Protein AF-0000000085128661 (afdb_homodimer)

Structure (mmCIF, N/CA/C/O backbone):
data_AF-0000000085128661-model_v1
#
loop_
_entity.id
_entity.type
_entity.pdbx_description
1 polymer 'ATP-binding protein'
#
loop_
_atom_site.group_PDB
_atom_site.id
_atom_site.type_symbol
_atom_site.label_atom_id
_atom_site.label_alt_id
_atom_site.label_comp_id
_atom_site.label_asym_id
_atom_site.label_entity_id
_atom_site.label_seq_id
_atom_site.pdbx_PDB_ins_code
_atom_site.Cartn_x
_atom_site.Cartn_y
_atom_site.Cartn_z
_atom_site.occupancy
_atom_site.B_iso_or_equiv
_atom_site.auth_seq_id
_atom_site.auth_comp_id
_atom_site.auth_asym_id
_atom_site.auth_atom_id
_atom_site.pdbx_PDB_model_num
ATOM 1 N N . MET A 1 1 ? 4.918 -38.562 2.258 1 26.42 1 MET A N 1
ATOM 2 C CA . MET A 1 1 ? 5.496 -37.406 2.977 1 26.42 1 MET A CA 1
ATOM 3 C C . MET A 1 1 ? 4.418 -36.406 3.338 1 26.42 1 MET A C 1
ATOM 5 O O . MET A 1 1 ? 3.549 -36.094 2.521 1 26.42 1 MET A O 1
ATOM 9 N N . PRO A 1 2 ? 4.016 -36.094 4.602 1 32.22 2 PRO A N 1
ATOM 10 C CA . PRO A 1 2 ? 2.824 -35.375 5.059 1 32.22 2 PRO A CA 1
ATOM 11 C C . PRO A 1 2 ? 2.689 -33.969 4.418 1 32.22 2 PRO A C 1
ATOM 13 O O . PRO A 1 2 ? 3.689 -33.375 4.008 1 32.22 2 PRO A O 1
ATOM 16 N N . PRO A 1 3 ? 1.6 -33.688 3.713 1 36.34 3 PRO A N 1
ATOM 17 C CA . PRO A 1 3 ? 1.324 -32.469 2.951 1 36.34 3 PRO A CA 1
ATOM 18 C C . PRO A 1 3 ? 1.795 -31.203 3.67 1 36.34 3 PRO A C 1
ATOM 20 O O . PRO A 1 3 ? 1.773 -31.141 4.902 1 36.34 3 PRO A O 1
ATOM 23 N N . MET A 1 4 ? 2.908 -30.562 3.488 1 36.41 4 MET A N 1
ATOM 24 C CA . MET A 1 4 ? 3.561 -29.375 4.047 1 36.41 4 MET A CA 1
ATOM 25 C C . MET A 1 4 ? 2.529 -28.375 4.551 1 36.41 4 MET A C 1
ATOM 27 O O . MET A 1 4 ? 1.533 -28.109 3.877 1 36.41 4 MET A O 1
ATOM 31 N N . PRO A 1 5 ? 2.295 -27.781 5.906 1 38.56 5 PRO A N 1
ATOM 32 C CA . PRO A 1 5 ? 1.36 -27.031 6.746 1 38.56 5 PRO A CA 1
ATOM 33 C C . PRO A 1 5 ? 0.924 -25.719 6.102 1 38.56 5 PRO A C 1
ATOM 35 O O . PRO A 1 5 ? 1.765 -24.875 5.781 1 38.56 5 PRO A O 1
ATOM 38 N N . SER A 1 6 ? -0.042 -25.516 5.262 1 42.72 6 SER A N 1
ATOM 39 C CA . SER A 1 6 ? -0.921 -24.406 4.879 1 42.72 6 SER A CA 1
ATOM 40 C C . SER A 1 6 ? -0.974 -23.344 5.969 1 42.72 6 SER A C 1
ATOM 42 O O . SER A 1 6 ? -1.284 -22.188 5.691 1 42.72 6 SER A O 1
ATOM 44 N N . ALA A 1 7 ? -1.036 -23.812 7.246 1 45.47 7 ALA A N 1
ATOM 45 C CA . ALA A 1 7 ? -1.182 -23.031 8.469 1 45.47 7 ALA A CA 1
ATOM 46 C C . ALA A 1 7 ? -0.081 -21.969 8.586 1 45.47 7 ALA A C 1
ATOM 48 O O . ALA A 1 7 ? -0.263 -20.938 9.242 1 45.47 7 ALA A O 1
ATOM 49 N N . GLN A 1 8 ? 1.036 -22.141 7.793 1 53.94 8 GLN A N 1
ATOM 50 C CA . GLN A 1 8 ? 2.283 -21.422 8.055 1 53.94 8 GLN A CA 1
ATOM 51 C C . GLN A 1 8 ? 2.295 -20.062 7.363 1 53.94 8 GLN A C 1
ATOM 53 O O . GLN A 1 8 ? 2.799 -19.078 7.918 1 53.94 8 GLN A O 1
ATOM 58 N N . ILE A 1 9 ? 1.602 -19.969 6.246 1 60.47 9 ILE A N 1
ATOM 59 C CA . ILE A 1 9 ? 1.712 -18.672 5.578 1 60.47 9 ILE A CA 1
ATOM 60 C C . ILE A 1 9 ? 0.979 -17.609 6.387 1 60.47 9 ILE A C 1
ATOM 62 O O . ILE A 1 9 ? 1.524 -16.531 6.645 1 60.47 9 ILE A O 1
ATOM 66 N N . ALA A 1 10 ? -0.203 -18.062 6.77 1 55.19 10 ALA A N 1
ATOM 67 C CA . ALA A 1 10 ? -1 -17.125 7.555 1 55.19 10 ALA A CA 1
ATOM 68 C C . ALA A 1 10 ? -0.298 -16.781 8.867 1 55.19 10 ALA A C 1
ATOM 70 O O . ALA A 1 10 ? -0.329 -15.625 9.305 1 55.19 10 ALA A O 1
ATOM 71 N N . ASP A 1 11 ? 0.219 -17.75 9.43 1 53.75 11 ASP A N 1
ATOM 72 C CA . ASP A 1 11 ? 0.879 -17.516 10.711 1 53.75 11 ASP A CA 1
ATOM 73 C C . ASP A 1 11 ? 2.092 -16.594 10.539 1 53.75 11 ASP A C 1
ATOM 75 O O . ASP A 1 11 ? 2.328 -15.719 11.367 1 53.75 11 ASP A O 1
ATOM 79 N N . LYS A 1 12 ? 2.83 -16.938 9.516 1 54.91 12 LYS A N 1
ATOM 80 C CA . LYS A 1 12 ? 4.09 -16.219 9.352 1 54.91 12 LYS A CA 1
ATOM 81 C C . LYS A 1 12 ? 3.865 -14.867 8.672 1 54.91 12 LYS A C 1
ATOM 83 O O . LYS A 1 12 ? 4.473 -13.867 9.062 1 54.91 12 LYS A O 1
ATOM 88 N N . TYR A 1 13 ? 2.969 -14.883 7.684 1 55 13 TYR A N 1
ATOM 89 C CA . TYR A 1 13 ? 2.859 -13.672 6.879 1 55 13 TYR A CA 1
ATOM 90 C C . TYR A 1 13 ? 1.502 -13.008 7.078 1 55 13 TYR A C 1
ATOM 92 O O . TYR A 1 13 ? 1.321 -11.836 6.734 1 55 13 TYR A O 1
ATOM 100 N N . GLY A 1 14 ? 0.639 -13.844 7.664 1 57.06 14 GLY A N 1
ATOM 101 C CA . GLY A 1 14 ? -0.708 -13.391 7.98 1 57.06 14 GLY A CA 1
ATOM 102 C C . GLY A 1 14 ? -0.739 -12.266 8.992 1 57.06 14 GLY A C 1
ATOM 103 O O . GLY A 1 14 ? -1.695 -11.492 9.039 1 57.06 14 GLY A O 1
ATOM 104 N N . SER A 1 15 ? 0.457 -12.148 9.523 1 59.34 15 SER A N 1
ATOM 105 C CA . SER A 1 15 ? 0.49 -11.211 10.641 1 59.34 15 SER A CA 1
ATOM 106 C C . SER A 1 15 ? 0.268 -9.773 10.172 1 59.34 15 SER A C 1
ATOM 108 O O . SER A 1 15 ? -0.47 -9.016 10.797 1 59.34 15 SER A O 1
ATOM 110 N N . PHE A 1 16 ? 0.829 -9.484 8.992 1 64 16 PHE A N 1
ATOM 111 C CA . PHE A 1 16 ? 0.63 -8.117 8.539 1 64 16 PHE A CA 1
ATOM 112 C C . PHE A 1 16 ? -0.829 -7.871 8.172 1 64 16 PHE A C 1
ATOM 114 O O . PHE A 1 16 ? -1.415 -6.863 8.578 1 64 16 PHE A O 1
ATOM 121 N N . PHE A 1 17 ? -1.37 -8.859 7.527 1 65.75 17 PHE A N 1
ATOM 122 C CA . PHE A 1 17 ? -2.764 -8.75 7.113 1 65.75 17 PHE A CA 1
ATOM 123 C C . PHE A 1 17 ? -3.689 -8.727 8.32 1 65.75 17 PHE A C 1
ATOM 125 O O . PHE A 1 17 ? -4.66 -7.969 8.359 1 65.75 17 PHE A O 1
ATOM 132 N N . HIS A 1 18 ? -3.252 -9.562 9.203 1 66.44 18 HIS A N 1
ATOM 133 C CA . HIS A 1 18 ? -4.031 -9.625 10.438 1 66.44 18 HIS A CA 1
ATOM 134 C C . HIS A 1 18 ? -3.939 -8.312 11.211 1 66.44 18 HIS A C 1
ATOM 136 O O . HIS A 1 18 ? -4.949 -7.809 11.703 1 66.44 18 HIS A O 1
ATOM 142 N N . LEU A 1 19 ? -2.762 -7.828 11.188 1 66 19 LEU A N 1
ATOM 143 C CA . LEU A 1 19 ? -2.557 -6.57 11.898 1 66 19 LEU A CA 1
ATOM 144 C C . LEU A 1 19 ? -3.334 -5.438 11.242 1 66 19 LEU A C 1
ATOM 146 O O . LEU A 1 19 ? -3.932 -4.605 11.93 1 66 19 LEU A O 1
ATOM 150 N N . ALA A 1 20 ? -3.322 -5.477 9.922 1 70.56 20 ALA A N 1
ATOM 151 C CA . ALA A 1 20 ? -4.066 -4.449 9.195 1 70.56 20 ALA A CA 1
ATOM 152 C C . ALA A 1 20 ? -5.559 -4.539 9.5 1 70.56 20 ALA A C 1
ATOM 154 O O . ALA A 1 20 ? -6.219 -3.516 9.703 1 70.56 20 ALA A O 1
ATOM 155 N N . ARG A 1 21 ? -6.008 -5.691 9.625 1 69.69 21 ARG A N 1
ATOM 156 C CA . ARG A 1 21 ? -7.422 -5.902 9.922 1 69.69 21 ARG A CA 1
ATOM 157 C C . ARG A 1 21 ? -7.742 -5.539 11.367 1 69.69 21 ARG A C 1
ATOM 159 O O . ARG A 1 21 ? -8.742 -4.867 11.633 1 69.69 21 ARG A O 1
ATOM 166 N N . GLN A 1 22 ? -6.879 -6.004 12.227 1 67.19 22 GLN A N 1
ATOM 167 C CA . GLN A 1 22 ? -7.066 -5.746 13.648 1 67.19 22 GLN A CA 1
ATOM 168 C C . GLN A 1 22 ? -7.082 -4.25 13.945 1 67.19 22 GLN A C 1
ATOM 170 O O . GLN A 1 22 ? -7.816 -3.789 14.82 1 67.19 22 GLN A O 1
ATOM 175 N N . HIS A 1 23 ? -6.375 -3.572 13.188 1 70.81 23 HIS A N 1
ATOM 176 C CA . HIS A 1 23 ? -6.242 -2.145 13.453 1 70.81 23 HIS A CA 1
ATOM 177 C C . HIS A 1 23 ? -7.148 -1.328 12.539 1 70.81 23 HIS A C 1
ATOM 179 O O . HIS A 1 23 ? -6.988 -0.111 12.422 1 70.81 23 HIS A O 1
ATOM 185 N N . GLN A 1 24 ? -8.086 -1.997 11.93 1 78.62 24 GLN A N 1
ATOM 186 C CA . GLN A 1 24 ? -9.086 -1.35 11.086 1 78.62 24 GLN A CA 1
ATOM 187 C C . GLN A 1 24 ? -8.43 -0.449 10.047 1 78.62 24 GLN A C 1
ATOM 189 O O . GLN A 1 24 ? -8.812 0.713 9.891 1 78.62 24 GLN A O 1
ATOM 194 N N . VAL A 1 25 ? -7.344 -0.966 9.523 1 84.5 25 VAL A N 1
ATOM 195 C CA . VAL A 1 25 ? -6.652 -0.259 8.453 1 84.5 25 VAL A CA 1
ATOM 196 C C . VAL A 1 25 ? -7.5 -0.291 7.18 1 84.5 25 VAL A C 1
ATOM 198 O O . VAL A 1 25 ? -7.887 -1.364 6.711 1 84.5 25 VAL A O 1
ATOM 201 N N . ILE A 1 26 ? -7.832 0.854 6.715 1 86.06 26 ILE A N 1
ATOM 202 C CA . ILE A 1 26 ? -8.617 1.022 5.496 1 86.06 26 ILE A CA 1
ATOM 203 C C . ILE A 1 26 ? -7.695 1.027 4.281 1 86.06 26 ILE A C 1
ATOM 205 O O . ILE A 1 26 ? -8.094 0.609 3.191 1 86.06 26 ILE A O 1
ATOM 209 N N . PHE A 1 27 ? -6.598 1.615 4.582 1 92.19 27 PHE A N 1
ATOM 210 C CA . PHE A 1 27 ? -5.641 1.816 3.502 1 92.19 27 PHE A CA 1
ATOM 211 C C . PHE A 1 27 ? -4.215 1.855 4.039 1 92.19 27 PHE A C 1
ATOM 213 O O . PHE A 1 27 ? -3.949 2.492 5.062 1 92.19 27 PHE A O 1
ATOM 220 N N . TYR A 1 28 ? -3.326 1.146 3.373 1 91.62 28 TYR A N 1
ATOM 221 C CA . TYR A 1 28 ? -1.909 1.221 3.707 1 91.62 28 TYR A CA 1
ATOM 222 C C . TYR A 1 28 ? -1.045 0.993 2.473 1 91.62 28 TYR A C 1
ATOM 224 O O . TYR A 1 28 ? -1.278 0.053 1.709 1 91.62 28 TYR A O 1
ATOM 232 N N . TYR A 1 29 ? -0.094 1.837 2.311 1 94.31 29 TYR A N 1
ATOM 233 C CA . TYR A 1 29 ? 0.831 1.72 1.188 1 94.31 29 TYR A CA 1
ATOM 234 C C . TYR A 1 29 ? 2.25 2.078 1.612 1 94.31 29 TYR A C 1
ATOM 236 O O . TYR A 1 29 ? 2.473 3.113 2.244 1 94.31 29 TYR A O 1
ATOM 244 N N . VAL A 1 30 ? 3.182 1.24 1.379 1 93 30 VAL A N 1
ATOM 245 C CA . VAL A 1 30 ? 4.609 1.51 1.515 1 93 30 VAL A CA 1
ATOM 246 C C . VAL A 1 30 ? 5.32 1.205 0.199 1 93 30 VAL A C 1
ATOM 248 O O . VAL A 1 30 ? 5.234 0.088 -0.318 1 93 30 VAL A O 1
ATOM 251 N N . GLY A 1 31 ? 5.992 2.07 -0.321 1 93.62 31 GLY A N 1
ATOM 252 C CA . GLY A 1 31 ? 6.668 2.012 -1.606 1 93.62 31 GLY A CA 1
ATOM 253 C C . GLY A 1 31 ? 6.977 3.383 -2.18 1 93.62 31 GLY A C 1
ATOM 254 O O . GLY A 1 31 ? 7.18 4.344 -1.434 1 93.62 31 GLY A O 1
ATOM 255 N N . TYR A 1 32 ? 7.094 3.434 -3.484 1 95.56 32 TYR A N 1
ATOM 256 C CA . TYR A 1 32 ? 7.43 4.703 -4.117 1 95.56 32 TYR A CA 1
ATOM 257 C C . TYR A 1 32 ? 6.176 5.41 -4.625 1 95.56 32 TYR A C 1
ATOM 259 O O . TYR A 1 32 ? 5.293 4.773 -5.207 1 95.56 32 TYR A O 1
ATOM 267 N N . PHE A 1 33 ? 6.137 6.672 -4.348 1 95.62 33 PHE A N 1
ATOM 268 C CA . PHE A 1 33 ? 5.023 7.535 -4.734 1 95.62 33 PHE A CA 1
ATOM 269 C C . PHE A 1 33 ? 5.391 8.375 -5.957 1 95.62 33 PHE A C 1
ATOM 271 O O . PHE A 1 33 ? 6.504 8.891 -6.047 1 95.62 33 PHE A O 1
ATOM 278 N N . SER A 1 34 ? 4.531 8.438 -6.859 1 94.75 34 SER A N 1
ATOM 279 C CA . SER A 1 34 ? 4.531 9.391 -7.965 1 94.75 34 SER A CA 1
ATOM 280 C C . SER A 1 34 ? 3.182 10.094 -8.086 1 94.75 34 SER A C 1
ATOM 282 O O . SER A 1 34 ? 2.191 9.656 -7.496 1 94.75 34 SER A O 1
ATOM 284 N N . GLN A 1 35 ? 3.176 11.117 -8.875 1 92.81 35 GLN A N 1
ATOM 285 C CA . GLN A 1 35 ? 1.912 11.812 -9.102 1 92.81 35 GLN A CA 1
ATOM 286 C C . GLN A 1 35 ? 0.863 10.867 -9.68 1 92.81 35 GLN A C 1
ATOM 288 O O . GLN A 1 35 ? -0.307 10.922 -9.297 1 92.81 35 GLN A O 1
ATOM 293 N N . ASN A 1 36 ? 1.324 10.008 -10.539 1 93.31 36 ASN A N 1
ATOM 294 C CA . ASN A 1 36 ? 0.415 9.062 -11.172 1 93.31 36 ASN A CA 1
ATOM 295 C C . ASN A 1 36 ? -0.137 8.055 -10.164 1 93.31 36 ASN A C 1
ATOM 297 O O . ASN A 1 36 ? -1.329 7.746 -10.18 1 93.31 36 ASN A O 1
ATOM 301 N N . ILE A 1 37 ? 0.678 7.566 -9.344 1 95.88 37 ILE A N 1
ATOM 302 C CA . ILE A 1 37 ? 0.273 6.605 -8.328 1 95.88 37 ILE A CA 1
ATOM 303 C C . ILE A 1 37 ? -0.685 7.266 -7.344 1 95.88 37 ILE A C 1
ATOM 305 O O . ILE A 1 37 ? -1.733 6.707 -7.016 1 95.88 37 ILE A O 1
ATOM 309 N N . VAL A 1 38 ? -0.358 8.453 -6.914 1 96 38 VAL A N 1
ATOM 310 C CA . VAL A 1 38 ? -1.195 9.18 -5.969 1 96 38 VAL A CA 1
ATOM 311 C C . VAL A 1 38 ? -2.576 9.414 -6.574 1 96 38 VAL A C 1
ATOM 313 O O . VAL A 1 38 ? -3.596 9.188 -5.922 1 96 38 VAL A O 1
ATOM 316 N N . ALA A 1 39 ? -2.609 9.82 -7.828 1 94.94 39 ALA A N 1
ATOM 317 C CA . ALA A 1 39 ? -3.875 10.078 -8.508 1 94.94 39 ALA A CA 1
ATOM 318 C C . ALA A 1 39 ? -4.73 8.82 -8.586 1 94.94 39 ALA A C 1
ATOM 320 O O . ALA A 1 39 ? -5.93 8.852 -8.305 1 94.94 39 ALA A O 1
ATOM 321 N N . ALA A 1 40 ? -4.129 7.711 -8.922 1 94.56 40 ALA A N 1
ATOM 322 C CA . ALA A 1 40 ? -4.852 6.445 -9.055 1 94.56 40 ALA A CA 1
ATOM 323 C C . ALA A 1 40 ? -5.379 5.98 -7.699 1 94.56 40 ALA A C 1
ATOM 325 O O . ALA A 1 40 ? -6.531 5.559 -7.59 1 94.56 40 ALA A O 1
ATOM 326 N N . MET A 1 41 ? -4.621 6.078 -6.668 1 96.12 41 MET A N 1
ATOM 327 C CA . MET A 1 41 ? -5.008 5.625 -5.336 1 96.12 41 MET A CA 1
ATOM 328 C C . MET A 1 41 ? -6.066 6.547 -4.734 1 96.12 41 MET A C 1
ATOM 330 O O . MET A 1 41 ? -6.961 6.086 -4.027 1 96.12 41 MET A O 1
ATOM 334 N N . ALA A 1 42 ? -5.871 7.852 -5.047 1 96 42 ALA A N 1
ATOM 335 C CA . ALA A 1 42 ? -6.797 8.836 -4.488 1 96 42 ALA A CA 1
ATOM 336 C C . ALA A 1 42 ? -8.227 8.555 -4.926 1 96 42 ALA A C 1
ATOM 338 O O . ALA A 1 42 ? -9.164 8.688 -4.137 1 96 42 ALA A O 1
ATOM 339 N N . GLU A 1 43 ? -8.328 8.125 -6.117 1 93.31 43 GLU A N 1
ATOM 340 C CA . GLU A 1 43 ? -9.656 7.801 -6.633 1 93.31 43 GLU A CA 1
ATOM 341 C C . GLU A 1 43 ? -10.266 6.613 -5.895 1 93.31 43 GLU A C 1
ATOM 343 O O . GLU A 1 43 ? -11.461 6.613 -5.582 1 93.31 43 GLU A O 1
ATOM 348 N N . ALA A 1 44 ? -9.539 5.629 -5.672 1 94.19 44 ALA A N 1
ATOM 349 C CA . ALA A 1 44 ? -10.008 4.445 -4.957 1 94.19 44 ALA A CA 1
ATOM 350 C C . ALA A 1 44 ? -10.383 4.785 -3.516 1 94.19 44 ALA A C 1
ATOM 352 O O . ALA A 1 44 ? -11.398 4.316 -3 1 94.19 44 ALA A O 1
ATOM 353 N N . VAL A 1 45 ? -9.578 5.637 -2.885 1 95.38 45 VAL A N 1
ATOM 354 C CA . VAL A 1 45 ? -9.844 6.043 -1.509 1 95.38 45 VAL A CA 1
ATOM 355 C C . VAL A 1 45 ? -11.148 6.824 -1.441 1 95.38 45 VAL A C 1
ATOM 357 O O . VAL A 1 45 ? -11.977 6.59 -0.559 1 95.38 45 VAL A O 1
ATOM 360 N N . ARG A 1 46 ? -11.305 7.727 -2.381 1 94.62 46 ARG A N 1
ATOM 361 C CA . ARG A 1 46 ? -12.523 8.516 -2.441 1 94.62 46 ARG A CA 1
ATOM 362 C C . ARG A 1 46 ? -13.758 7.621 -2.541 1 94.62 46 ARG A C 1
ATOM 364 O O . ARG A 1 46 ? -14.711 7.785 -1.782 1 94.62 46 ARG A O 1
ATOM 371 N N . LEU A 1 47 ? -13.75 6.715 -3.471 1 93.88 47 LEU A N 1
ATOM 372 C CA . LEU A 1 47 ? -14.883 5.812 -3.668 1 93.88 47 LEU A CA 1
ATOM 373 C C . LEU A 1 47 ? -15.102 4.938 -2.438 1 93.88 47 LEU A C 1
ATOM 375 O O . LEU A 1 47 ? -16.234 4.695 -2.035 1 93.88 47 LEU A O 1
ATOM 379 N N . GLN A 1 48 ? -14.031 4.453 -1.841 1 94.12 48 GLN A N 1
ATOM 380 C CA . GLN A 1 48 ? -14.109 3.625 -0.641 1 94.12 48 GLN A CA 1
ATOM 381 C C . GLN A 1 48 ? -14.828 4.363 0.486 1 94.12 48 GLN A C 1
ATOM 383 O O . GLN A 1 48 ? -15.703 3.801 1.144 1 94.12 48 GLN A O 1
ATOM 388 N N . LEU A 1 49 ? -14.469 5.594 0.684 1 94.44 49 LEU A N 1
ATOM 389 C CA . LEU A 1 49 ? -15.078 6.395 1.74 1 94.44 49 LEU A CA 1
ATOM 390 C C . LEU A 1 49 ? -16.547 6.66 1.442 1 94.44 49 LEU A C 1
ATOM 392 O O . LEU A 1 49 ? -17.391 6.656 2.354 1 94.44 49 LEU A O 1
ATOM 396 N N . GLU A 1 50 ? -16.812 6.879 0.167 1 94.25 50 GLU A N 1
ATOM 397 C CA . GLU A 1 50 ? -18.188 7.082 -0.25 1 94.25 50 GLU A CA 1
ATOM 398 C C . GLU A 1 50 ? -19.047 5.848 0.03 1 94.25 50 GLU A C 1
ATOM 400 O O . GLU A 1 50 ? -20.109 5.949 0.633 1 94.25 50 GLU A O 1
ATOM 405 N N . VAL A 1 51 ? -18.594 4.727 -0.352 1 91.12 51 VAL A N 1
ATOM 406 C CA . VAL A 1 51 ? -19.328 3.469 -0.199 1 91.12 51 VAL A CA 1
ATOM 407 C C . VAL A 1 51 ? -19.438 3.119 1.282 1 91.12 51 VAL A C 1
ATOM 409 O O . VAL A 1 51 ? -20.453 2.549 1.712 1 91.12 51 VAL A O 1
ATOM 412 N N . ALA A 1 52 ? -18.453 3.488 2.125 1 88.69 52 ALA A N 1
ATOM 413 C CA . ALA A 1 52 ? -18.469 3.232 3.562 1 88.69 52 ALA A CA 1
ATOM 414 C C . ALA A 1 52 ? -19.453 4.141 4.277 1 88.69 52 ALA A C 1
ATOM 416 O O . ALA A 1 52 ? -19.672 4.016 5.484 1 88.69 52 ALA A O 1
ATOM 417 N N . GLY A 1 53 ? -20 5.137 3.58 1 91.38 53 GLY A N 1
ATOM 418 C CA . GLY A 1 53 ? -21.031 5.996 4.148 1 91.38 53 GLY A CA 1
ATOM 419 C C . GLY A 1 53 ? -20.453 7.148 4.953 1 91.38 53 GLY A C 1
ATOM 420 O O . GLY A 1 53 ? -21.141 7.688 5.836 1 91.38 53 GLY A O 1
ATOM 421 N N . VAL A 1 54 ? -19.266 7.461 4.762 1 93.62 54 VAL A N 1
ATOM 422 C CA . VAL A 1 54 ? -18.672 8.609 5.445 1 93.62 54 VAL A CA 1
ATOM 423 C C . VAL A 1 54 ? -19.344 9.891 4.973 1 93.62 54 VAL A C 1
ATOM 425 O O . VAL A 1 54 ? -19.516 10.109 3.771 1 93.62 54 VAL A O 1
ATOM 428 N N . PRO A 1 55 ? -19.766 10.75 5.922 1 94.69 55 PRO A N 1
ATOM 429 C CA . PRO A 1 55 ? -20.438 12 5.547 1 94.69 55 PRO A CA 1
ATOM 430 C C . PRO A 1 55 ? -19.594 12.859 4.605 1 94.69 55 PRO A C 1
ATOM 432 O O . PRO A 1 55 ? -18.375 12.875 4.711 1 94.69 55 PRO A O 1
ATOM 435 N N . GLY A 1 56 ? -20.188 13.625 3.738 1 95 56 GLY A N 1
ATOM 436 C CA . GLY A 1 56 ? -19.594 14.414 2.676 1 95 56 GLY A CA 1
ATOM 437 C C . GLY A 1 56 ? -18.453 15.297 3.156 1 95 56 GLY A C 1
ATOM 438 O O . GLY A 1 56 ? -17.344 15.211 2.643 1 95 56 GLY A O 1
ATOM 439 N N . PRO A 1 57 ? -18.719 16.141 4.168 1 94.94 57 PRO A N 1
ATOM 440 C CA . PRO A 1 57 ? -17.656 17.016 4.637 1 94.94 57 PRO A CA 1
ATOM 441 C C . PRO A 1 57 ? -16.438 16.25 5.145 1 94.94 57 PRO A C 1
ATOM 443 O O . PRO A 1 57 ? -15.297 16.641 4.852 1 94.94 57 PRO A O 1
ATOM 446 N N . THR A 1 58 ? -16.672 15.172 5.871 1 94.75 58 THR A N 1
ATOM 447 C CA . THR A 1 58 ? -15.578 14.344 6.363 1 94.75 58 THR A CA 1
ATOM 448 C C . THR A 1 58 ? -14.844 13.664 5.207 1 94.75 58 THR A C 1
ATOM 450 O O . THR A 1 58 ? -13.617 13.586 5.199 1 94.75 58 THR A O 1
ATOM 453 N N . ARG A 1 59 ? -15.578 13.203 4.277 1 95.69 59 ARG A N 1
ATOM 454 C CA . ARG A 1 59 ? -15 12.555 3.107 1 95.69 59 ARG A CA 1
ATOM 455 C C . ARG A 1 59 ? -14.062 13.5 2.361 1 95.69 59 ARG A C 1
ATOM 457 O O . ARG A 1 59 ? -12.969 13.109 1.956 1 95.69 59 ARG A O 1
ATOM 464 N N . ARG A 1 60 ? -14.516 14.703 2.213 1 95.31 60 ARG A N 1
ATOM 465 C CA . ARG A 1 60 ? -13.711 15.703 1.517 1 95.31 60 ARG A CA 1
ATOM 466 C C . ARG A 1 60 ? -12.414 15.984 2.268 1 95.31 60 ARG A C 1
ATOM 468 O O . ARG A 1 60 ? -11.344 16.078 1.657 1 95.31 60 ARG A O 1
ATOM 475 N N . LYS A 1 61 ? -12.539 16.094 3.559 1 95.69 61 LYS A N 1
ATOM 476 C CA . LYS A 1 61 ? -11.359 16.344 4.387 1 95.69 61 LYS A CA 1
ATOM 477 C C . LYS A 1 61 ? -10.383 15.172 4.312 1 95.69 61 LYS A C 1
ATOM 479 O O . LYS A 1 61 ? -9.172 15.375 4.219 1 95.69 61 LYS A O 1
ATOM 484 N N . LEU A 1 62 ? -10.961 13.961 4.363 1 96.25 62 LEU A N 1
ATOM 485 C CA . LEU A 1 62 ? -10.125 12.766 4.301 1 96.25 62 LEU A CA 1
ATOM 486 C C . LEU A 1 62 ? -9.414 12.68 2.957 1 96.25 62 LEU A C 1
ATOM 488 O O . LEU A 1 62 ? -8.211 12.383 2.906 1 96.25 62 LEU A O 1
ATOM 492 N N . PHE A 1 63 ? -10.164 12.992 1.936 1 95.5 63 PHE A N 1
ATOM 493 C CA . PHE A 1 63 ? -9.594 12.953 0.596 1 95.5 63 PHE A CA 1
ATOM 494 C C . PHE A 1 63 ? -8.469 13.977 0.452 1 95.5 63 PHE A C 1
ATOM 496 O O . PHE A 1 63 ? -7.363 13.633 0.034 1 95.5 63 PHE A O 1
ATOM 503 N N . SER A 1 64 ? -8.734 15.148 0.817 1 94.25 64 SER A N 1
ATOM 504 C CA . SER A 1 64 ? -7.758 16.234 0.734 1 94.25 64 SER A CA 1
ATOM 505 C C . SER A 1 64 ? -6.52 15.914 1.562 1 94.25 64 SER A C 1
ATOM 507 O O . SER A 1 64 ? -5.391 16.125 1.109 1 94.25 64 SER A O 1
ATOM 509 N N . SER A 1 65 ? -6.715 15.43 2.752 1 95.75 65 SER A N 1
ATOM 510 C CA . SER A 1 65 ? -5.602 15.109 3.645 1 95.75 65 SER A CA 1
ATOM 511 C C . SER A 1 65 ? -4.75 13.977 3.084 1 95.75 65 SER A C 1
ATOM 513 O O . SER A 1 65 ? -3.525 14 3.207 1 95.75 65 SER A O 1
ATOM 515 N N . PHE A 1 66 ? -5.395 13 2.51 1 96.25 66 PHE A N 1
ATOM 516 C CA . PHE A 1 66 ? -4.664 11.898 1.887 1 96.25 66 PHE A CA 1
ATOM 517 C C . PHE A 1 66 ? -3.742 12.414 0.789 1 96.25 66 PHE A C 1
ATOM 519 O O . PHE A 1 66 ? -2.566 12.055 0.737 1 96.25 66 PHE A O 1
ATOM 526 N N . VAL A 1 67 ? -4.297 13.219 -0.09 1 95.81 67 VAL A N 1
ATOM 527 C CA . VAL A 1 67 ? -3.533 13.773 -1.202 1 95.81 67 VAL A CA 1
ATOM 528 C C . VAL A 1 67 ? -2.361 14.586 -0.665 1 95.81 67 VAL A C 1
ATOM 530 O O . VAL A 1 67 ? -1.233 14.461 -1.146 1 95.81 67 VAL A O 1
ATOM 533 N N . GLU A 1 68 ? -2.574 15.344 0.369 1 94.12 68 GLU A N 1
ATOM 534 C CA . GLU A 1 68 ? -1.529 16.172 0.972 1 94.12 68 GLU A CA 1
ATOM 535 C C . GLU A 1 68 ? -0.425 15.305 1.574 1 94.12 68 GLU A C 1
ATOM 537 O O . GLU A 1 68 ? 0.76 15.609 1.428 1 94.12 68 GLU A O 1
ATOM 542 N N . MET A 1 69 ? -0.845 14.273 2.232 1 95 69 MET A N 1
ATOM 543 C CA . MET A 1 69 ? 0.123 13.367 2.854 1 95 69 MET A CA 1
ATOM 544 C C . MET A 1 69 ? 1.013 12.719 1.802 1 95 69 MET A C 1
ATOM 546 O O . MET A 1 69 ? 2.232 12.664 1.963 1 95 69 MET A O 1
ATOM 550 N N . ALA A 1 70 ? 0.341 12.234 0.77 1 95.81 70 ALA A N 1
ATOM 551 C CA . ALA A 1 70 ? 1.093 11.609 -0.313 1 95.81 70 ALA A CA 1
ATOM 552 C C . ALA A 1 70 ? 2.027 12.609 -0.985 1 95.81 70 ALA A C 1
ATOM 554 O O . ALA A 1 70 ? 3.174 12.289 -1.298 1 95.81 70 ALA A O 1
ATOM 555 N N . GLN A 1 71 ? 1.54 13.805 -1.148 1 93.25 71 GLN A N 1
ATOM 556 C CA . GLN A 1 71 ? 2.348 14.859 -1.751 1 93.25 71 GLN A CA 1
ATOM 557 C C . GLN A 1 71 ? 3.535 15.219 -0.861 1 93.25 71 GLN A C 1
ATOM 559 O O . GLN A 1 71 ? 4.625 15.508 -1.358 1 93.25 71 GLN A O 1
ATOM 564 N N . ASN A 1 72 ? 3.355 15.305 0.408 1 92.5 72 ASN A N 1
ATOM 565 C CA . ASN A 1 72 ? 4.453 15.562 1.337 1 92.5 72 ASN A CA 1
ATOM 566 C C . ASN A 1 72 ? 5.574 14.547 1.174 1 92.5 72 ASN A C 1
ATOM 568 O O . ASN A 1 72 ? 6.754 14.898 1.218 1 92.5 72 ASN A O 1
ATOM 572 N N . ILE A 1 73 ? 5.211 13.336 1.006 1 94.75 73 ILE A N 1
ATOM 573 C CA . ILE A 1 73 ? 6.211 12.297 0.793 1 94.75 73 ILE A CA 1
ATOM 574 C C . ILE A 1 73 ? 7.004 12.594 -0.475 1 94.75 73 ILE A C 1
ATOM 576 O O . ILE A 1 73 ? 8.242 12.578 -0.46 1 94.75 73 ILE A O 1
ATOM 580 N N . ILE A 1 74 ? 6.32 12.891 -1.567 1 93.88 74 ILE A N 1
ATOM 581 C CA . ILE A 1 74 ? 6.984 13.188 -2.834 1 93.88 74 ILE A CA 1
ATOM 582 C C . ILE A 1 74 ? 7.922 14.375 -2.66 1 93.88 74 ILE A C 1
ATOM 584 O O . ILE A 1 74 ? 9.023 14.391 -3.209 1 93.88 74 ILE A O 1
ATOM 588 N N . HIS A 1 75 ? 7.559 15.305 -1.837 1 91.44 75 HIS A N 1
ATOM 589 C CA . HIS A 1 75 ? 8.305 16.547 -1.686 1 91.44 75 HIS A CA 1
ATOM 590 C C . HIS A 1 75 ? 9.5 16.359 -0.759 1 91.44 75 HIS A C 1
ATOM 592 O O . HIS A 1 75 ? 10.57 16.938 -1.001 1 91.44 75 HIS A O 1
ATOM 598 N N . TYR A 1 76 ? 9.297 15.625 0.282 1 93 76 TYR A N 1
ATOM 599 C CA . TYR A 1 76 ? 10.297 15.695 1.342 1 93 76 TYR A CA 1
ATOM 600 C C . TYR A 1 76 ? 11.109 14.406 1.399 1 93 76 TYR A C 1
ATOM 602 O O . TYR A 1 76 ? 12.156 14.359 2.051 1 93 76 TYR A O 1
ATOM 610 N N . SER A 1 77 ? 10.648 13.344 0.771 1 93.94 77 SER A N 1
ATOM 611 C CA . SER A 1 77 ? 11.375 12.086 0.903 1 93.94 77 SER A CA 1
ATOM 612 C C . SER A 1 77 ? 12.758 12.18 0.262 1 93.94 77 SER A C 1
ATOM 614 O O . SER A 1 77 ? 12.891 12.664 -0.863 1 93.94 77 SER A O 1
ATOM 616 N N . ALA A 1 78 ? 13.766 11.742 0.947 1 93.25 78 ALA A N 1
ATOM 617 C CA . ALA A 1 78 ? 15.141 11.75 0.468 1 93.25 78 ALA A CA 1
ATOM 618 C C . ALA A 1 78 ? 15.445 10.508 -0.366 1 93.25 78 ALA A C 1
ATOM 620 O O . ALA A 1 78 ? 16.469 10.445 -1.053 1 93.25 78 ALA A O 1
ATOM 621 N N . ASP A 1 79 ? 14.617 9.5 -0.246 1 91.94 79 ASP A N 1
ATOM 622 C CA . ASP A 1 79 ? 14.789 8.273 -1.02 1 91.94 79 ASP A CA 1
ATOM 623 C C . ASP A 1 79 ? 14.086 8.375 -2.371 1 91.94 79 ASP A C 1
ATOM 625 O O . ASP A 1 79 ? 12.859 8.289 -2.447 1 91.94 79 ASP A O 1
ATOM 629 N N . ALA A 1 80 ? 14.898 8.562 -3.42 1 92.56 80 ALA A N 1
ATOM 630 C CA . ALA A 1 80 ? 14.391 8.805 -4.766 1 92.56 80 ALA A CA 1
ATOM 631 C C . ALA A 1 80 ? 14.906 7.758 -5.75 1 92.56 80 ALA A C 1
ATOM 633 O O . ALA A 1 80 ? 16.062 7.352 -5.672 1 92.56 80 ALA A O 1
ATOM 634 N N . LEU A 1 81 ? 14.008 7.355 -6.621 1 91.94 81 LEU A N 1
ATOM 635 C CA . LEU A 1 81 ? 14.445 6.48 -7.703 1 91.94 81 LEU A CA 1
ATOM 636 C C . LEU A 1 81 ? 14.859 7.297 -8.922 1 91.94 81 LEU A C 1
ATOM 638 O O . LEU A 1 81 ? 15.531 6.781 -9.82 1 91.94 81 LEU A O 1
ATOM 642 N N . THR A 1 82 ? 14.32 8.477 -8.961 1 87.31 82 THR A N 1
ATOM 643 C CA . THR A 1 82 ? 14.578 9.344 -10.102 1 87.31 82 THR A CA 1
ATOM 644 C C . THR A 1 82 ? 15.375 10.57 -9.672 1 87.31 82 THR A C 1
ATOM 646 O O . THR A 1 82 ? 15.344 10.969 -8.5 1 87.31 82 THR A O 1
ATOM 649 N N . PRO A 1 83 ? 16.094 11.141 -10.578 1 80.25 83 PRO A N 1
ATOM 650 C CA . PRO A 1 83 ? 16.844 12.344 -10.227 1 80.25 83 PRO A CA 1
ATOM 651 C C . PRO A 1 83 ? 15.945 13.516 -9.828 1 80.25 83 PRO A C 1
ATOM 653 O O . PRO A 1 83 ? 14.797 13.586 -10.273 1 80.25 83 PRO A O 1
ATOM 656 N N . PRO A 1 84 ? 16.438 14.227 -8.883 1 67.12 84 PRO A N 1
ATOM 657 C CA . PRO A 1 84 ? 15.656 15.352 -8.359 1 67.12 84 PRO A CA 1
ATOM 658 C C . PRO A 1 84 ? 15.148 16.281 -9.461 1 67.12 84 PRO A C 1
ATOM 660 O O . PRO A 1 84 ? 14.094 16.906 -9.305 1 67.12 84 PRO A O 1
ATOM 663 N N . HIS A 1 85 ? 15.844 16.422 -10.539 1 62.31 85 HIS A N 1
ATOM 664 C CA . HIS A 1 85 ? 15.484 17.453 -11.516 1 62.31 85 HIS A CA 1
ATOM 665 C C . HIS A 1 85 ? 14.406 16.938 -12.469 1 62.31 85 HIS A C 1
ATOM 667 O O . HIS A 1 85 ? 13.977 17.672 -13.367 1 62.31 85 HIS A O 1
ATOM 673 N N . GLN A 1 86 ? 14.07 15.789 -12.266 1 58.72 86 GLN A N 1
ATOM 674 C CA . GLN A 1 86 ? 13.008 15.32 -13.148 1 58.72 86 GLN A CA 1
ATOM 675 C C . GLN A 1 86 ? 11.633 15.742 -12.641 1 58.72 86 GLN A C 1
ATOM 677 O O . GLN A 1 86 ? 11.203 15.305 -11.57 1 58.72 86 GLN A O 1
ATOM 682 N N . ASP A 1 87 ? 11.18 16.828 -13.102 1 55.75 87 ASP A N 1
ATOM 683 C CA . ASP A 1 87 ? 9.914 17.422 -12.672 1 55.75 87 ASP A CA 1
ATOM 684 C C . ASP A 1 87 ? 8.758 16.438 -12.836 1 55.75 87 ASP A C 1
ATOM 686 O O . ASP A 1 87 ? 7.84 16.406 -12.016 1 55.75 87 ASP A O 1
ATOM 690 N N . ASP A 1 88 ? 8.977 15.703 -14.039 1 63.34 88 ASP A N 1
ATOM 691 C CA . ASP A 1 88 ? 7.867 14.805 -14.344 1 63.34 88 ASP A CA 1
ATOM 692 C C . ASP A 1 88 ? 8.219 13.359 -14.031 1 63.34 88 ASP A C 1
ATOM 694 O O . ASP A 1 88 ? 9.336 12.914 -14.297 1 63.34 88 ASP A O 1
ATOM 698 N N . GLY A 1 89 ? 7.469 12.836 -13.023 1 74.44 89 GLY A N 1
ATOM 699 C CA . GLY A 1 89 ? 7.609 11.406 -12.82 1 74.44 89 GLY A CA 1
ATOM 700 C C . GLY A 1 89 ? 8.461 11.055 -11.609 1 74.44 89 GLY A C 1
ATOM 701 O O . GLY A 1 89 ? 9.203 10.07 -11.633 1 74.44 89 GLY A O 1
ATOM 702 N N . GLU A 1 90 ? 8.523 12 -10.695 1 89.31 90 GLU A N 1
ATOM 703 C CA . GLU A 1 90 ? 9.297 11.727 -9.492 1 89.31 90 GLU A CA 1
ATOM 704 C C . GLU A 1 90 ? 8.734 10.531 -8.727 1 89.31 90 GLU A C 1
ATOM 706 O O . GLU A 1 90 ? 7.512 10.391 -8.602 1 89.31 90 GLU A O 1
ATOM 711 N N . LEU A 1 91 ? 9.672 9.703 -8.367 1 94.94 91 LEU A N 1
ATOM 712 C CA . LEU A 1 91 ? 9.32 8.578 -7.508 1 94.94 91 LEU A CA 1
ATOM 713 C C . LEU A 1 91 ? 10.047 8.664 -6.172 1 94.94 91 LEU A C 1
ATOM 715 O O . LEU A 1 91 ? 11.281 8.586 -6.125 1 94.94 91 LEU A O 1
ATOM 719 N N . ARG A 1 92 ? 9.234 8.867 -5.125 1 95.44 92 ARG A N 1
ATOM 720 C CA . ARG A 1 92 ? 9.789 9.062 -3.787 1 95.44 92 ARG A CA 1
ATOM 721 C C . ARG A 1 92 ? 9.227 8.047 -2.805 1 95.44 92 ARG A C 1
ATOM 723 O O . ARG A 1 92 ? 8.031 7.738 -2.834 1 95.44 92 ARG A O 1
ATOM 730 N N . HIS A 1 93 ? 10.07 7.562 -1.992 1 93.56 93 HIS A N 1
ATOM 731 C CA . HIS A 1 93 ? 9.695 6.465 -1.109 1 93.56 93 HIS A CA 1
ATOM 732 C C . HIS A 1 93 ? 9.008 6.98 0.154 1 93.56 93 HIS A C 1
ATOM 734 O O . HIS A 1 93 ? 9.422 8 0.714 1 93.56 93 HIS A O 1
ATOM 740 N N . GLY A 1 94 ? 8.078 6.215 0.645 1 93.56 94 GLY A N 1
ATOM 741 C CA . GLY A 1 94 ? 7.395 6.508 1.897 1 93.56 94 GLY A CA 1
ATOM 742 C C . GLY A 1 94 ? 6.246 5.562 2.188 1 93.56 94 GLY A C 1
ATOM 743 O O . GLY A 1 94 ? 6.156 4.484 1.596 1 93.56 94 GLY A O 1
ATOM 744 N N . ALA A 1 95 ? 5.5 5.938 3.176 1 93 95 ALA A N 1
ATOM 745 C CA . ALA A 1 95 ? 4.344 5.137 3.58 1 93 95 ALA A CA 1
ATOM 746 C C . ALA A 1 95 ? 3.172 6.027 3.977 1 93 95 ALA A C 1
ATOM 748 O O . ALA A 1 95 ? 3.365 7.109 4.531 1 93 95 ALA A O 1
ATOM 749 N N . VAL A 1 96 ? 1.988 5.539 3.662 1 94.19 96 VAL A N 1
ATOM 750 C CA . VAL A 1 96 ? 0.762 6.199 4.102 1 94.19 96 VAL A CA 1
ATOM 751 C C . VAL A 1 96 ? -0.201 5.164 4.68 1 94.19 96 VAL A C 1
ATOM 753 O O . VAL A 1 96 ? -0.345 4.066 4.133 1 94.19 96 VAL A O 1
ATOM 756 N N . CYS A 1 97 ? -0.852 5.527 5.777 1 92 97 CYS A N 1
ATOM 757 C CA . CYS A 1 97 ? -1.844 4.676 6.426 1 92 97 CYS A CA 1
ATOM 758 C C . CYS A 1 97 ? -3.104 5.465 6.762 1 92 97 CYS A C 1
ATOM 760 O O . CYS A 1 97 ? -3.023 6.598 7.238 1 92 97 CYS A O 1
ATOM 762 N N . ILE A 1 98 ? -4.238 4.938 6.457 1 93.44 98 ILE A N 1
ATOM 763 C CA . ILE A 1 98 ? -5.535 5.445 6.895 1 93.44 98 ILE A CA 1
ATOM 764 C C . ILE A 1 98 ? -6.227 4.406 7.77 1 93.44 98 ILE A C 1
ATOM 766 O O . ILE A 1 98 ? -6.438 3.268 7.344 1 93.44 98 ILE A O 1
ATOM 770 N N . ARG A 1 99 ? -6.555 4.824 8.906 1 90.56 99 ARG A N 1
ATOM 771 C CA . ARG A 1 99 ? -7.23 3.93 9.844 1 90.56 99 ARG A CA 1
ATOM 772 C C . ARG A 1 99 ? -8.477 4.586 10.422 1 90.56 99 ARG A C 1
ATOM 774 O O . ARG A 1 99 ? -8.523 5.805 10.602 1 90.56 99 ARG A O 1
ATOM 781 N N . ARG A 1 100 ? -9.398 3.76 10.672 1 89.94 100 ARG A N 1
ATOM 782 C CA . ARG A 1 100 ? -10.586 4.215 11.406 1 89.94 100 ARG A CA 1
ATOM 783 C C . ARG A 1 100 ? -10.469 3.891 12.891 1 89.94 100 ARG A C 1
ATOM 785 O O . ARG A 1 100 ? -10.055 2.791 13.266 1 89.94 100 ARG A O 1
ATOM 792 N N . GLU A 1 101 ? -10.75 4.852 13.727 1 88.56 101 GLU A N 1
ATOM 793 C CA . GLU A 1 101 ? -10.703 4.66 15.172 1 88.56 101 GLU A CA 1
ATOM 794 C C . GLU A 1 101 ? -12.062 4.234 15.727 1 88.56 101 GLU A C 1
ATOM 796 O O . GLU A 1 101 ? -13.078 4.359 15.039 1 88.56 101 GLU A O 1
ATOM 801 N N . ASP A 1 102 ? -12.039 3.777 16.922 1 86.88 102 ASP A N 1
ATOM 802 C CA . ASP A 1 102 ? -13.25 3.275 17.547 1 86.88 102 ASP A CA 1
ATOM 803 C C . ASP A 1 102 ? -14.281 4.387 17.719 1 86.88 102 ASP A C 1
ATOM 805 O O . ASP A 1 102 ? -15.484 4.133 17.656 1 86.88 102 ASP A O 1
ATOM 809 N N . ASP A 1 103 ? -13.797 5.586 17.891 1 89.56 103 ASP A N 1
ATOM 810 C CA . ASP A 1 103 ? -14.719 6.691 18.109 1 89.56 103 ASP A CA 1
ATOM 811 C C . ASP A 1 103 ? -15.281 7.223 16.797 1 89.56 103 ASP A C 1
ATOM 813 O O . ASP A 1 103 ? -16 8.219 16.781 1 89.56 103 ASP A O 1
ATOM 817 N N . GLY A 1 104 ? -14.922 6.555 15.719 1 87.75 104 GLY A N 1
ATOM 818 C CA . GLY A 1 104 ? -15.453 6.938 14.414 1 87.75 104 GLY A CA 1
ATOM 819 C C . GLY A 1 104 ? -14.547 7.895 13.664 1 87.75 104 GLY A C 1
ATOM 820 O O . GLY A 1 104 ? -14.758 8.148 12.477 1 87.75 104 GLY A O 1
ATOM 821 N N . SER A 1 105 ? -13.508 8.391 14.344 1 92.88 105 SER A N 1
ATOM 822 C CA . SER A 1 105 ? -12.57 9.289 13.68 1 92.88 105 SER A CA 1
ATOM 823 C C . SER A 1 105 ? -11.602 8.516 12.797 1 92.88 105 SER A C 1
ATOM 825 O O . SER A 1 105 ? -11.555 7.281 12.836 1 92.88 105 SER A O 1
ATOM 827 N N . PHE A 1 106 ? -10.977 9.234 11.977 1 94.06 106 PHE A N 1
ATOM 828 C CA . PHE A 1 106 ? -9.953 8.664 11.102 1 94.06 106 PHE A CA 1
ATOM 829 C C . PHE A 1 106 ? -8.578 9.219 11.445 1 94.06 106 PHE A C 1
ATOM 831 O O . PHE A 1 106 ? -8.445 10.383 11.82 1 94.06 106 PHE A O 1
ATOM 838 N N . VAL A 1 107 ? -7.66 8.383 11.344 1 93.25 107 VAL A N 1
ATOM 839 C CA . VAL A 1 107 ? -6.273 8.789 11.523 1 93.25 107 VAL A CA 1
ATOM 840 C C . VAL A 1 107 ? -5.492 8.547 10.227 1 93.25 107 VAL A C 1
ATOM 842 O O . VAL A 1 107 ? -5.551 7.457 9.656 1 93.25 107 VAL A O 1
ATOM 845 N N . LEU A 1 108 ? -4.848 9.547 9.758 1 94.62 108 LEU A N 1
ATOM 846 C CA . LEU A 1 108 ? -3.914 9.445 8.648 1 94.62 108 LEU A CA 1
ATOM 847 C C . LEU A 1 108 ? -2.473 9.578 9.125 1 94.62 108 LEU A C 1
ATOM 849 O O . LEU A 1 108 ? -2.148 10.492 9.883 1 94.62 108 LEU A O 1
ATOM 853 N N . LEU A 1 109 ? -1.658 8.664 8.727 1 92.81 109 LEU A N 1
ATOM 854 C CA . LEU A 1 109 ? -0.242 8.664 9.078 1 92.81 109 LEU A CA 1
ATOM 855 C C . LEU A 1 109 ? 0.626 8.523 7.832 1 92.81 109 LEU A C 1
ATOM 857 O O . LEU A 1 109 ? 0.327 7.711 6.953 1 92.81 109 LEU A O 1
ATOM 861 N N . CYS A 1 110 ? 1.604 9.305 7.723 1 92.69 110 CYS A N 1
ATOM 862 C CA . CYS A 1 110 ? 2.6 9.102 6.676 1 92.69 110 CYS A CA 1
ATOM 863 C C . CYS A 1 110 ? 4.008 9.102 7.254 1 92.69 110 CYS A C 1
ATOM 865 O O . CYS A 1 110 ? 4.227 9.586 8.367 1 92.69 110 CYS A O 1
ATOM 867 N N . ALA A 1 111 ? 4.914 8.484 6.609 1 92.06 111 ALA A N 1
ATOM 868 C CA . ALA A 1 111 ? 6.312 8.391 7.008 1 92.06 111 ALA A CA 1
ATOM 869 C C . ALA A 1 111 ? 7.23 8.359 5.789 1 92.06 111 ALA A C 1
ATOM 871 O O . ALA A 1 111 ? 6.93 7.699 4.793 1 92.06 111 ALA A O 1
ATOM 872 N N . ASN A 1 112 ? 8.258 9.055 5.816 1 90.94 112 ASN A N 1
ATOM 873 C CA . ASN A 1 112 ? 9.25 9.023 4.75 1 90.94 112 ASN A CA 1
ATOM 874 C C . ASN A 1 112 ? 10.633 9.43 5.254 1 90.94 112 ASN A C 1
ATOM 876 O O . ASN A 1 112 ? 10.742 10.234 6.184 1 90.94 112 ASN A O 1
ATOM 880 N N . PRO A 1 113 ? 11.68 8.836 4.688 1 91.75 113 PRO A N 1
ATOM 881 C CA . PRO A 1 113 ? 13.023 9.32 5.02 1 91.75 113 PRO A CA 1
ATOM 882 C C . PRO A 1 113 ? 13.266 10.758 4.551 1 91.75 113 PRO A C 1
ATOM 884 O O . PRO A 1 113 ? 12.742 11.164 3.508 1 91.75 113 PRO A O 1
ATOM 887 N N . ILE A 1 114 ? 14.016 11.5 5.273 1 92.94 114 ILE A N 1
ATOM 888 C CA . ILE A 1 114 ? 14.328 12.875 4.895 1 92.94 114 ILE A CA 1
ATOM 889 C C . ILE A 1 114 ? 15.836 13.086 4.918 1 92.94 114 ILE A C 1
ATOM 891 O O . ILE A 1 114 ? 16.578 12.297 5.512 1 92.94 114 ILE A O 1
ATOM 895 N N . GLU A 1 115 ? 16.297 14.125 4.098 1 92.56 115 GLU A N 1
ATOM 896 C CA . GLU A 1 115 ? 17.703 14.508 4.176 1 92.56 115 GLU A CA 1
ATOM 897 C C . GLU A 1 115 ? 18.078 14.969 5.582 1 92.56 115 GLU A C 1
ATOM 899 O O . GLU A 1 115 ? 17.297 15.664 6.234 1 92.56 115 GLU A O 1
ATOM 904 N N . PRO A 1 116 ? 19.469 14.656 5.715 1 86.19 116 PRO A N 1
ATOM 905 C CA . PRO A 1 116 ? 19.938 15.18 6.996 1 86.19 116 PRO A CA 1
ATOM 906 C C . PRO A 1 116 ? 19.859 16.703 7.07 1 86.19 116 PRO A C 1
ATOM 908 O O . PRO A 1 116 ? 20.125 17.391 6.082 1 86.19 116 PRO A O 1
ATOM 911 N N . GLY A 1 117 ? 19.141 17.344 7.914 1 87.56 117 GLY A N 1
ATOM 912 C CA . GLY A 1 117 ? 19.031 18.781 8.078 1 87.56 117 GLY A CA 1
ATOM 913 C C . GLY A 1 117 ? 17.609 19.297 7.887 1 87.56 117 GLY A C 1
ATOM 914 O O . GLY A 1 117 ? 17.281 20.422 8.305 1 87.56 117 GLY A O 1
ATOM 915 N N . MET A 1 118 ? 16.906 18.484 7.227 1 92.5 118 MET A N 1
ATOM 916 C CA . MET A 1 118 ? 15.547 18.906 6.938 1 92.5 118 MET A CA 1
ATOM 917 C C . MET A 1 118 ? 14.664 18.797 8.172 1 92.5 118 MET A C 1
ATOM 919 O O . MET A 1 118 ? 13.617 19.438 8.258 1 92.5 118 MET A O 1
ATOM 923 N N . GLY A 1 119 ? 15.062 18 9.102 1 92.19 119 GLY A N 1
ATOM 924 C CA . GLY A 1 119 ? 14.266 17.75 10.289 1 92.19 119 GLY A CA 1
ATOM 925 C C . GLY A 1 119 ? 13.961 19 11.086 1 92.19 119 GLY A C 1
ATOM 926 O O . GLY A 1 119 ? 12.812 19.234 11.492 1 92.19 119 GLY A O 1
ATOM 927 N N . GLU A 1 120 ? 14.992 19.781 11.258 1 92.5 120 GLU A N 1
ATOM 928 C CA . GLU A 1 120 ? 14.82 21 12.039 1 92.5 120 GLU A CA 1
ATOM 929 C C . GLU A 1 120 ? 13.891 21.984 11.336 1 92.5 120 GLU A C 1
ATOM 931 O O . GLU A 1 120 ? 13.062 22.641 11.977 1 92.5 120 GLU A O 1
ATOM 936 N N . ALA A 1 121 ? 14.055 22.078 10.055 1 93.5 121 ALA A N 1
ATOM 937 C CA . ALA A 1 121 ? 13.195 22.969 9.281 1 93.5 121 ALA A CA 1
ATOM 938 C C . ALA A 1 121 ? 11.742 22.516 9.352 1 93.5 121 ALA A C 1
ATOM 940 O O . ALA A 1 121 ? 10.836 23.328 9.547 1 93.5 121 ALA A O 1
ATOM 941 N N . LEU A 1 122 ? 11.531 21.25 9.195 1 94.75 122 LEU A N 1
ATOM 942 C CA . LEU A 1 122 ? 10.18 20.703 9.273 1 94.75 122 LEU A CA 1
ATOM 943 C C . LEU A 1 122 ? 9.594 20.891 10.664 1 94.75 122 LEU A C 1
ATOM 945 O O . LEU A 1 122 ? 8.422 21.234 10.805 1 94.75 122 LEU A O 1
ATOM 949 N N . ARG A 1 123 ? 10.422 20.656 11.664 1 94.19 123 ARG A N 1
ATOM 950 C CA . ARG A 1 123 ? 9.984 20.844 13.047 1 94.19 123 ARG A CA 1
ATOM 951 C C . ARG A 1 123 ? 9.531 22.281 13.281 1 94.19 123 ARG A C 1
ATOM 953 O O . ARG A 1 123 ? 8.484 22.516 13.891 1 94.19 123 ARG A O 1
ATOM 960 N N . ALA A 1 124 ? 10.312 23.188 12.836 1 94 124 ALA A N 1
ATOM 961 C CA . ALA A 1 124 ? 9.984 24.594 13.016 1 94 124 ALA A CA 1
ATOM 962 C C . ALA A 1 124 ? 8.656 24.953 12.359 1 94 124 ALA A C 1
ATOM 964 O O . ALA A 1 124 ? 7.816 25.625 12.953 1 94 124 ALA A O 1
ATOM 965 N N . LYS A 1 125 ? 8.438 24.516 11.141 1 92.75 125 LYS A N 1
ATOM 966 C CA . LYS A 1 125 ? 7.203 24.766 10.398 1 92.75 125 LYS A CA 1
ATOM 967 C C . LYS A 1 125 ? 6 24.156 11.125 1 92.75 125 LYS A C 1
ATOM 969 O O . LYS A 1 125 ? 4.969 24.812 11.273 1 92.75 125 LYS A O 1
ATOM 974 N N . LEU A 1 126 ? 6.152 23 11.586 1 95 126 LEU A N 1
ATOM 975 C CA . LEU A 1 126 ? 5.039 22.266 12.188 1 95 126 LEU A CA 1
ATOM 976 C C . LEU A 1 126 ? 4.75 22.797 13.594 1 95 126 LEU A C 1
ATOM 978 O O . LEU A 1 126 ? 3.592 22.844 14.008 1 95 126 LEU A O 1
ATOM 982 N N . ASP A 1 127 ? 5.824 23.156 14.32 1 94.44 127 ASP A N 1
ATOM 983 C CA . ASP A 1 127 ? 5.633 23.766 15.641 1 94.44 127 ASP A CA 1
ATOM 984 C C . ASP A 1 127 ? 4.891 25.094 15.531 1 94.44 127 ASP A C 1
ATOM 986 O O . ASP A 1 127 ? 4.039 25.406 16.359 1 94.44 127 ASP A O 1
ATOM 990 N N . ALA A 1 128 ? 5.246 25.859 14.547 1 92.75 128 ALA A N 1
ATOM 991 C CA . ALA A 1 128 ? 4.535 27.109 14.312 1 92.75 128 ALA A CA 1
ATOM 992 C C . ALA A 1 128 ? 3.051 26.859 14.062 1 92.75 128 ALA A C 1
ATOM 994 O O . ALA A 1 128 ? 2.199 27.578 14.594 1 92.75 128 ALA A O 1
ATOM 995 N N . LEU A 1 129 ? 2.756 25.859 13.312 1 93.25 129 LEU A N 1
ATOM 996 C CA . LEU A 1 129 ? 1.374 25.516 13 1 93.25 129 LEU A CA 1
ATOM 997 C C . LEU A 1 129 ? 0.626 25.062 14.25 1 93.25 129 LEU A C 1
ATOM 999 O O . LEU A 1 129 ? -0.548 25.391 14.43 1 93.25 129 LEU A O 1
ATOM 1003 N N . ARG A 1 130 ? 1.261 24.297 15.07 1 92.81 130 ARG A N 1
ATOM 1004 C CA . ARG A 1 130 ? 0.658 23.781 16.297 1 92.81 130 ARG A CA 1
ATOM 1005 C C . ARG A 1 130 ? 0.306 24.906 17.25 1 92.81 130 ARG A C 1
ATOM 1007 O O . ARG A 1 130 ? -0.563 24.75 18.109 1 92.81 130 ARG A O 1
ATOM 1014 N N . SER A 1 131 ? 0.993 26 17.125 1 93.06 131 SER A N 1
ATOM 1015 C CA . SER A 1 131 ? 0.783 27.125 18.016 1 93.06 131 SER A CA 1
ATOM 1016 C C . SER A 1 131 ? -0.343 28.016 17.531 1 93.06 131 SER A C 1
ATOM 1018 O O . SER A 1 131 ? -0.759 28.938 18.234 1 93.06 131 SER A O 1
ATOM 1020 N N . MET A 1 132 ? -0.878 27.734 16.391 1 93.38 132 MET A N 1
ATOM 1021 C CA . MET A 1 132 ? -1.938 28.547 15.805 1 93.38 132 MET A CA 1
ATOM 1022 C C . MET A 1 132 ? -3.312 28.047 16.234 1 93.38 132 MET A C 1
ATOM 1024 O O . MET A 1 132 ? -3.5 26.844 16.422 1 93.38 132 MET A O 1
ATOM 1028 N N . THR A 1 133 ? -4.203 29.047 16.391 1 94.25 133 THR A N 1
ATOM 1029 C CA . THR A 1 133 ? -5.605 28.672 16.547 1 94.25 133 THR A CA 1
ATOM 1030 C C . THR A 1 133 ? -6.223 28.281 15.211 1 94.25 133 THR A C 1
ATOM 1032 O O . THR A 1 133 ? -5.664 28.594 14.156 1 94.25 133 THR A O 1
ATOM 1035 N N . LEU A 1 134 ? -7.336 27.641 15.273 1 92.19 134 LEU A N 1
ATOM 1036 C CA . LEU A 1 134 ? -8.023 27.25 14.047 1 92.19 134 LEU A CA 1
ATOM 1037 C C . LEU A 1 134 ? -8.336 28.453 13.188 1 92.19 134 LEU A C 1
ATOM 1039 O O . LEU A 1 134 ? -8.219 28.406 11.961 1 92.19 134 LEU A O 1
ATOM 1043 N N . ASP A 1 135 ? -8.734 29.547 13.859 1 94.5 135 ASP A N 1
ATOM 1044 C CA . ASP A 1 135 ? -9.031 30.766 13.125 1 94.5 135 ASP A CA 1
ATOM 1045 C C . ASP A 1 135 ? -7.793 31.297 12.414 1 94.5 135 ASP A C 1
ATOM 1047 O O . ASP A 1 135 ? -7.875 31.75 11.266 1 94.5 135 ASP A O 1
ATOM 1051 N N . GLU A 1 136 ? -6.695 31.234 13.07 1 94.75 136 GLU A N 1
ATOM 1052 C CA . GLU A 1 136 ? -5.434 31.672 12.477 1 94.75 136 GLU A CA 1
ATOM 1053 C C . GLU A 1 136 ? -5.043 30.797 11.297 1 94.75 136 GLU A C 1
ATOM 1055 O O . GLU A 1 136 ? -4.555 31.281 10.281 1 94.75 136 GLU A O 1
ATOM 1060 N N . ILE A 1 137 ? -5.297 29.531 11.406 1 93.88 137 ILE A N 1
ATOM 1061 C CA . ILE A 1 137 ? -4.992 28.562 10.352 1 93.88 137 ILE A CA 1
ATOM 1062 C C . ILE A 1 137 ? -5.863 28.844 9.133 1 93.88 137 ILE A C 1
ATOM 1064 O O . ILE A 1 137 ? -5.363 28.891 8 1 93.88 137 ILE A O 1
ATOM 1068 N N . LYS A 1 138 ? -7.086 29.062 9.289 1 91.94 138 LYS A N 1
ATOM 1069 C CA . LYS A 1 138 ? -8.008 29.359 8.195 1 91.94 138 LYS A CA 1
ATOM 1070 C C . LYS A 1 138 ? -7.605 30.641 7.473 1 91.94 138 LYS A C 1
ATOM 1072 O O . LYS A 1 138 ? -7.66 30.719 6.242 1 91.94 138 LYS A O 1
ATOM 1077 N N . LYS A 1 139 ? -7.258 31.625 8.266 1 92.56 139 LYS A N 1
ATOM 1078 C CA . LYS A 1 139 ? -6.812 32.906 7.684 1 92.56 139 LYS A CA 1
ATOM 1079 C C . LYS A 1 139 ? -5.559 32.688 6.836 1 92.56 139 LYS A C 1
ATOM 1081 O O . LYS A 1 139 ? -5.457 33.25 5.73 1 92.56 139 LYS A O 1
ATOM 1086 N N . ALA A 1 140 ? -4.699 31.953 7.426 1 89.81 140 ALA A N 1
ATOM 1087 C CA . ALA A 1 140 ? -3.457 31.688 6.703 1 89.81 140 ALA A CA 1
ATOM 1088 C C . ALA A 1 140 ? -3.73 30.938 5.406 1 89.81 140 ALA A C 1
ATOM 1090 O O . ALA A 1 140 ? -3.086 31.188 4.387 1 89.81 140 ALA A O 1
ATOM 1091 N N . CYS A 1 141 ? -4.625 29.969 5.465 1 87 141 CYS A N 1
ATOM 1092 C CA . CYS A 1 141 ? -5.004 29.203 4.281 1 87 141 CYS A CA 1
ATOM 1093 C C . CYS A 1 141 ? -5.566 30.125 3.203 1 87 141 CYS A C 1
ATOM 1095 O O . CYS A 1 141 ? -5.223 29.984 2.027 1 87 141 CYS A O 1
ATOM 1097 N N . ARG A 1 142 ? -6.398 30.984 3.537 1 86.38 142 ARG A N 1
ATOM 1098 C CA . ARG A 1 142 ? -6.996 31.938 2.598 1 86.38 142 ARG A CA 1
ATOM 1099 C C . ARG A 1 142 ? -5.93 32.812 1.97 1 86.38 142 ARG A C 1
ATOM 1101 O O . ARG A 1 142 ? -5.969 33.094 0.767 1 86.38 142 ARG A O 1
ATOM 1108 N N . GLN A 1 143 ? -5.012 33.25 2.727 1 85.62 143 GLN A N 1
ATOM 1109 C CA . GLN A 1 143 ? -3.936 34.094 2.242 1 85.62 143 GLN A CA 1
ATOM 1110 C C . GLN A 1 143 ? -3.041 33.375 1.256 1 85.62 143 GLN A C 1
ATOM 1112 O O . GLN A 1 143 ? -2.611 33.938 0.248 1 85.62 143 GLN A O 1
ATOM 1117 N N . SER A 1 144 ? -2.844 32.125 1.656 1 82.31 144 SER A N 1
ATOM 1118 C CA . SER A 1 144 ? -1.984 31.328 0.797 1 82.31 144 SER A CA 1
ATOM 1119 C C . SER A 1 144 ? -2.637 31.078 -0.559 1 82.31 144 SER A C 1
ATOM 1121 O O . SER A 1 144 ? -1.952 31.031 -1.583 1 82.31 144 SER A O 1
ATOM 1123 N N . LEU A 1 145 ? -3.863 30.812 -0.642 1 75.81 145 LEU A N 1
ATOM 1124 C CA . LEU A 1 145 ? -4.605 30.578 -1.877 1 75.81 145 LEU A CA 1
ATOM 1125 C C . LEU A 1 145 ? -4.566 31.812 -2.77 1 75.81 145 LEU A C 1
ATOM 1127 O O . LEU A 1 145 ? -4.559 31.703 -3.998 1 75.81 145 LEU A O 1
ATOM 1131 N N . ARG A 1 146 ? -4.574 32.906 -2.172 1 72.88 146 ARG A N 1
ATOM 1132 C CA . ARG A 1 146 ? -4.516 34.156 -2.916 1 72.88 146 ARG A CA 1
ATOM 1133 C C . ARG A 1 146 ? -3.117 34.406 -3.48 1 72.88 146 ARG A C 1
ATOM 1135 O O . ARG A 1 146 ? -2.971 34.906 -4.594 1 72.88 146 ARG A O 1
ATOM 1142 N N . ASP A 1 147 ? -2.121 34 -2.771 1 69.69 147 ASP A N 1
ATOM 1143 C CA . ASP A 1 147 ? -0.734 34.219 -3.176 1 69.69 147 ASP A CA 1
ATOM 1144 C C . ASP A 1 147 ? -0.307 33.188 -4.211 1 69.69 147 ASP A C 1
ATOM 1146 O O . ASP A 1 147 ? 0.589 33.438 -5.02 1 69.69 147 ASP A O 1
ATOM 1150 N N . ASP A 1 148 ? -0.563 31.938 -3.953 1 58.91 148 ASP A N 1
ATOM 1151 C CA . ASP A 1 148 ? -0.116 30.828 -4.785 1 58.91 148 ASP A CA 1
ATOM 1152 C C . ASP A 1 148 ? -0.746 30.906 -6.176 1 58.91 148 ASP A C 1
ATOM 1154 O O . ASP A 1 148 ? -0.566 29.984 -6.988 1 58.91 148 ASP A O 1
ATOM 1158 N N . ALA A 1 149 ? -1.473 31.922 -6.488 1 50.16 149 ALA A N 1
ATOM 1159 C CA . ALA A 1 149 ? -1.907 32 -7.879 1 50.16 149 ALA A CA 1
ATOM 1160 C C . ALA A 1 149 ? -0.725 31.859 -8.836 1 50.16 149 ALA A C 1
ATOM 1162 O O . ALA A 1 149 ? -0.886 31.953 -10.055 1 50.16 149 ALA A O 1
ATOM 1163 N N . PRO A 1 150 ? 0.527 32.094 -8.508 1 43.47 150 PRO A N 1
ATOM 1164 C CA . PRO A 1 150 ? 1.398 31.797 -9.648 1 43.47 150 PRO A CA 1
ATOM 1165 C C . PRO A 1 150 ? 1.479 30.312 -9.953 1 43.47 150 PRO A C 1
ATOM 1167 O O . PRO A 1 150 ? 1.228 29.469 -9.078 1 43.47 150 PRO A O 1
ATOM 1170 N N . GLU A 1 151 ? 1.744 29.891 -11.32 1 42.84 151 GLU A N 1
ATOM 1171 C CA . GLU A 1 151 ? 1.651 28.594 -11.984 1 42.84 151 GLU A CA 1
ATOM 1172 C C . GLU A 1 151 ? 2.262 27.5 -11.125 1 42.84 151 GLU A C 1
ATOM 1174 O O . GLU A 1 151 ? 1.708 26.391 -11.031 1 42.84 151 GLU A O 1
ATOM 1179 N N . GLY A 1 152 ? 3.648 27.391 -11.117 1 40.25 152 GLY A N 1
ATOM 1180 C CA . GLY A 1 152 ? 4.555 26.281 -10.914 1 40.25 152 GLY A CA 1
ATOM 1181 C C . GLY A 1 152 ? 4.652 25.844 -9.469 1 40.25 152 GLY A C 1
ATOM 1182 O O . GLY A 1 152 ? 5.559 25.094 -9.102 1 40.25 152 GLY A O 1
ATOM 1183 N N . SER A 1 153 ? 4.328 26.672 -8.477 1 44.25 153 SER A N 1
ATOM 1184 C CA . SER A 1 153 ? 4.633 26.328 -7.09 1 44.25 153 SER A CA 1
ATOM 1185 C C . SER A 1 153 ? 4.039 24.984 -6.707 1 44.25 153 SER A C 1
ATOM 1187 O O . SER A 1 153 ? 2.85 24.734 -6.918 1 44.25 153 SER A O 1
ATOM 1189 N N . LYS A 1 154 ? 4.797 24.078 -6.965 1 44.78 154 LYS A N 1
ATOM 1190 C CA . LYS A 1 154 ? 4.461 22.781 -6.371 1 44.78 154 LYS A CA 1
ATOM 1191 C C . LYS A 1 154 ? 3.803 22.953 -5.004 1 44.78 154 LYS A C 1
ATOM 1193 O O . LYS A 1 154 ? 4.195 23.828 -4.23 1 44.78 154 LYS A O 1
ATOM 1198 N N . GLY A 1 155 ? 2.572 22.766 -4.789 1 47.44 155 GLY A N 1
ATOM 1199 C CA . GLY A 1 155 ? 1.607 22.781 -3.699 1 47.44 155 GLY A CA 1
ATOM 1200 C C . GLY A 1 155 ? 2.25 22.656 -2.33 1 47.44 155 GLY A C 1
ATOM 1201 O O . GLY A 1 155 ? 1.571 22.359 -1.346 1 47.44 155 GLY A O 1
ATOM 1202 N N . ALA A 1 156 ? 3.58 22.672 -2.191 1 49.25 156 ALA A N 1
ATOM 1203 C CA . ALA A 1 156 ? 4.223 22.219 -0.959 1 49.25 156 ALA A CA 1
ATOM 1204 C C . ALA A 1 156 ? 3.951 23.188 0.186 1 49.25 156 ALA A C 1
ATOM 1206 O O . ALA A 1 156 ? 3.967 22.797 1.356 1 49.25 156 ALA A O 1
ATOM 1207 N N . GLY A 1 157 ? 3.695 24.469 -0.105 1 52.97 157 GLY A N 1
ATOM 1208 C CA . GLY A 1 157 ? 3.635 25.328 1.063 1 52.97 157 GLY A CA 1
ATOM 1209 C C . GLY A 1 157 ? 2.318 25.234 1.811 1 52.97 157 GLY A C 1
ATOM 1210 O O . GLY A 1 157 ? 2.281 25.375 3.035 1 52.97 157 GLY A O 1
ATOM 1211 N N . MET A 1 158 ? 1.312 24.828 1.045 1 64.06 158 MET A N 1
ATOM 1212 C CA . MET A 1 158 ? -0.028 24.859 1.625 1 64.06 158 MET A CA 1
ATOM 1213 C C . MET A 1 158 ? -0.386 23.516 2.229 1 64.06 158 MET A C 1
ATOM 1215 O O . MET A 1 158 ? -1.351 23.391 2.986 1 64.06 158 MET A O 1
ATOM 1219 N N . GLY A 1 159 ? 0.568 22.625 2.191 1 86.56 159 GLY A N 1
ATOM 1220 C CA . GLY A 1 159 ? 0.137 21.266 2.496 1 86.56 159 GLY A CA 1
ATOM 1221 C C . GLY A 1 159 ? -0.118 21.047 3.975 1 86.56 159 GLY A C 1
ATOM 1222 O O . GLY A 1 159 ? -1.181 20.547 4.355 1 86.56 159 GLY A O 1
ATOM 1223 N N . PHE A 1 160 ? 0.782 21.641 4.781 1 92.94 160 PHE A N 1
ATOM 1224 C CA . PHE A 1 160 ? 0.614 21.438 6.219 1 92.94 160 PHE A CA 1
ATOM 1225 C C . PHE A 1 160 ? -0.56 22.266 6.746 1 92.94 160 PHE A C 1
ATOM 1227 O O . PHE A 1 160 ? -1.278 21.812 7.641 1 92.94 160 PHE A O 1
ATOM 1234 N N . LEU A 1 161 ? -0.729 23.469 6.129 1 92 161 LEU A N 1
ATOM 1235 C CA . LEU A 1 161 ? -1.827 24.328 6.543 1 92 161 LEU A CA 1
ATOM 1236 C C . LEU A 1 161 ? -3.174 23.672 6.281 1 92 161 LEU A C 1
ATOM 1238 O O . LEU A 1 161 ? -4.055 23.672 7.145 1 92 161 LEU A O 1
ATOM 1242 N N . THR A 1 162 ? -3.252 23.109 5.141 1 91.31 162 THR A N 1
ATOM 1243 C CA . THR A 1 162 ? -4.48 22.422 4.766 1 91.31 162 THR A CA 1
ATOM 1244 C C . THR A 1 162 ? -4.746 21.25 5.703 1 91.31 162 THR A C 1
ATOM 1246 O O . THR A 1 162 ? -5.883 21.031 6.137 1 91.31 162 THR A O 1
ATOM 1249 N N . LEU A 1 163 ? -3.742 20.531 6 1 95 163 LEU A N 1
ATOM 1250 C CA . LEU A 1 163 ? -3.865 19.406 6.914 1 95 163 LEU A CA 1
ATOM 1251 C C . LEU A 1 163 ? -4.297 19.859 8.297 1 95 163 LEU A C 1
ATOM 1253 O O . LEU A 1 163 ? -5.172 19.25 8.922 1 95 163 LEU A O 1
ATOM 1257 N N . ALA A 1 164 ? -3.682 20.906 8.742 1 94.88 164 ALA A N 1
ATOM 1258 C CA . ALA A 1 164 ? -4.008 21.453 10.062 1 94.88 164 ALA A CA 1
ATOM 1259 C C . ALA A 1 164 ? -5.445 21.953 10.109 1 94.88 164 ALA A C 1
ATOM 1261 O O . ALA A 1 164 ? -6.137 21.797 11.117 1 94.88 164 ALA A O 1
ATOM 1262 N N . ARG A 1 165 ? -5.852 22.562 9.047 1 93.62 165 ARG A N 1
ATOM 1263 C CA . ARG A 1 165 ? -7.207 23.094 8.961 1 93.62 165 ARG A CA 1
ATOM 1264 C C . ARG A 1 165 ? -8.242 21.984 9.055 1 93.62 165 ARG A C 1
ATOM 1266 O O . ARG A 1 165 ? -9.289 22.141 9.68 1 93.62 165 ARG A O 1
ATOM 1273 N N . ASP A 1 16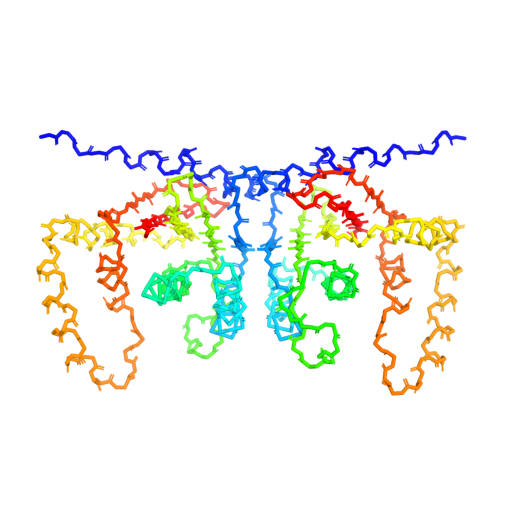6 ? -7.973 20.891 8.43 1 94.69 166 ASP A N 1
ATOM 1274 C CA . ASP A 1 166 ? -8.938 19.812 8.312 1 94.69 166 ASP A CA 1
ATOM 1275 C C . ASP A 1 166 ? -8.875 18.891 9.531 1 94.69 166 ASP A C 1
ATOM 1277 O O . ASP A 1 166 ? -9.812 18.125 9.789 1 94.69 166 ASP A O 1
ATOM 1281 N N . ALA A 1 167 ? -7.824 18.922 10.297 1 95.12 167 ALA A N 1
ATOM 1282 C CA . ALA A 1 167 ? -7.609 18.031 11.438 1 95.12 167 ALA A CA 1
ATOM 1283 C C . ALA A 1 167 ? -8.445 18.469 12.641 1 95.12 167 ALA A C 1
ATOM 1285 O O . ALA A 1 167 ? -8.664 19.656 12.852 1 95.12 167 ALA A O 1
ATOM 1286 N N . ARG A 1 168 ? -8.867 17.5 13.414 1 93.31 168 ARG A N 1
ATOM 1287 C CA . ARG A 1 168 ? -9.641 17.75 14.625 1 93.31 168 ARG A CA 1
ATOM 1288 C C . ARG A 1 168 ? -8.742 18.188 15.781 1 93.31 168 ARG A C 1
ATOM 1290 O O . ARG A 1 168 ? -9.211 18.781 16.75 1 93.31 168 ARG A O 1
ATOM 1297 N N . GLU A 1 169 ? -7.555 17.797 15.742 1 92.38 169 GLU A N 1
ATOM 1298 C CA . GLU A 1 169 ? -6.531 18.109 16.734 1 92.38 169 GLU A CA 1
ATOM 1299 C C . GLU A 1 169 ? -5.23 18.547 16.078 1 92.38 169 GLU A C 1
ATOM 1301 O O . GLU A 1 169 ? -5.023 18.312 14.883 1 92.38 169 GLU A O 1
ATOM 1306 N N . PRO A 1 170 ? -4.387 19.25 16.844 1 93.56 170 PRO A N 1
ATOM 1307 C CA . PRO A 1 170 ? -3.107 19.656 16.266 1 93.56 170 PRO A CA 1
ATOM 1308 C C . PRO A 1 170 ? -2.338 18.484 15.648 1 93.56 170 PRO A C 1
ATOM 1310 O O . PRO A 1 170 ? -2.35 17.375 16.188 1 93.56 170 PRO A O 1
ATOM 1313 N N . LEU A 1 171 ? -1.7 18.75 14.523 1 94.88 171 LEU A N 1
ATOM 1314 C CA . LEU A 1 171 ? -0.884 17.734 13.867 1 94.88 171 LEU A CA 1
ATOM 1315 C C . LEU A 1 171 ? 0.173 17.188 14.82 1 94.88 171 LEU A C 1
ATOM 1317 O O . LEU A 1 171 ? 0.756 17.938 15.609 1 94.88 171 LEU A O 1
ATOM 1321 N N . GLN A 1 172 ? 0.353 15.953 14.773 1 93.69 172 GLN A N 1
ATOM 1322 C CA . GLN A 1 172 ? 1.445 15.32 15.508 1 93.69 172 GLN A CA 1
ATOM 1323 C C . GLN A 1 172 ? 2.562 14.891 14.562 1 93.69 172 GLN A C 1
ATOM 1325 O O . GLN A 1 172 ? 2.303 14.523 13.414 1 93.69 172 GLN A O 1
ATOM 1330 N N . PHE A 1 173 ? 3.766 14.992 15.055 1 92.75 173 PHE A N 1
ATOM 1331 C CA . PHE A 1 173 ? 4.891 14.609 14.211 1 92.75 173 PHE A CA 1
ATOM 1332 C C . PHE A 1 173 ? 6.059 14.117 15.062 1 92.75 173 PHE A C 1
ATOM 1334 O O . PHE A 1 173 ? 6.105 14.367 16.266 1 92.75 173 PHE A O 1
ATOM 1341 N N . ASP A 1 174 ? 6.906 13.359 14.406 1 90.44 174 ASP A N 1
ATOM 1342 C CA . ASP A 1 174 ? 8.109 12.828 15.047 1 90.44 174 ASP A CA 1
ATOM 1343 C C . ASP A 1 174 ? 9.211 12.578 14.031 1 90.44 174 ASP A C 1
ATOM 1345 O O . ASP A 1 174 ? 8.945 12.508 12.828 1 90.44 174 ASP A O 1
ATOM 1349 N N . PHE A 1 175 ? 10.422 12.555 14.555 1 88.88 175 PHE A N 1
ATOM 1350 C CA . PHE A 1 175 ? 11.602 12.219 13.75 1 88.88 175 PHE A CA 1
ATOM 1351 C C . PHE A 1 175 ? 12.375 11.078 14.383 1 88.88 175 PHE A C 1
ATOM 1353 O O . PHE A 1 175 ? 12.789 11.164 15.547 1 88.88 175 PHE A O 1
ATOM 1360 N N . ASP A 1 176 ? 12.398 10 13.781 1 82.88 176 ASP A N 1
ATOM 1361 C CA . ASP A 1 176 ? 13.164 8.859 14.273 1 82.88 176 ASP A CA 1
ATOM 1362 C C . ASP A 1 176 ? 14.562 8.828 13.672 1 82.88 176 ASP A C 1
ATOM 1364 O O . ASP A 1 176 ? 14.711 8.734 12.453 1 82.88 176 ASP A O 1
ATOM 1368 N N . PRO A 1 177 ? 15.586 8.906 14.711 1 71.25 177 PRO A N 1
ATOM 1369 C CA . PRO A 1 177 ? 16.969 8.852 14.25 1 71.25 177 PRO A CA 1
ATOM 1370 C C . PRO A 1 177 ? 17.375 7.473 13.727 1 71.25 177 PRO A C 1
ATOM 1372 O O . PRO A 1 177 ? 16.828 6.461 14.18 1 71.25 177 PRO A O 1
ATOM 1375 N N . ALA A 1 178 ? 18.391 7.246 12.688 1 59.62 178 ALA A N 1
ATOM 1376 C CA . ALA A 1 178 ? 19.297 6.207 12.172 1 59.62 178 ALA A CA 1
ATOM 1377 C C . ALA A 1 178 ? 18.5 5.004 11.672 1 59.62 178 ALA A C 1
ATOM 1379 O O . ALA A 1 178 ? 19.031 3.889 11.617 1 59.62 178 ALA A O 1
ATOM 1380 N N . GLN A 1 179 ? 17.297 5.297 11.461 1 55.78 179 GLN A N 1
ATOM 1381 C CA . GLN A 1 179 ? 16.625 4.012 11.336 1 55.7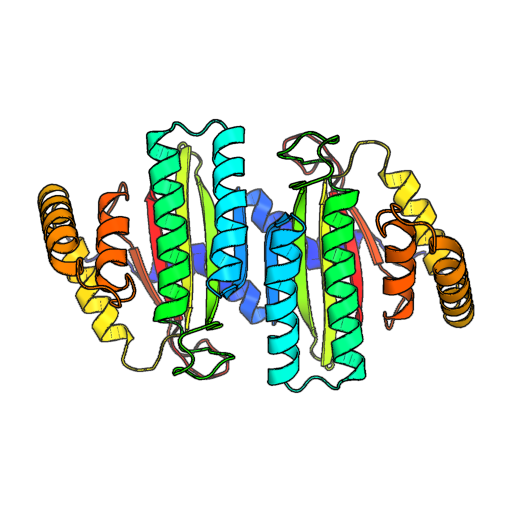8 179 GLN A CA 1
ATOM 1382 C C . GLN A 1 179 ? 16.766 3.453 9.922 1 55.78 179 GLN A C 1
ATOM 1384 O O . GLN A 1 179 ? 16.469 2.283 9.672 1 55.78 179 GLN A O 1
ATOM 1389 N N . THR A 1 180 ? 17.172 4.258 8.922 1 56.09 180 THR A N 1
ATOM 1390 C CA . THR A 1 180 ? 17.203 3.637 7.602 1 56.09 180 THR A CA 1
ATOM 1391 C C . THR A 1 180 ? 18.562 2.99 7.336 1 56.09 180 THR A C 1
ATOM 1393 O O . THR A 1 180 ? 19.547 3.283 8.023 1 56.09 180 THR A O 1
ATOM 1396 N N . VAL A 1 181 ? 18.516 2.068 6.555 1 56.28 181 VAL A N 1
ATOM 1397 C CA . VAL A 1 181 ? 19.719 1.376 6.121 1 56.28 181 VAL A CA 1
ATOM 1398 C C . VAL A 1 181 ? 20.797 2.395 5.754 1 56.28 181 VAL A C 1
ATOM 1400 O O . VAL A 1 181 ? 21.984 2.191 6.043 1 56.28 181 VAL A O 1
ATOM 1403 N N . ASP A 1 182 ? 20.359 3.574 5.344 1 66.5 182 ASP A N 1
ATOM 1404 C CA . ASP A 1 182 ? 21.328 4.559 4.859 1 66.5 182 ASP A CA 1
ATOM 1405 C C . ASP A 1 182 ? 21.578 5.633 5.914 1 66.5 182 ASP A C 1
ATOM 1407 O O . ASP A 1 182 ? 22.266 6.629 5.641 1 66.5 182 ASP A O 1
ATOM 1411 N N . GLY A 1 183 ? 20.906 5.426 7.078 1 74.75 183 GLY A N 1
ATOM 1412 C CA . GLY A 1 183 ? 21.188 6.324 8.188 1 74.75 183 GLY A CA 1
ATOM 1413 C C . GLY A 1 183 ? 20.375 7.609 8.133 1 74.75 183 GLY A C 1
ATOM 1414 O O . GLY A 1 183 ? 20.672 8.562 8.859 1 74.75 183 GLY A O 1
ATOM 1415 N N . ARG A 1 184 ? 19.422 7.652 7.207 1 86.12 184 ARG A N 1
ATOM 1416 C CA . ARG A 1 184 ? 18.594 8.852 7.113 1 86.12 184 ARG A CA 1
ATOM 1417 C C . ARG A 1 184 ? 17.5 8.844 8.172 1 86.12 184 ARG A C 1
ATOM 1419 O O . ARG A 1 184 ? 16.922 7.793 8.469 1 86.12 184 ARG A O 1
ATOM 1426 N N . PRO A 1 185 ? 17.203 10.039 8.766 1 88.94 185 PRO A N 1
ATOM 1427 C CA . PRO A 1 185 ? 16.062 10.086 9.688 1 88.94 185 PRO A CA 1
ATOM 1428 C C . PRO A 1 185 ? 14.734 9.859 8.984 1 88.94 185 PRO A C 1
ATOM 1430 O O . PRO A 1 185 ? 14.609 10.133 7.785 1 88.94 185 PRO A O 1
ATOM 1433 N N . VAL A 1 186 ? 13.805 9.352 9.75 1 89.75 186 VAL A N 1
ATOM 1434 C CA . VAL A 1 186 ? 12.461 9.156 9.227 1 89.75 186 VAL A CA 1
ATOM 1435 C C . VAL A 1 186 ? 11.508 10.18 9.844 1 89.75 186 VAL A C 1
ATOM 1437 O O . VAL A 1 186 ? 11.492 10.359 11.062 1 89.75 186 VAL A O 1
ATOM 1440 N N . PHE A 1 187 ? 10.789 10.867 8.984 1 92.12 187 PHE A N 1
ATOM 1441 C CA . PHE A 1 187 ? 9.781 11.852 9.367 1 92.12 187 PHE A CA 1
ATOM 1442 C C . PHE A 1 187 ? 8.398 11.203 9.422 1 92.12 187 PHE A C 1
ATOM 1444 O O . PHE A 1 187 ? 7.973 10.562 8.461 1 92.12 187 PHE A O 1
ATOM 1451 N N . TYR A 1 188 ? 7.73 11.359 10.57 1 92.31 188 TYR A N 1
ATOM 1452 C CA . TYR A 1 188 ? 6.359 10.891 10.75 1 92.31 188 TYR A CA 1
ATOM 1453 C C . TYR A 1 188 ? 5.402 12.07 10.914 1 92.31 188 TYR A C 1
ATOM 1455 O O . TYR A 1 188 ? 5.688 13.008 11.656 1 92.31 188 TYR A O 1
ATOM 1463 N N . LEU A 1 189 ? 4.305 12.008 10.25 1 93.19 189 LEU A N 1
ATOM 1464 C CA . LEU A 1 189 ? 3.234 12.992 10.367 1 93.19 189 LEU A CA 1
ATOM 1465 C C . LEU A 1 189 ? 1.884 12.312 10.555 1 93.19 189 LEU A C 1
ATOM 1467 O O . LEU A 1 189 ? 1.56 11.359 9.836 1 93.19 189 LEU A O 1
ATOM 1471 N N . LYS A 1 190 ? 1.152 12.781 11.531 1 93.81 190 LYS A N 1
ATOM 1472 C CA . LYS A 1 190 ? -0.139 12.188 11.867 1 93.81 190 LYS A CA 1
ATOM 1473 C C . LYS A 1 190 ? -1.23 13.25 11.938 1 93.81 190 LYS A C 1
ATOM 1475 O O . LYS A 1 190 ? -1.044 14.297 12.562 1 93.81 190 LYS A O 1
ATOM 1480 N N . ALA A 1 191 ? -2.314 13.031 11.328 1 94.88 191 ALA A N 1
ATOM 1481 C CA . ALA A 1 191 ? -3.502 13.875 11.391 1 94.88 191 ALA A CA 1
ATOM 1482 C C . ALA A 1 191 ? -4.734 13.07 11.789 1 94.88 191 ALA A C 1
ATOM 1484 O O . ALA A 1 191 ? -4.941 11.961 11.297 1 94.88 191 ALA A O 1
ATOM 1485 N N . THR A 1 192 ? -5.473 13.562 12.695 1 94.81 192 THR A N 1
ATOM 1486 C CA . THR A 1 192 ? -6.738 12.969 13.094 1 94.81 192 THR A CA 1
ATOM 1487 C C . THR A 1 192 ? -7.914 13.773 12.547 1 94.81 192 THR A C 1
ATOM 1489 O O . THR A 1 192 ? -7.984 14.984 12.742 1 94.81 192 THR A O 1
ATOM 1492 N N . LEU A 1 193 ? -8.828 13.102 11.945 1 95.25 193 LEU A N 1
ATOM 1493 C CA . LEU A 1 193 ? -9.953 13.766 11.297 1 95.25 193 LEU A CA 1
ATOM 1494 C C . LEU A 1 193 ? -11.273 13.258 11.844 1 95.25 193 LEU A C 1
ATOM 1496 O O . LEU A 1 193 ? -11.422 12.07 12.125 1 95.25 193 LEU A O 1
ATOM 1500 N N . MET B 1 1 ? 2.525 23.219 30.875 1 26.3 1 MET B N 1
ATOM 1501 C CA . MET B 1 1 ? 2.061 21.859 30.656 1 26.3 1 MET B CA 1
ATOM 1502 C C . MET B 1 1 ? 3.029 21.094 29.75 1 26.3 1 MET B C 1
ATOM 1504 O O . MET B 1 1 ? 3.498 21.625 28.75 1 26.3 1 MET B O 1
ATOM 1508 N N . PRO B 1 2 ? 3.803 20.031 30.141 1 32.5 2 PRO B N 1
ATOM 1509 C CA . PRO B 1 2 ? 4.965 19.453 29.469 1 32.5 2 PRO B CA 1
ATOM 1510 C C . PRO B 1 2 ? 4.656 19 28.031 1 32.5 2 PRO B C 1
ATOM 1512 O O . PRO B 1 2 ? 3.5 18.719 27.719 1 32.5 2 PRO B O 1
ATOM 1515 N N . PRO B 1 3 ? 5.367 19.484 27.016 1 36.38 3 PRO B N 1
ATOM 1516 C CA . PRO B 1 3 ? 5.164 19.25 25.594 1 36.38 3 PRO B CA 1
ATOM 1517 C C . PRO B 1 3 ? 4.801 17.797 25.281 1 36.38 3 PRO B C 1
ATOM 1519 O O . PRO B 1 3 ? 5.254 16.875 25.969 1 36.38 3 PRO B O 1
ATOM 1522 N N . MET B 1 4 ? 3.609 17.297 25.141 1 36.44 4 MET B N 1
ATOM 1523 C CA . MET B 1 4 ? 3.078 15.977 24.844 1 36.44 4 MET B CA 1
ATOM 1524 C C . MET B 1 4 ? 4.066 15.156 24.016 1 36.44 4 MET B C 1
ATOM 1526 O O . MET B 1 4 ? 4.598 15.648 23.016 1 36.44 4 MET B O 1
ATOM 1530 N N . PRO B 1 5 ? 4.824 13.93 24.328 1 38.53 5 PRO B N 1
ATOM 1531 C CA . PRO B 1 5 ? 5.949 13.102 23.891 1 38.53 5 PRO B CA 1
ATOM 1532 C C . PRO B 1 5 ? 5.848 12.695 22.422 1 38.53 5 PRO B C 1
ATOM 1534 O O . PRO B 1 5 ? 4.809 12.188 21.984 1 38.53 5 PRO B O 1
ATOM 1537 N N . SER B 1 6 ? 6.375 13.312 21.359 1 42.47 6 SER B N 1
ATOM 1538 C CA . SER B 1 6 ? 6.836 12.961 20.031 1 42.47 6 SER B CA 1
ATOM 1539 C C . SER B 1 6 ? 7.074 11.461 19.891 1 42.47 6 SER B C 1
ATOM 1541 O O . SER B 1 6 ? 7.047 10.922 18.781 1 42.47 6 SER B O 1
ATOM 1543 N N . ALA B 1 7 ? 7.625 10.852 20.984 1 45.16 7 ALA B N 1
ATOM 1544 C CA . ALA B 1 7 ? 8.062 9.469 21.094 1 45.16 7 ALA B CA 1
ATOM 1545 C C . ALA B 1 7 ? 6.918 8.5 20.797 1 45.16 7 ALA B C 1
ATOM 1547 O O . ALA B 1 7 ? 7.152 7.363 20.375 1 45.16 7 ALA B O 1
ATOM 1548 N N . GLN B 1 8 ? 5.637 8.984 20.828 1 53.31 8 GLN B N 1
ATOM 1549 C CA . GLN B 1 8 ? 4.465 8.117 20.922 1 53.31 8 GLN B CA 1
ATOM 1550 C C . GLN B 1 8 ? 3.986 7.707 19.531 1 53.31 8 GLN B C 1
ATOM 1552 O O . GLN B 1 8 ? 3.547 6.574 19.328 1 53.31 8 GLN B O 1
ATOM 1557 N N . ILE B 1 9 ? 4.203 8.57 18.547 1 59.69 9 ILE B N 1
ATOM 1558 C CA . ILE B 1 9 ? 3.652 8.18 17.266 1 59.69 9 ILE B CA 1
ATOM 1559 C C . ILE B 1 9 ? 4.43 6.984 16.703 1 59.69 9 ILE B C 1
ATOM 1561 O O . ILE B 1 9 ? 3.836 5.996 16.266 1 59.69 9 ILE B O 1
ATOM 1565 N N . ALA B 1 10 ? 5.734 7.191 16.844 1 55 10 ALA B N 1
ATOM 1566 C CA . ALA B 1 10 ? 6.586 6.109 16.359 1 55 10 ALA B CA 1
ATOM 1567 C C . ALA B 1 10 ? 6.328 4.816 17.141 1 55 10 ALA B C 1
ATOM 1569 O O . ALA B 1 10 ? 6.312 3.73 16.547 1 55 10 ALA B O 1
ATOM 1570 N N . ASP B 1 11 ? 6.199 4.977 18.344 1 53.12 11 ASP B N 1
ATOM 1571 C CA . ASP B 1 11 ? 5.996 3.791 19.172 1 53.12 11 ASP B CA 1
ATOM 1572 C C . ASP B 1 11 ? 4.668 3.115 18.844 1 53.12 11 ASP B C 1
ATOM 1574 O O . ASP B 1 11 ? 4.59 1.886 18.766 1 53.12 11 ASP B O 1
ATOM 1578 N N . LYS B 1 12 ? 3.688 3.98 18.734 1 54.59 12 LYS B N 1
ATOM 1579 C CA . LYS B 1 12 ? 2.35 3.422 18.547 1 54.59 12 LYS B CA 1
ATOM 1580 C C . LYS B 1 12 ? 2.102 3.047 17.094 1 54.59 12 LYS B C 1
ATOM 1582 O O . LYS B 1 12 ? 1.508 2.004 16.812 1 54.59 12 LYS B O 1
ATOM 1587 N N . TYR B 1 13 ? 2.58 3.92 16.219 1 54.75 13 TYR B N 1
ATOM 1588 C CA . TYR B 1 13 ? 2.205 3.715 14.828 1 54.75 13 TYR B CA 1
ATOM 1589 C C . TYR B 1 13 ? 3.414 3.316 13.992 1 54.75 13 TYR B C 1
ATOM 1591 O O . TYR B 1 13 ? 3.266 2.811 12.875 1 54.75 13 TYR B O 1
ATOM 1599 N N . GLY B 1 14 ? 4.543 3.578 14.633 1 57.06 14 GLY B N 1
ATOM 1600 C CA . GLY B 1 14 ? 5.824 3.248 14.031 1 57.06 14 GLY B CA 1
ATOM 1601 C C . GLY B 1 14 ? 6.02 1.76 13.812 1 57.06 14 GLY B C 1
ATOM 1602 O O . GLY B 1 14 ? 6.812 1.346 12.969 1 57.06 14 GLY B O 1
ATOM 1603 N N . SER B 1 15 ? 5.074 1.114 14.445 1 59.22 15 SER B N 1
ATOM 1604 C CA . SER B 1 15 ? 5.281 -0.331 14.461 1 59.22 15 SER B CA 1
ATOM 1605 C C . SER B 1 15 ? 5.121 -0.924 13.062 1 59.22 15 SER B C 1
ATOM 1607 O O . SER B 1 15 ? 5.91 -1.776 12.648 1 59.22 15 SER B O 1
ATOM 1609 N N . PHE B 1 16 ? 4.16 -0.359 12.328 1 63.59 16 PHE B N 1
ATOM 1610 C CA . PHE B 1 16 ? 3.994 -0.936 11 1 63.59 16 PHE B CA 1
ATOM 1611 C C . PHE B 1 16 ? 5.188 -0.604 10.117 1 63.59 16 PHE B C 1
ATOM 1613 O O . PHE B 1 16 ? 5.727 -1.481 9.438 1 63.59 16 PHE B O 1
ATOM 1620 N N . PHE B 1 17 ? 5.609 0.617 10.258 1 65.31 17 PHE B N 1
ATOM 1621 C CA . PHE B 1 17 ? 6.742 1.056 9.453 1 65.31 17 PHE B CA 1
ATOM 1622 C C . PHE B 1 17 ? 8.016 0.317 9.859 1 65.31 17 PHE B C 1
ATOM 1624 O O . PHE B 1 17 ? 8.812 -0.071 9 1 65.31 17 PHE B O 1
ATOM 1631 N N . HIS B 1 18 ? 8.031 0.175 11.141 1 66.25 18 HIS B N 1
ATOM 1632 C CA . HIS B 1 18 ? 9.188 -0.55 11.664 1 66.25 18 HIS B CA 1
ATOM 1633 C C . HIS B 1 18 ? 9.172 -2.008 11.219 1 66.25 18 HIS B C 1
ATOM 1635 O O . HIS B 1 18 ? 10.203 -2.547 10.812 1 66.25 18 HIS B O 1
ATOM 1641 N N . LEU B 1 19 ? 8 -2.508 11.258 1 66 19 LEU B N 1
ATOM 1642 C CA . LEU B 1 19 ? 7.867 -3.9 10.852 1 66 19 LEU B CA 1
ATOM 1643 C C . LEU B 1 19 ? 8.188 -4.066 9.367 1 66 19 LEU B C 1
ATOM 1645 O O . LEU B 1 19 ? 8.852 -5.031 8.977 1 66 19 LEU B O 1
ATOM 1649 N N . ALA B 1 20 ? 7.73 -3.098 8.609 1 70.5 20 ALA B N 1
ATOM 1650 C CA . ALA B 1 20 ? 8.016 -3.152 7.18 1 70.5 20 ALA B CA 1
ATOM 1651 C C . ALA B 1 20 ? 9.516 -3.08 6.918 1 70.5 20 ALA B C 1
ATOM 1653 O O . ALA B 1 20 ? 10.047 -3.812 6.074 1 70.5 20 ALA B O 1
ATOM 1654 N N . ARG B 1 21 ? 10.156 -2.318 7.664 1 69.62 21 ARG B N 1
ATOM 1655 C CA . ARG B 1 21 ? 11.594 -2.17 7.512 1 69.62 21 ARG B CA 1
ATOM 1656 C C . ARG B 1 21 ? 12.328 -3.41 8.016 1 69.62 21 ARG B C 1
ATOM 1658 O O . ARG B 1 21 ? 13.242 -3.904 7.355 1 69.62 21 ARG B O 1
ATOM 1665 N N . GLN B 1 22 ? 11.906 -3.85 9.164 1 67.38 22 GLN B N 1
ATOM 1666 C CA . GLN B 1 22 ? 12.523 -5.02 9.773 1 67.38 22 GLN B CA 1
ATOM 1667 C C . GLN B 1 22 ? 12.414 -6.242 8.867 1 67.38 22 GLN B C 1
ATOM 1669 O O . GLN B 1 22 ? 13.328 -7.066 8.812 1 67.38 22 GLN B O 1
ATOM 1674 N N . HIS B 1 23 ? 11.391 -6.258 8.156 1 71.19 23 HIS B N 1
ATOM 1675 C CA . HIS B 1 23 ? 11.141 -7.434 7.328 1 71.19 23 HIS B CA 1
ATOM 1676 C C . HIS B 1 23 ? 11.547 -7.18 5.875 1 71.19 23 HIS B C 1
ATOM 1678 O O . HIS B 1 23 ? 11.164 -7.938 4.98 1 71.19 23 HIS B O 1
ATOM 1684 N N . GLN B 1 24 ? 12.297 -6.137 5.68 1 78.94 24 GLN B N 1
ATOM 1685 C CA . GLN B 1 24 ? 12.844 -5.809 4.363 1 78.94 24 GLN B CA 1
ATOM 1686 C C . GLN B 1 24 ? 11.742 -5.766 3.309 1 78.94 24 GLN B C 1
ATOM 1688 O O . GLN B 1 24 ? 11.867 -6.375 2.246 1 78.94 24 GLN B O 1
ATOM 1693 N N . VAL B 1 25 ? 10.633 -5.215 3.75 1 84.75 25 VAL B N 1
ATOM 1694 C CA . VAL B 1 25 ? 9.516 -5.023 2.83 1 84.75 25 VAL B CA 1
ATOM 1695 C C . VAL B 1 25 ? 9.875 -3.955 1.801 1 84.75 25 VAL B C 1
ATOM 1697 O O . VAL B 1 25 ? 10.234 -2.832 2.162 1 84.75 25 VAL B O 1
ATOM 1700 N N . ILE B 1 26 ? 9.844 -4.328 0.571 1 86.25 26 ILE B N 1
ATOM 1701 C CA . ILE B 1 26 ? 10.133 -3.439 -0.55 1 86.25 26 ILE B CA 1
ATOM 1702 C C . ILE B 1 26 ? 8.852 -2.713 -0.969 1 86.25 26 ILE B C 1
ATOM 1704 O O . ILE B 1 26 ? 8.906 -1.585 -1.463 1 86.25 26 ILE B O 1
ATOM 1708 N N . PHE B 1 27 ? 7.852 -3.5 -0.844 1 92.25 27 PHE B N 1
ATOM 1709 C CA . PHE B 1 27 ? 6.559 -3.01 -1.308 1 92.25 27 PHE B CA 1
ATOM 1710 C C . PHE B 1 27 ? 5.422 -3.645 -0.517 1 92.25 27 PHE B C 1
ATOM 1712 O O . PHE B 1 27 ? 5.43 -4.852 -0.267 1 92.25 27 PHE B O 1
ATOM 1719 N N . TYR B 1 28 ? 4.48 -2.822 -0.095 1 91.69 28 TYR B N 1
ATOM 1720 C CA . TYR B 1 28 ? 3.273 -3.334 0.543 1 91.69 28 TYR B CA 1
ATOM 1721 C C . TYR B 1 28 ? 2.082 -2.424 0.265 1 91.69 28 TYR B C 1
ATOM 1723 O O . TYR B 1 28 ? 2.182 -1.202 0.407 1 91.69 28 TYR B O 1
ATOM 1731 N N . TYR B 1 29 ? 1.014 -3.018 -0.115 1 94.31 29 TYR B N 1
ATOM 1732 C CA . TYR B 1 29 ? -0.212 -2.275 -0.385 1 94.31 29 TYR B CA 1
ATOM 1733 C C . TYR B 1 29 ? -1.435 -3.045 0.102 1 94.31 29 TYR B C 1
ATOM 1735 O O . TYR B 1 29 ? -1.582 -4.234 -0.185 1 94.31 29 TYR B O 1
ATOM 1743 N N . VAL B 1 30 ? -2.25 -2.451 0.897 1 93 30 VAL B N 1
ATOM 1744 C CA . VAL B 1 30 ? -3.564 -2.953 1.281 1 93 30 VAL B CA 1
ATOM 1745 C C . VAL B 1 30 ? -4.633 -1.912 0.954 1 93 30 VAL B C 1
ATOM 1747 O O . VAL B 1 30 ? -4.559 -0.771 1.419 1 93 30 VAL B O 1
ATOM 1750 N N . GLY B 1 31 ? -5.562 -2.227 0.243 1 93.56 31 GLY B N 1
ATOM 1751 C CA . GLY B 1 31 ? -6.625 -1.367 -0.255 1 93.56 31 GLY B CA 1
ATOM 1752 C C . GLY B 1 31 ? -7.32 -1.928 -1.481 1 93.56 31 GLY B C 1
ATOM 1753 O O . GLY B 1 31 ? -7.402 -3.145 -1.653 1 93.56 31 GLY B O 1
ATOM 1754 N N . TYR B 1 32 ? -7.883 -1.042 -2.262 1 95.5 32 TYR B N 1
ATOM 1755 C CA . TYR B 1 32 ? -8.609 -1.496 -3.441 1 95.5 32 TYR B CA 1
ATOM 1756 C C . TYR B 1 32 ? -7.734 -1.41 -4.688 1 95.5 32 TYR B C 1
ATOM 1758 O O . TYR B 1 32 ? -7.016 -0.427 -4.883 1 95.5 32 TYR B O 1
ATOM 1766 N N . PHE B 1 33 ? -7.801 -2.457 -5.457 1 95.5 33 PHE B N 1
ATOM 1767 C CA . PHE B 1 33 ? -7.039 -2.586 -6.695 1 95.5 33 PHE B CA 1
ATOM 1768 C C . PHE B 1 33 ? -7.93 -2.33 -7.906 1 95.5 33 PHE B C 1
ATOM 1770 O O . PHE B 1 33 ? -9.07 -2.789 -7.953 1 95.5 33 PHE B O 1
ATOM 1777 N N . SER B 1 34 ? -7.453 -1.582 -8.789 1 94.69 34 SER B N 1
ATOM 1778 C CA . SER B 1 34 ? -7.977 -1.43 -10.141 1 94.69 34 SER B CA 1
ATOM 1779 C C . SER B 1 34 ? -6.879 -1.604 -11.188 1 94.69 34 SER B C 1
ATOM 1781 O O . SER B 1 34 ? -5.691 -1.582 -10.859 1 94.69 34 SER B O 1
ATOM 1783 N N . GLN B 1 35 ? -7.309 -1.732 -12.398 1 92.69 35 GLN B N 1
ATOM 1784 C CA . GLN B 1 35 ? -6.324 -1.842 -13.477 1 92.69 35 GLN B CA 1
ATOM 1785 C C . GLN B 1 35 ? -5.406 -0.625 -13.508 1 92.69 35 GLN B C 1
ATOM 1787 O O . GLN B 1 35 ? -4.199 -0.756 -13.719 1 92.69 35 GLN B O 1
ATOM 1792 N N . ASN B 1 36 ? -5.992 0.504 -13.242 1 93.25 36 ASN B N 1
ATOM 1793 C CA . ASN B 1 36 ? -5.223 1.742 -13.258 1 93.25 36 ASN B CA 1
ATOM 1794 C C . ASN B 1 36 ? -4.211 1.782 -12.117 1 93.25 36 ASN B C 1
ATOM 1796 O O . ASN B 1 36 ? -3.064 2.193 -12.312 1 93.25 36 ASN B O 1
ATOM 1800 N N . ILE B 1 37 ? -4.613 1.388 -10.992 1 95.81 37 ILE B N 1
ATOM 1801 C CA . ILE B 1 37 ? -3.74 1.37 -9.82 1 95.81 37 ILE B CA 1
ATOM 1802 C C . ILE B 1 37 ? -2.613 0.361 -10.031 1 95.81 37 ILE B C 1
ATOM 1804 O O . ILE B 1 37 ? -1.444 0.667 -9.789 1 95.81 37 ILE B O 1
ATOM 1808 N N . VAL B 1 38 ? -2.943 -0.791 -10.523 1 96 38 VAL B N 1
ATOM 1809 C CA . VAL B 1 38 ? -1.956 -1.836 -10.773 1 96 38 VAL B CA 1
ATOM 1810 C C . VAL B 1 38 ? -0.921 -1.341 -11.781 1 96 38 VAL B C 1
ATOM 1812 O O . VAL B 1 38 ? 0.284 -1.502 -11.57 1 96 38 VAL B O 1
ATOM 1815 N N . ALA B 1 39 ? -1.389 -0.708 -12.836 1 94.94 39 ALA B N 1
ATOM 1816 C CA . ALA B 1 39 ? -0.489 -0.2 -13.867 1 94.94 39 ALA B CA 1
ATOM 1817 C C . ALA B 1 39 ? 0.472 0.838 -13.297 1 94.94 39 ALA B C 1
ATOM 1819 O O . ALA B 1 39 ? 1.675 0.797 -13.57 1 94.94 39 ALA B O 1
ATOM 1820 N N . ALA B 1 40 ? -0.034 1.741 -12.5 1 94.56 40 ALA B N 1
ATOM 1821 C CA . ALA B 1 40 ? 0.785 2.797 -11.906 1 94.56 40 ALA B CA 1
ATOM 1822 C C . ALA B 1 40 ? 1.812 2.221 -10.938 1 94.56 40 ALA B C 1
ATOM 1824 O O . ALA B 1 40 ? 2.984 2.604 -10.969 1 94.56 40 ALA B O 1
ATOM 1825 N N . MET B 1 41 ? 1.447 1.287 -10.133 1 96.19 41 MET B N 1
ATOM 1826 C CA . MET B 1 41 ? 2.334 0.692 -9.141 1 96.19 41 MET B CA 1
ATOM 1827 C C . MET B 1 41 ? 3.379 -0.198 -9.805 1 96.19 41 MET B C 1
ATOM 1829 O O . MET B 1 41 ? 4.527 -0.258 -9.352 1 96.19 41 MET B O 1
ATOM 1833 N N . ALA B 1 42 ? 2.898 -0.875 -10.867 1 96.06 42 ALA B N 1
ATOM 1834 C CA . ALA B 1 42 ? 3.795 -1.799 -11.555 1 96.06 42 ALA B CA 1
ATOM 1835 C C . ALA B 1 42 ? 5.016 -1.067 -12.109 1 96.06 42 ALA B C 1
ATOM 1837 O O . ALA B 1 42 ? 6.137 -1.579 -12.047 1 96.06 42 ALA B O 1
ATOM 1838 N N . GLU B 1 43 ? 4.766 0.083 -12.555 1 93.44 43 GLU B N 1
ATOM 1839 C CA . GLU B 1 43 ? 5.863 0.88 -13.094 1 93.44 43 GLU B CA 1
ATOM 1840 C C . GLU B 1 43 ? 6.867 1.248 -12 1 93.44 43 GLU B C 1
ATOM 1842 O O . GLU B 1 43 ? 8.078 1.209 -12.219 1 93.44 43 GLU B O 1
ATOM 1847 N N . ALA B 1 44 ? 6.418 1.644 -10.906 1 94.31 44 ALA B N 1
ATOM 1848 C CA . ALA B 1 44 ? 7.285 2.004 -9.781 1 94.31 44 ALA B CA 1
ATOM 1849 C C . ALA B 1 44 ? 8.07 0.792 -9.289 1 94.31 44 ALA B C 1
ATOM 1851 O O . ALA B 1 44 ? 9.266 0.899 -8.992 1 94.31 44 ALA B O 1
ATOM 1852 N N . VAL B 1 45 ? 7.414 -0.363 -9.25 1 95.44 45 VAL B N 1
ATOM 1853 C CA . VAL B 1 45 ? 8.07 -1.587 -8.805 1 95.44 45 VAL B CA 1
ATOM 1854 C C . VAL B 1 45 ? 9.18 -1.961 -9.781 1 95.44 45 VAL B C 1
ATOM 1856 O O . VAL B 1 45 ? 10.289 -2.309 -9.367 1 95.44 45 VAL B O 1
ATOM 1859 N N . ARG B 1 46 ? 8.859 -1.868 -11.055 1 94.69 46 ARG B N 1
ATOM 1860 C CA . ARG B 1 46 ? 9.844 -2.172 -12.078 1 94.69 46 ARG B CA 1
ATOM 1861 C C . ARG B 1 46 ? 11.086 -1.302 -11.922 1 94.69 46 ARG B C 1
ATOM 1863 O O . ARG B 1 46 ? 12.211 -1.81 -11.914 1 94.69 46 ARG B O 1
ATOM 1870 N N . LEU B 1 47 ? 10.914 -0.023 -11.828 1 93.94 47 LEU B N 1
ATOM 1871 C CA . LEU B 1 47 ? 12.031 0.906 -11.688 1 93.94 47 LEU B CA 1
ATOM 1872 C C . LEU B 1 47 ? 12.797 0.646 -10.391 1 93.94 47 LEU B C 1
ATOM 1874 O O . LEU B 1 47 ? 14.023 0.698 -10.367 1 93.94 47 LEU B O 1
ATOM 1878 N N . GLN B 1 48 ? 12.078 0.376 -9.312 1 94.19 48 GLN B N 1
ATOM 1879 C CA . GLN B 1 48 ? 12.695 0.083 -8.023 1 94.19 48 GLN B CA 1
ATOM 1880 C C . GLN B 1 48 ? 13.641 -1.115 -8.125 1 94.19 48 GLN B C 1
ATOM 1882 O O . GLN B 1 48 ? 14.766 -1.07 -7.625 1 94.19 48 GLN B O 1
ATOM 1887 N N . LEU B 1 49 ? 13.18 -2.141 -8.773 1 94.44 49 LEU B N 1
ATOM 1888 C CA . LEU B 1 49 ? 13.984 -3.348 -8.922 1 94.44 49 LEU B CA 1
ATOM 1889 C C . LEU B 1 49 ? 15.203 -3.08 -9.797 1 94.44 49 LEU B C 1
ATOM 1891 O O . LEU B 1 49 ? 16.281 -3.607 -9.539 1 94.44 49 LEU B O 1
ATOM 1895 N N . GLU B 1 50 ? 14.977 -2.271 -10.812 1 94.38 50 GLU B N 1
ATOM 1896 C CA . GLU B 1 50 ? 16.078 -1.894 -11.688 1 94.38 50 GLU B CA 1
ATOM 1897 C C . GLU B 1 50 ? 17.156 -1.13 -10.922 1 94.38 50 GLU B C 1
ATOM 1899 O O . GLU B 1 50 ? 18.344 -1.465 -11.008 1 94.38 50 GLU B O 1
ATOM 1904 N N . VAL B 1 51 ? 16.781 -0.162 -10.188 1 91.12 51 VAL B N 1
ATOM 1905 C CA . VAL B 1 51 ? 17.703 0.687 -9.445 1 91.12 51 VAL B CA 1
ATOM 1906 C C . VAL B 1 51 ? 18.375 -0.128 -8.344 1 91.12 51 VAL B C 1
ATOM 1908 O O . VAL B 1 51 ? 19.547 0.103 -8.023 1 91.12 51 VAL B O 1
ATOM 1911 N N . ALA B 1 52 ? 17.688 -1.136 -7.762 1 88.75 52 ALA B N 1
ATOM 1912 C CA . ALA B 1 52 ? 18.234 -1.999 -6.719 1 88.75 52 ALA B CA 1
ATOM 1913 C C . ALA B 1 52 ? 19.266 -2.969 -7.293 1 88.75 52 ALA B C 1
ATOM 1915 O O . ALA B 1 52 ? 19.906 -3.725 -6.551 1 88.75 52 ALA B O 1
ATOM 1916 N N . GLY B 1 53 ? 19.375 -3.055 -8.617 1 91.38 53 GLY B N 1
ATOM 1917 C CA . GLY B 1 53 ? 20.375 -3.881 -9.25 1 91.38 53 GLY B CA 1
ATOM 1918 C C . GLY B 1 53 ? 19.953 -5.328 -9.414 1 91.38 53 GLY B C 1
ATOM 1919 O O . GLY B 1 53 ? 20.797 -6.223 -9.523 1 91.38 53 GLY B O 1
ATOM 1920 N N . VAL B 1 54 ? 18.734 -5.598 -9.336 1 93.69 54 VAL B N 1
ATOM 1921 C CA . VAL B 1 54 ? 18.234 -6.953 -9.555 1 93.69 54 VAL B CA 1
ATOM 1922 C C . VAL B 1 54 ? 18.5 -7.371 -11 1 93.69 54 VAL B C 1
ATOM 1924 O O . VAL B 1 54 ? 18.203 -6.621 -11.93 1 93.69 54 VAL B O 1
ATOM 1927 N N . PRO B 1 55 ? 19.094 -8.562 -11.203 1 94.69 55 PRO B N 1
ATOM 1928 C CA . PRO B 1 55 ? 19.391 -9.016 -12.562 1 94.69 55 PRO B CA 1
ATOM 1929 C C . PRO B 1 55 ? 18.141 -9.055 -13.453 1 94.69 55 PRO B C 1
ATOM 1931 O O . PRO B 1 55 ? 17.047 -9.328 -12.977 1 94.69 55 PRO B O 1
ATOM 1934 N N . GLY B 1 56 ? 18.281 -8.859 -14.727 1 95 56 GLY B N 1
ATOM 1935 C CA . GLY B 1 56 ? 17.234 -8.727 -15.727 1 95 56 GLY B CA 1
ATOM 1936 C C . GLY B 1 56 ? 16.203 -9.844 -15.68 1 95 56 GLY B C 1
ATOM 1937 O O . GLY B 1 56 ? 15.008 -9.594 -15.547 1 95 56 GLY B O 1
ATOM 1938 N N . PRO B 1 57 ? 16.672 -11.086 -15.773 1 95 57 PRO B N 1
ATOM 1939 C CA . PRO B 1 57 ? 15.719 -12.195 -15.758 1 95 57 PRO B CA 1
ATOM 1940 C C . PRO B 1 57 ? 14.883 -12.234 -14.484 1 95 57 PRO B C 1
ATOM 1942 O O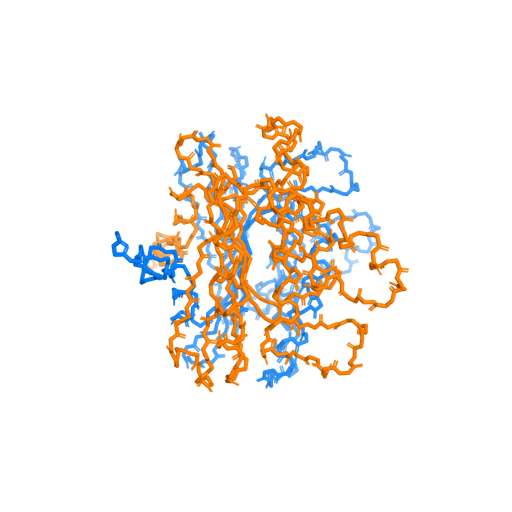 . PRO B 1 57 ? 13.672 -12.461 -14.539 1 95 57 PRO B O 1
ATOM 1945 N N . THR B 1 58 ? 15.523 -11.992 -13.344 1 94.69 58 THR B N 1
ATOM 1946 C CA . THR B 1 58 ? 14.805 -11.961 -12.07 1 94.69 58 THR B CA 1
ATOM 1947 C C . THR B 1 58 ? 13.836 -10.789 -12.023 1 94.69 58 THR B C 1
ATOM 1949 O O . THR B 1 58 ? 12.703 -10.93 -11.547 1 94.69 58 THR B O 1
ATOM 1952 N N . ARG B 1 59 ? 14.258 -9.695 -12.5 1 95.69 59 ARG B N 1
ATOM 1953 C CA . ARG B 1 59 ? 13.414 -8.508 -12.531 1 95.69 59 ARG B CA 1
ATOM 1954 C C . ARG B 1 59 ? 12.141 -8.75 -13.336 1 95.69 59 ARG B C 1
ATOM 1956 O O . ARG B 1 59 ? 11.047 -8.367 -12.922 1 95.69 59 ARG B O 1
ATOM 1963 N N . ARG B 1 60 ? 12.32 -9.391 -14.453 1 95.38 60 ARG B N 1
ATOM 1964 C CA . ARG B 1 60 ? 11.18 -9.688 -15.312 1 95.38 60 ARG B CA 1
ATOM 1965 C C . ARG B 1 60 ? 10.195 -10.617 -14.617 1 95.38 60 ARG B C 1
ATOM 1967 O O . ARG B 1 60 ? 8.984 -10.414 -14.688 1 95.38 60 ARG B O 1
ATOM 1974 N N . LYS B 1 61 ? 10.75 -11.602 -13.969 1 95.69 61 LYS B N 1
ATOM 1975 C CA . LYS B 1 61 ? 9.906 -12.547 -13.242 1 95.69 61 LYS B CA 1
ATOM 1976 C C . LYS B 1 61 ? 9.156 -11.859 -12.102 1 95.69 61 LYS B C 1
ATOM 1978 O O . LYS B 1 61 ? 7.973 -12.117 -11.891 1 95.69 61 LYS B O 1
ATOM 1983 N N . LEU B 1 62 ? 9.891 -11 -11.391 1 96.25 62 LEU B N 1
ATOM 1984 C CA . LEU B 1 62 ? 9.281 -10.281 -10.281 1 96.25 62 LEU B CA 1
ATOM 1985 C C . LEU B 1 62 ? 8.172 -9.359 -10.773 1 96.25 62 LEU B C 1
ATOM 1987 O O . LEU B 1 62 ? 7.09 -9.312 -10.18 1 96.25 62 LEU B O 1
ATOM 1991 N N . PHE B 1 63 ? 8.461 -8.719 -11.883 1 95.56 63 PHE B N 1
ATOM 1992 C CA . PHE B 1 63 ? 7.477 -7.816 -12.461 1 95.56 63 PHE B CA 1
ATOM 1993 C C . PHE B 1 63 ? 6.23 -8.578 -12.898 1 95.56 63 PHE B C 1
ATOM 1995 O O . PHE B 1 63 ? 5.113 -8.219 -12.516 1 95.56 63 PHE B O 1
ATOM 2002 N N . SER B 1 64 ? 6.43 -9.594 -13.609 1 94.31 64 SER B N 1
ATOM 2003 C CA . SER B 1 64 ? 5.328 -10.414 -14.102 1 94.31 64 SER B CA 1
ATOM 2004 C C . SER B 1 64 ? 4.516 -10.992 -12.945 1 94.31 64 SER B C 1
ATOM 2006 O O . SER B 1 64 ? 3.285 -10.984 -12.977 1 94.31 64 SER B O 1
ATOM 2008 N N . SER B 1 65 ? 5.18 -11.492 -11.945 1 95.75 65 SER B N 1
ATOM 2009 C CA . SER B 1 65 ? 4.512 -12.094 -10.797 1 95.75 65 SER B CA 1
ATOM 2010 C C . SER B 1 65 ? 3.707 -11.055 -10.023 1 95.75 65 SER B C 1
ATOM 2012 O O . SER B 1 65 ? 2.613 -11.344 -9.539 1 95.75 65 SER B O 1
ATOM 2014 N N . PHE B 1 66 ? 4.254 -9.875 -9.883 1 96.25 66 PHE B N 1
ATOM 2015 C CA . PHE B 1 66 ? 3.535 -8.797 -9.211 1 96.25 66 PHE B CA 1
ATOM 2016 C C . PHE B 1 66 ? 2.221 -8.5 -9.922 1 96.25 66 PHE B C 1
ATOM 2018 O O . PHE B 1 66 ? 1.171 -8.398 -9.281 1 96.25 66 PHE B O 1
ATOM 2025 N N . VAL B 1 67 ? 2.305 -8.328 -11.219 1 95.81 67 VAL B N 1
ATOM 2026 C CA . VAL B 1 67 ? 1.124 -8.023 -12.016 1 95.81 67 VAL B CA 1
ATOM 2027 C C . VAL B 1 67 ? 0.099 -9.148 -11.883 1 95.81 67 VAL B C 1
ATOM 2029 O O . VAL B 1 67 ? -1.092 -8.891 -11.688 1 95.81 67 VAL B O 1
ATOM 2032 N N . GLU B 1 68 ? 0.538 -10.367 -11.883 1 94.19 68 GLU B N 1
ATOM 2033 C CA . GLU B 1 68 ? -0.348 -11.516 -11.75 1 94.19 68 GLU B CA 1
ATOM 2034 C C . GLU B 1 68 ? -1.026 -11.539 -10.383 1 94.19 68 GLU B C 1
ATOM 2036 O O . GLU B 1 68 ? -2.221 -11.82 -10.281 1 94.19 68 GLU B O 1
ATOM 2041 N N . MET B 1 69 ? -0.253 -11.258 -9.383 1 95 69 MET B N 1
ATOM 2042 C CA . MET B 1 69 ? -0.792 -11.242 -8.023 1 95 69 MET B CA 1
ATOM 2043 C C . MET B 1 69 ? -1.878 -10.18 -7.883 1 95 69 MET B C 1
ATOM 2045 O O . MET B 1 69 ? -2.943 -10.453 -7.324 1 95 69 MET B O 1
ATOM 2049 N N . ALA B 1 70 ? -1.537 -9 -8.383 1 95.75 70 ALA B N 1
ATOM 2050 C CA . ALA B 1 70 ? -2.51 -7.914 -8.32 1 95.75 70 ALA B CA 1
ATOM 2051 C C . ALA B 1 70 ? -3.762 -8.25 -9.125 1 95.75 70 ALA B C 1
ATOM 2053 O O . ALA B 1 70 ? -4.883 -7.984 -8.688 1 95.75 70 ALA B O 1
ATOM 2054 N N . GLN B 1 71 ? -3.553 -8.859 -10.258 1 93.19 71 GLN B N 1
ATOM 2055 C CA . GLN B 1 71 ? -4.676 -9.266 -11.102 1 93.19 71 GLN B CA 1
ATOM 2056 C C . GLN B 1 71 ? -5.523 -10.336 -10.422 1 93.19 71 GLN B C 1
ATOM 2058 O O . GLN B 1 71 ? -6.746 -10.336 -10.547 1 93.19 71 GLN B O 1
ATOM 2063 N N . ASN B 1 72 ? -4.934 -11.281 -9.773 1 92.44 72 ASN B N 1
ATOM 2064 C CA . ASN B 1 72 ? -5.668 -12.297 -9.031 1 92.44 72 ASN B CA 1
ATOM 2065 C C . ASN B 1 72 ? -6.605 -11.664 -8 1 92.44 72 ASN B C 1
ATOM 2067 O O . ASN B 1 72 ? -7.738 -12.125 -7.824 1 92.44 72 ASN B O 1
ATOM 2071 N N . ILE B 1 73 ? -6.152 -10.68 -7.355 1 94.75 73 ILE B N 1
ATOM 2072 C CA . ILE B 1 73 ? -6.988 -9.977 -6.391 1 94.75 73 ILE B CA 1
ATOM 2073 C C . ILE B 1 73 ? -8.211 -9.391 -7.094 1 94.75 73 ILE B C 1
ATOM 2075 O O . ILE B 1 73 ? -9.344 -9.578 -6.645 1 94.75 73 ILE B O 1
ATOM 2079 N N . ILE B 1 74 ? -7.996 -8.688 -8.195 1 93.75 74 ILE B N 1
ATOM 2080 C CA . ILE B 1 74 ? -9.094 -8.078 -8.938 1 93.75 74 ILE B CA 1
ATOM 2081 C C . ILE B 1 74 ? -10.078 -9.156 -9.375 1 93.75 74 ILE B C 1
ATOM 2083 O O . ILE B 1 74 ? -11.297 -8.945 -9.336 1 93.75 74 ILE B O 1
ATOM 2087 N N . HIS B 1 75 ? -9.602 -10.312 -9.672 1 91.31 75 HIS B N 1
ATOM 2088 C CA . HIS B 1 75 ? -10.43 -11.375 -10.227 1 91.31 75 HIS B CA 1
ATOM 2089 C C . HIS B 1 75 ? -11.188 -12.117 -9.125 1 91.31 75 HIS B C 1
ATOM 2091 O O . HIS B 1 75 ? -12.344 -12.492 -9.312 1 91.31 75 HIS B O 1
ATOM 2097 N N . TYR B 1 76 ? -10.531 -12.336 -8.039 1 93 76 TYR B N 1
ATOM 2098 C CA . TYR B 1 76 ? -11.109 -13.297 -7.105 1 93 76 TYR B CA 1
ATOM 2099 C C . TYR B 1 76 ? -11.641 -12.602 -5.863 1 93 76 TYR B C 1
ATOM 2101 O O . TYR B 1 76 ? -12.375 -13.195 -5.074 1 93 76 TYR B O 1
ATOM 2109 N N . SER B 1 77 ? -11.266 -11.375 -5.633 1 93.81 77 SER B N 1
ATOM 2110 C CA . SER B 1 77 ? -11.695 -10.727 -4.395 1 93.81 77 SER B CA 1
ATOM 2111 C C . SER B 1 77 ? -13.211 -10.547 -4.367 1 93.81 77 SER B C 1
ATOM 2113 O O . SER B 1 77 ? -13.805 -10.086 -5.348 1 93.81 77 SER B O 1
ATOM 2115 N N . ALA B 1 78 ? -13.836 -10.891 -3.291 1 93.19 78 ALA B N 1
ATOM 2116 C CA . ALA B 1 78 ? -15.273 -10.773 -3.109 1 93.19 78 ALA B CA 1
ATOM 2117 C C . ALA B 1 78 ? -15.648 -9.375 -2.615 1 93.19 78 ALA B C 1
ATOM 2119 O O . ALA B 1 78 ? -16.828 -9 -2.631 1 93.19 78 ALA B O 1
ATOM 2120 N N . ASP B 1 79 ? -14.688 -8.648 -2.096 1 91.81 79 ASP B N 1
ATOM 2121 C CA . ASP B 1 79 ? -14.922 -7.289 -1.62 1 91.81 79 ASP B CA 1
ATOM 2122 C C . ASP B 1 79 ? -14.758 -6.273 -2.75 1 91.81 79 ASP B C 1
ATOM 2124 O O . ASP B 1 79 ? -13.633 -5.973 -3.158 1 91.81 79 ASP B O 1
ATOM 2128 N N . ALA B 1 80 ? -15.891 -5.773 -3.236 1 92.5 80 ALA B N 1
ATOM 2129 C CA . ALA B 1 80 ? -15.922 -4.891 -4.398 1 92.5 80 ALA B CA 1
ATOM 2130 C C . ALA B 1 80 ? -16.578 -3.557 -4.055 1 92.5 80 ALA B C 1
ATOM 2132 O O . ALA B 1 80 ? -17.562 -3.512 -3.316 1 92.5 80 ALA B O 1
ATOM 2133 N N . LEU B 1 81 ? -15.977 -2.508 -4.59 1 91.69 81 LEU B N 1
ATOM 2134 C CA . LEU B 1 81 ? -16.625 -1.205 -4.465 1 91.69 81 LEU B CA 1
ATOM 2135 C C . LEU B 1 81 ? -17.547 -0.939 -5.648 1 91.69 81 LEU B C 1
ATOM 2137 O O . LEU B 1 81 ? -18.391 -0.05 -5.586 1 91.69 81 LEU B O 1
ATOM 2141 N N . THR B 1 82 ? -17.25 -1.621 -6.703 1 87 82 THR B N 1
ATOM 2142 C CA . THR B 1 82 ? -18 -1.432 -7.93 1 87 82 THR B CA 1
ATOM 2143 C C . THR B 1 82 ? -18.781 -2.697 -8.289 1 87 82 THR B C 1
ATOM 2145 O O . THR B 1 82 ? -18.406 -3.799 -7.883 1 87 82 THR B O 1
ATOM 2148 N N . PRO B 1 83 ? -19.844 -2.543 -9.008 1 79.94 83 PRO B N 1
ATOM 2149 C CA . PRO B 1 83 ? -20.594 -3.73 -9.406 1 79.94 83 PRO B CA 1
ATOM 2150 C C . PRO B 1 83 ? -19.797 -4.656 -10.328 1 79.94 83 PRO B C 1
ATOM 2152 O O . PRO B 1 83 ? -18.906 -4.199 -11.047 1 79.94 83 PRO B O 1
ATOM 2155 N N . PRO B 1 84 ? -20.031 -5.898 -10.109 1 67 84 PRO B N 1
ATOM 2156 C CA . PRO B 1 84 ? -19.297 -6.902 -10.875 1 67 84 PRO B CA 1
ATOM 2157 C C . PRO B 1 84 ? -19.359 -6.656 -12.383 1 67 84 PRO B C 1
ATOM 2159 O O . PRO B 1 84 ? -18.422 -7.02 -13.109 1 67 84 PRO B O 1
ATOM 2162 N N . HIS B 1 85 ? -20.391 -6.113 -12.891 1 61.81 85 HIS B N 1
ATOM 2163 C CA . HIS B 1 85 ? -20.562 -6.047 -14.344 1 61.81 85 HIS B CA 1
ATOM 2164 C C . HIS B 1 85 ? -19.828 -4.848 -14.922 1 61.81 85 HIS B C 1
ATOM 2166 O O . HIS B 1 85 ? -19.828 -4.637 -16.141 1 61.81 85 HIS B O 1
ATOM 2172 N N . GLN B 1 86 ? -19.25 -4.152 -14.07 1 58.12 86 GLN B N 1
ATOM 2173 C CA . GLN B 1 86 ? -18.516 -3.023 -14.625 1 58.12 86 GLN B CA 1
ATOM 2174 C C . GLN B 1 86 ? -17.125 -3.453 -15.102 1 58.12 86 GLN B C 1
ATOM 2176 O O . GLN B 1 86 ? -16.297 -3.855 -14.289 1 58.12 86 GLN B O 1
ATOM 2181 N N . ASP B 1 87 ? -17.047 -3.795 -16.328 1 55.44 87 ASP B N 1
ATOM 2182 C CA . ASP B 1 87 ? -15.812 -4.301 -16.938 1 55.44 87 ASP B CA 1
ATOM 2183 C C . ASP B 1 87 ? -14.656 -3.328 -16.719 1 55.44 87 ASP B C 1
ATOM 2185 O O . ASP B 1 87 ? -13.516 -3.748 -16.531 1 55.44 87 ASP B O 1
ATOM 2189 N N . ASP B 1 88 ? -15.172 -1.99 -16.812 1 62.75 88 ASP B N 1
ATOM 2190 C CA . ASP B 1 88 ? -14.109 -0.99 -16.734 1 62.75 88 ASP B CA 1
ATOM 2191 C C . ASP B 1 88 ? -14.117 -0.295 -15.383 1 62.75 88 ASP B C 1
ATOM 2193 O O . ASP B 1 88 ? -15.172 0.035 -14.852 1 62.75 88 ASP B O 1
ATOM 2197 N N . GLY B 1 89 ? -12.984 -0.555 -14.648 1 73.62 89 GLY B N 1
ATOM 2198 C CA . GLY B 1 89 ? -12.828 0.242 -13.445 1 73.62 89 GLY B CA 1
ATOM 2199 C C . GLY B 1 89 ? -13.141 -0.528 -12.172 1 73.62 89 GLY B C 1
ATOM 2200 O O . GLY B 1 89 ? -13.688 0.03 -11.219 1 73.62 89 GLY B O 1
ATOM 2201 N N . GLU B 1 90 ? -13.023 -1.839 -12.289 1 88.94 90 GLU B N 1
ATOM 2202 C CA . GLU B 1 90 ? -13.281 -2.648 -11.102 1 88.94 90 GLU B CA 1
ATOM 2203 C C . GLU B 1 90 ? -12.305 -2.305 -9.977 1 88.94 90 GLU B C 1
ATOM 2205 O O . GLU B 1 90 ? -11.117 -2.102 -10.219 1 88.94 90 GLU B O 1
ATOM 2210 N N . LEU B 1 91 ? -12.93 -2.156 -8.828 1 94.75 91 LEU B N 1
ATOM 2211 C CA . LEU B 1 91 ? -12.141 -1.959 -7.617 1 94.75 91 LEU B CA 1
ATOM 2212 C C . LEU B 1 91 ? -12.367 -3.094 -6.629 1 94.75 91 LEU B C 1
ATOM 2214 O O . LEU B 1 91 ? -13.477 -3.266 -6.117 1 94.75 91 LEU B O 1
ATOM 2218 N N . ARG B 1 92 ? -11.281 -3.869 -6.434 1 95.31 92 ARG B N 1
ATOM 2219 C CA . ARG B 1 92 ? -11.367 -5.055 -5.582 1 95.31 92 ARG B CA 1
ATOM 2220 C C . ARG B 1 92 ? -10.344 -4.988 -4.449 1 95.31 92 ARG B C 1
ATOM 2222 O O . ARG B 1 92 ? -9.203 -4.574 -4.66 1 95.31 92 ARG B O 1
ATOM 2229 N N . HIS B 1 93 ? -10.766 -5.379 -3.324 1 93.5 93 HIS B N 1
ATOM 2230 C CA . HIS B 1 93 ? -9.945 -5.215 -2.131 1 93.5 93 HIS B CA 1
ATOM 2231 C C . HIS B 1 93 ? -8.961 -6.367 -1.976 1 93.5 93 HIS B C 1
ATOM 2233 O O . HIS B 1 93 ? -9.305 -7.523 -2.232 1 93.5 93 HIS B O 1
ATOM 2239 N N . GLY B 1 94 ? -7.812 -6.055 -1.451 1 93.56 94 GLY B N 1
ATOM 2240 C CA . GLY B 1 94 ? -6.793 -7.047 -1.141 1 93.56 94 GLY B CA 1
ATOM 2241 C C . GLY B 1 94 ? -5.484 -6.438 -0.681 1 93.56 94 GLY B C 1
ATOM 2242 O O . GLY B 1 94 ? -5.441 -5.27 -0.288 1 93.56 94 GLY B O 1
ATOM 2243 N N . ALA B 1 95 ? -4.504 -7.285 -0.606 1 93 95 ALA B N 1
ATOM 2244 C CA . ALA B 1 95 ? -3.172 -6.855 -0.184 1 93 95 ALA B CA 1
ATOM 2245 C C . ALA B 1 95 ? -2.086 -7.562 -0.989 1 93 95 ALA B C 1
ATOM 2247 O O . ALA B 1 95 ? -2.24 -8.727 -1.364 1 93 95 ALA B O 1
ATOM 2248 N N . VAL B 1 96 ? -1.025 -6.828 -1.242 1 94.19 96 VAL B N 1
ATOM 2249 C CA . VAL B 1 96 ? 0.159 -7.398 -1.875 1 94.19 96 VAL B CA 1
ATOM 2250 C C . VAL B 1 96 ? 1.411 -6.961 -1.118 1 94.19 96 VAL B C 1
ATOM 2252 O O . VAL B 1 96 ? 1.524 -5.805 -0.708 1 94.19 96 VAL B O 1
ATOM 2255 N N . CYS B 1 97 ? 2.34 -7.895 -0.953 1 92.06 97 CYS B N 1
ATOM 2256 C CA . CYS B 1 97 ? 3.613 -7.629 -0.293 1 92.06 97 CYS B CA 1
ATOM 2257 C C . CYS B 1 97 ? 4.773 -8.211 -1.091 1 92.06 97 CYS B C 1
ATOM 2259 O O . CYS B 1 97 ? 4.688 -9.336 -1.587 1 92.06 97 CYS B O 1
ATOM 2261 N N . ILE B 1 98 ? 5.797 -7.461 -1.288 1 93.5 98 ILE B N 1
ATOM 2262 C CA . ILE B 1 98 ? 7.066 -7.918 -1.837 1 93.5 98 ILE B CA 1
ATOM 2263 C C . ILE B 1 98 ? 8.172 -7.742 -0.799 1 93.5 98 ILE B C 1
ATOM 2265 O O . ILE B 1 98 ? 8.391 -6.633 -0.302 1 93.5 98 ILE B O 1
ATOM 2269 N N . ARG B 1 99 ? 8.805 -8.789 -0.53 1 90.69 99 ARG B N 1
ATOM 2270 C CA . ARG B 1 99 ? 9.898 -8.758 0.442 1 90.69 99 ARG B CA 1
ATOM 2271 C C . ARG B 1 99 ? 11.148 -9.414 -0.117 1 90.69 99 ARG B C 1
ATOM 2273 O O . ARG B 1 99 ? 11.062 -10.352 -0.912 1 90.69 99 ARG B O 1
ATOM 2280 N N . ARG B 1 100 ? 12.219 -8.898 0.317 1 90 100 ARG B N 1
ATOM 2281 C CA . ARG B 1 100 ? 13.5 -9.547 0.019 1 90 100 ARG B CA 1
ATOM 2282 C C . ARG B 1 100 ? 13.953 -10.422 1.182 1 90 100 ARG B C 1
ATOM 2284 O O . ARG B 1 100 ? 13.867 -10.016 2.342 1 90 100 ARG B O 1
ATOM 2291 N N . GLU B 1 101 ? 14.359 -11.633 0.879 1 88.75 101 GLU B N 1
ATOM 2292 C CA . GLU B 1 101 ? 14.844 -12.555 1.898 1 88.75 101 GLU B CA 1
ATOM 2293 C C . GLU B 1 101 ? 16.359 -12.453 2.066 1 88.75 101 GLU B C 1
ATOM 2295 O O . GLU B 1 101 ? 17.047 -11.883 1.217 1 88.75 101 GLU B O 1
ATOM 2300 N N . ASP B 1 102 ? 16.812 -13.008 3.127 1 87 102 ASP B N 1
ATOM 2301 C CA . ASP B 1 102 ? 18.234 -12.945 3.453 1 87 102 ASP B CA 1
ATOM 2302 C C . ASP B 1 102 ? 19.078 -13.656 2.395 1 87 102 ASP B C 1
ATOM 2304 O O . ASP B 1 102 ? 20.219 -13.25 2.125 1 87 102 ASP B O 1
ATOM 2308 N N . ASP B 1 103 ? 18.5 -14.656 1.783 1 89.62 103 ASP B N 1
ATOM 2309 C CA . ASP B 1 103 ? 19.25 -15.422 0.806 1 89.62 103 ASP B CA 1
ATOM 2310 C C . ASP B 1 103 ? 19.234 -14.742 -0.562 1 89.62 103 ASP B C 1
ATOM 2312 O O . ASP B 1 103 ? 19.75 -15.297 -1.54 1 89.62 103 ASP B O 1
ATOM 2316 N N . GLY B 1 104 ? 18.625 -13.57 -0.597 1 87.75 104 GLY B N 1
ATOM 2317 C CA . GLY B 1 104 ? 18.609 -12.812 -1.837 1 87.75 104 GLY B CA 1
ATOM 2318 C C . GLY B 1 104 ? 17.375 -13.055 -2.668 1 87.75 104 GLY B C 1
ATOM 2319 O O . GLY B 1 104 ? 17.109 -12.344 -3.643 1 87.75 104 GLY B O 1
ATOM 2320 N N . SER B 1 105 ? 16.578 -14.031 -2.254 1 92.94 105 SER B N 1
ATOM 2321 C CA . SER B 1 105 ? 15.336 -14.305 -2.975 1 92.94 105 SER B CA 1
ATOM 2322 C C . SER B 1 105 ? 14.25 -13.297 -2.615 1 92.94 105 SER B C 1
ATOM 2324 O O . SER B 1 105 ? 14.43 -12.492 -1.696 1 92.94 105 SER B O 1
ATOM 2326 N N . PHE B 1 106 ? 13.281 -13.289 -3.416 1 94.12 106 PHE B N 1
ATOM 2327 C CA . PHE B 1 106 ? 12.117 -12.438 -3.182 1 94.12 106 PHE B CA 1
ATOM 2328 C C . PHE B 1 106 ? 10.875 -13.273 -2.896 1 94.12 106 PHE B C 1
ATOM 2330 O O . PHE B 1 106 ? 10.703 -14.352 -3.469 1 94.12 106 PHE B O 1
ATOM 2337 N N . VAL B 1 107 ? 10.117 -12.773 -2.037 1 93.38 107 VAL B N 1
ATOM 2338 C CA . VAL B 1 107 ? 8.836 -13.398 -1.742 1 93.38 107 VAL B CA 1
ATOM 2339 C C . VAL B 1 107 ? 7.703 -12.422 -2.068 1 93.38 107 VAL B C 1
ATOM 2341 O O . VAL B 1 107 ? 7.727 -11.266 -1.644 1 93.38 107 VAL B O 1
ATOM 2344 N N . LEU B 1 108 ? 6.785 -12.859 -2.844 1 94.62 108 LEU B N 1
ATOM 2345 C CA . LEU B 1 108 ? 5.551 -12.133 -3.117 1 94.62 108 LEU B CA 1
ATOM 2346 C C . LEU B 1 108 ? 4.367 -12.789 -2.418 1 94.62 108 LEU B C 1
ATOM 2348 O O . LEU B 1 108 ? 4.188 -14.008 -2.504 1 94.62 108 LEU B O 1
ATOM 2352 N N . LEU B 1 109 ? 3.617 -12.008 -1.721 1 92.88 109 LEU B N 1
ATOM 2353 C CA . LEU B 1 109 ? 2.432 -12.477 -1.013 1 92.88 109 LEU B CA 1
ATOM 2354 C C . LEU B 1 109 ? 1.218 -11.625 -1.359 1 92.88 109 LEU B C 1
ATOM 2356 O O . LEU B 1 109 ? 1.314 -10.391 -1.414 1 92.88 109 LEU B O 1
ATOM 2360 N N . CYS B 1 110 ? 0.149 -12.227 -1.649 1 92.69 110 CYS B N 1
ATOM 2361 C CA . CYS B 1 110 ? -1.102 -11.492 -1.79 1 92.69 110 CYS B CA 1
ATOM 2362 C C . CYS B 1 110 ? -2.207 -12.133 -0.955 1 92.69 110 CYS B C 1
ATOM 2364 O O . CYS B 1 110 ? -2.1 -13.289 -0.556 1 92.69 110 CYS B O 1
ATOM 2366 N N . ALA B 1 111 ? -3.172 -11.398 -0.581 1 92.06 111 ALA B N 1
ATOM 2367 C CA . ALA B 1 111 ? -4.32 -11.836 0.208 1 92.06 111 ALA B CA 1
ATOM 2368 C C . ALA B 1 111 ? -5.582 -11.078 -0.187 1 92.06 111 ALA B C 1
ATOM 2370 O O . ALA B 1 111 ? -5.539 -9.867 -0.413 1 92.06 111 ALA B O 1
ATOM 2371 N N . ASN B 1 112 ? -6.637 -11.734 -0.325 1 90.88 112 ASN B N 1
ATOM 2372 C CA . ASN B 1 112 ? -7.918 -11.094 -0.597 1 90.88 112 ASN B CA 1
ATOM 2373 C C . ASN B 1 112 ? -9.086 -11.953 -0.111 1 90.88 112 ASN B C 1
ATOM 2375 O O . ASN B 1 112 ? -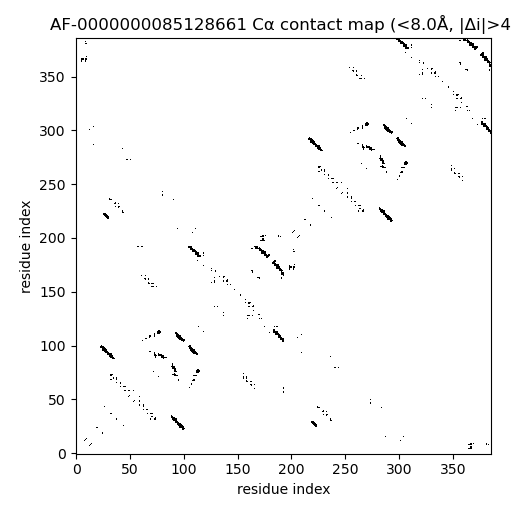8.992 -13.18 -0.094 1 90.88 112 ASN B O 1
ATOM 2379 N N . PRO B 1 113 ? -10.156 -11.297 0.34 1 91.69 113 PRO B N 1
ATOM 2380 C CA . PRO B 1 113 ? -11.352 -12.078 0.651 1 91.69 113 PRO B CA 1
ATOM 2381 C C . PRO B 1 113 ? -11.961 -12.742 -0.581 1 91.69 113 PRO B C 1
ATOM 2383 O O . PRO B 1 113 ? -11.906 -12.188 -1.681 1 91.69 113 PRO B O 1
ATOM 2386 N N . ILE B 1 114 ? -12.531 -13.891 -0.425 1 92.75 114 ILE B N 1
ATOM 2387 C CA . ILE B 1 114 ? -13.164 -14.594 -1.534 1 92.75 114 ILE B CA 1
ATOM 2388 C C . ILE B 1 114 ? -14.586 -14.984 -1.151 1 92.75 114 ILE B C 1
ATOM 2390 O O . ILE B 1 114 ? -14.938 -14.992 0.031 1 92.75 114 ILE B O 1
ATOM 2394 N N . GLU B 1 115 ? -15.445 -15.172 -2.232 1 92.44 115 GLU B N 1
ATOM 2395 C CA . GLU B 1 115 ? -16.781 -15.703 -1.979 1 92.44 115 GLU B CA 1
ATOM 2396 C C . GLU B 1 115 ? -16.703 -17.094 -1.345 1 92.44 115 GLU B C 1
ATOM 2398 O O . GLU B 1 115 ? -15.867 -17.906 -1.721 1 92.44 115 GLU B O 1
ATOM 2403 N N . PRO B 1 116 ? -17.859 -17.203 -0.533 1 86.75 116 PRO B N 1
ATOM 2404 C CA . PRO B 1 116 ? -17.922 -18.562 0.012 1 86.75 116 PRO B CA 1
ATOM 2405 C C . PRO B 1 116 ? -18.047 -19.625 -1.073 1 86.75 116 PRO B C 1
ATOM 2407 O O . PRO B 1 116 ? -18.75 -19.406 -2.072 1 86.75 116 PRO B O 1
ATOM 2410 N N . GLY B 1 117 ? -17.266 -20.609 -1.2 1 87.56 117 GLY B N 1
ATOM 2411 C CA . GLY B 1 117 ? -17.328 -21.672 -2.188 1 87.56 117 GLY B CA 1
ATOM 2412 C C . GLY B 1 117 ? -16.172 -21.656 -3.168 1 87.56 117 GLY B C 1
ATOM 2413 O O . GLY B 1 117 ? -15.906 -22.641 -3.842 1 87.56 117 GLY B O 1
ATOM 2414 N N . MET B 1 118 ? -15.656 -20.469 -3.256 1 92.38 118 MET B N 1
ATOM 2415 C CA . MET B 1 118 ? -14.57 -20.344 -4.219 1 92.38 118 MET B CA 1
ATOM 2416 C C . MET B 1 118 ? -13.305 -21.016 -3.697 1 92.38 118 MET B C 1
ATOM 2418 O O . MET B 1 118 ? -12.406 -21.344 -4.477 1 92.38 118 MET B O 1
ATOM 2422 N N . GLY B 1 119 ? -13.219 -21.203 -2.428 1 92.06 119 GLY B N 1
ATOM 2423 C CA . GLY B 1 119 ? -12.023 -21.766 -1.809 1 92.06 119 GLY B CA 1
ATOM 2424 C C . GLY B 1 119 ? -11.664 -23.125 -2.344 1 92.06 119 GLY B C 1
ATOM 2425 O O . GLY B 1 119 ? -10.5 -23.391 -2.658 1 92.06 119 GLY B O 1
ATOM 2426 N N . GLU B 1 120 ? -12.672 -23.938 -2.453 1 92.44 120 GLU B N 1
ATOM 2427 C CA . GLU B 1 120 ? -12.43 -25.312 -2.92 1 92.44 120 GLU B CA 1
ATOM 2428 C C . GLU B 1 120 ? -11.969 -25.312 -4.375 1 92.44 120 GLU B C 1
ATOM 2430 O O . GLU B 1 120 ? -11.078 -26.094 -4.742 1 92.44 120 GLU B O 1
ATOM 2435 N N . ALA B 1 121 ? -12.586 -24.484 -5.145 1 93.5 121 ALA B N 1
ATOM 2436 C CA . ALA B 1 121 ? -12.195 -24.406 -6.547 1 93.5 121 ALA B CA 1
ATOM 2437 C C . ALA B 1 121 ? -10.758 -23.922 -6.688 1 93.5 121 ALA B C 1
ATOM 2439 O O . ALA B 1 121 ? -9.984 -24.469 -7.473 1 93.5 121 ALA B O 1
ATOM 2440 N N . LEU B 1 122 ? -10.422 -22.922 -5.945 1 94.75 122 LEU B N 1
ATOM 2441 C CA . LEU B 1 122 ? -9.062 -22.391 -5.973 1 94.75 122 LEU B CA 1
ATOM 2442 C C . LEU B 1 122 ? -8.062 -23.422 -5.473 1 94.75 122 LEU B C 1
ATOM 2444 O O . LEU B 1 122 ? -6.984 -23.578 -6.051 1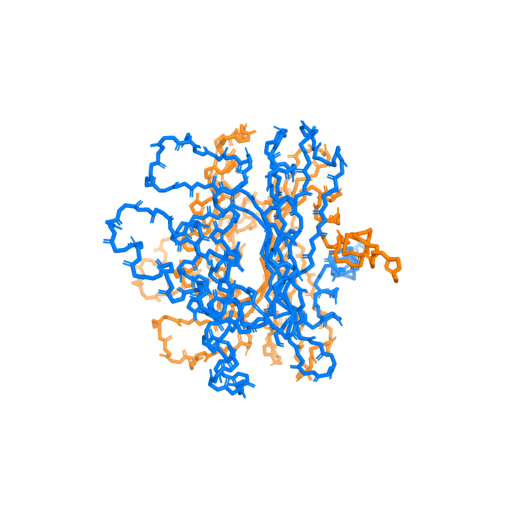 94.75 122 LEU B O 1
ATOM 2448 N N . ARG B 1 123 ? -8.445 -24.109 -4.422 1 94.12 123 ARG B N 1
ATOM 2449 C CA . ARG B 1 123 ? -7.594 -25.156 -3.879 1 94.12 123 ARG B CA 1
ATOM 2450 C C . ARG B 1 123 ? -7.316 -26.234 -4.926 1 94.12 123 ARG B C 1
ATOM 2452 O O . ARG B 1 123 ? -6.172 -26.672 -5.09 1 94.12 123 ARG B O 1
ATOM 2459 N N . ALA B 1 124 ? -8.32 -26.641 -5.586 1 94.06 124 ALA B N 1
ATOM 2460 C CA . ALA B 1 124 ? -8.18 -27.688 -6.605 1 94.06 124 ALA B CA 1
ATOM 2461 C C . ALA B 1 124 ? -7.23 -27.234 -7.715 1 94.06 124 ALA B C 1
ATOM 2463 O O . ALA B 1 124 ? -6.352 -27.984 -8.133 1 94.06 124 ALA B O 1
ATOM 2464 N N . LYS B 1 125 ? -7.391 -26.031 -8.195 1 92.69 125 LYS B N 1
ATOM 2465 C CA . LYS B 1 125 ? -6.543 -25.469 -9.25 1 92.69 125 LYS B CA 1
ATOM 2466 C C . LYS B 1 125 ? -5.086 -25.406 -8.797 1 92.69 125 LYS B C 1
ATOM 2468 O O . LYS B 1 125 ? -4.184 -25.781 -9.539 1 92.69 125 LYS B O 1
ATOM 2473 N N . LEU B 1 126 ? -4.883 -24.953 -7.633 1 94.94 126 LEU B N 1
ATOM 2474 C CA . LEU B 1 126 ? -3.531 -24.734 -7.137 1 94.94 126 LEU B CA 1
ATOM 2475 C C . LEU B 1 126 ? -2.859 -26.047 -6.77 1 94.94 126 LEU B C 1
ATOM 2477 O O . LEU B 1 126 ? -1.651 -26.203 -6.961 1 94.94 126 LEU B O 1
ATOM 2481 N N . ASP B 1 127 ? -3.648 -27 -6.219 1 94.44 127 ASP B N 1
ATOM 2482 C CA . ASP B 1 127 ? -3.107 -28.312 -5.926 1 94.44 127 ASP B CA 1
ATOM 2483 C C . ASP B 1 127 ? -2.664 -29.031 -7.207 1 94.44 127 ASP B C 1
ATOM 2485 O O . ASP B 1 127 ? -1.637 -29.703 -7.223 1 94.44 127 ASP B O 1
ATOM 2489 N N . ALA B 1 128 ? -3.449 -28.891 -8.227 1 92.69 128 ALA B N 1
ATOM 2490 C CA . ALA B 1 128 ? -3.07 -29.453 -9.516 1 92.69 128 ALA B CA 1
ATOM 2491 C C . ALA B 1 128 ? -1.743 -28.875 -10 1 92.69 128 ALA B C 1
ATOM 2493 O O . ALA B 1 128 ? -0.881 -29.609 -10.492 1 92.69 128 ALA B O 1
ATOM 2494 N N . LEU B 1 129 ? -1.575 -27.609 -9.836 1 93.25 129 LEU B N 1
ATOM 2495 C CA . LEU B 1 129 ? -0.354 -26.938 -10.258 1 93.25 129 LEU B CA 1
ATOM 2496 C C . LEU B 1 129 ? 0.84 -27.422 -9.438 1 93.25 129 LEU B C 1
ATOM 2498 O O . LEU B 1 129 ? 1.938 -27.578 -9.969 1 93.25 129 LEU B O 1
ATOM 2502 N N . ARG B 1 130 ? 0.662 -27.594 -8.172 1 92.75 130 ARG B N 1
ATOM 2503 C CA . ARG B 1 130 ? 1.722 -28.016 -7.266 1 92.75 130 ARG B CA 1
ATOM 2504 C C . ARG B 1 130 ? 2.209 -29.422 -7.617 1 92.75 130 ARG B C 1
ATOM 2506 O O . ARG B 1 130 ? 3.336 -29.797 -7.289 1 92.75 130 ARG B O 1
ATOM 2513 N N . SER B 1 131 ? 1.362 -30.172 -8.242 1 93 131 SER B N 1
ATOM 2514 C CA . SER B 1 131 ? 1.696 -31.547 -8.578 1 93 131 SER B CA 1
ATOM 2515 C C . SER B 1 131 ? 2.426 -31.641 -9.914 1 93 131 SER B C 1
ATOM 2517 O O . SER B 1 131 ? 2.91 -32.688 -10.297 1 93 131 SER B O 1
ATOM 2519 N N . MET B 1 132 ? 2.566 -30.531 -10.57 1 93.38 132 MET B N 1
ATOM 2520 C CA . MET B 1 132 ? 3.217 -30.5 -11.875 1 93.38 132 MET B CA 1
ATOM 2521 C C . MET B 1 132 ? 4.715 -30.25 -11.734 1 93.38 132 MET B C 1
ATOM 2523 O O . MET B 1 132 ? 5.145 -29.562 -10.812 1 93.38 132 MET B O 1
ATOM 2527 N N . THR B 1 133 ? 5.445 -30.906 -12.68 1 94.31 133 THR B N 1
ATOM 2528 C CA . THR B 1 133 ? 6.855 -30.562 -12.797 1 94.31 133 THR B CA 1
ATOM 2529 C C . THR B 1 133 ? 7.023 -29.234 -13.539 1 94.31 133 THR B C 1
ATOM 2531 O O . THR B 1 133 ? 6.094 -28.766 -14.188 1 94.31 133 THR B O 1
ATOM 2534 N N . LEU B 1 134 ? 8.18 -28.688 -13.422 1 92.31 134 LEU B N 1
ATOM 2535 C CA . LEU B 1 134 ? 8.453 -27.422 -14.109 1 92.31 134 LEU B CA 1
ATOM 2536 C C . LEU B 1 134 ? 8.258 -27.578 -15.617 1 92.31 134 LEU B C 1
ATOM 2538 O O . LEU B 1 134 ? 7.73 -26.672 -16.266 1 92.31 134 LEU B O 1
ATOM 2542 N N . ASP B 1 135 ? 8.688 -28.734 -16.125 1 94.56 135 ASP B N 1
ATOM 2543 C CA . ASP B 1 135 ? 8.523 -28.984 -17.547 1 94.56 135 ASP B CA 1
ATOM 2544 C C . ASP B 1 135 ? 7.043 -29.016 -17.938 1 94.56 135 ASP B C 1
ATOM 2546 O O . ASP B 1 135 ? 6.652 -28.484 -18.969 1 94.56 135 ASP B O 1
ATOM 2550 N N . GLU B 1 136 ? 6.262 -29.625 -17.109 1 94.75 136 GLU B N 1
ATOM 2551 C CA . GLU B 1 136 ? 4.824 -29.672 -17.344 1 94.75 136 GLU B CA 1
ATOM 2552 C C . GLU B 1 136 ? 4.195 -28.297 -17.281 1 94.75 136 GLU B C 1
ATOM 2554 O O . GLU B 1 136 ? 3.311 -27.969 -18.078 1 94.75 136 GLU B O 1
ATOM 2559 N N . ILE B 1 137 ? 4.668 -27.484 -16.406 1 93.88 137 ILE B N 1
ATOM 2560 C CA . ILE B 1 137 ? 4.168 -26.125 -16.234 1 93.88 137 ILE B CA 1
ATOM 2561 C C . ILE B 1 137 ? 4.508 -25.297 -17.484 1 93.88 137 ILE B C 1
ATOM 2563 O O . ILE B 1 137 ? 3.65 -24.594 -18.016 1 93.88 137 ILE B O 1
ATOM 2567 N N . LYS B 1 138 ? 5.664 -25.375 -17.953 1 91.94 138 LYS B N 1
ATOM 2568 C CA . LYS B 1 138 ? 6.09 -24.641 -19.141 1 91.94 138 LYS B CA 1
ATOM 2569 C C . LYS B 1 138 ? 5.266 -25.047 -20.359 1 91.94 138 LYS B C 1
ATOM 2571 O O . LYS B 1 138 ? 4.879 -24.203 -21.172 1 91.94 138 LYS B O 1
ATOM 2576 N N . LYS B 1 139 ? 5.059 -26.328 -20.484 1 92.62 139 LYS B N 1
ATOM 2577 C CA . LYS B 1 139 ? 4.25 -26.828 -21.594 1 92.62 139 LYS B CA 1
ATOM 2578 C C . LYS B 1 139 ? 2.826 -26.281 -21.531 1 92.62 139 LYS B C 1
ATOM 2580 O O . LYS B 1 139 ? 2.268 -25.859 -22.547 1 92.62 139 LYS B O 1
ATOM 2585 N N . ALA B 1 140 ? 2.344 -26.344 -20.344 1 89.94 140 ALA B N 1
ATOM 2586 C CA . ALA B 1 140 ? 0.989 -25.828 -20.156 1 89.94 140 ALA B CA 1
ATOM 2587 C C . ALA B 1 140 ? 0.911 -24.344 -20.484 1 89.94 140 ALA B C 1
ATOM 2589 O O . ALA B 1 140 ? -0.077 -23.875 -21.062 1 89.94 140 ALA B O 1
ATOM 2590 N N . CYS B 1 141 ? 1.912 -23.609 -20.062 1 87.06 141 CYS B N 1
ATOM 2591 C CA . CYS B 1 141 ? 1.973 -22.172 -20.359 1 87.06 141 CYS B CA 1
ATOM 2592 C C . CYS B 1 141 ? 1.98 -21.922 -21.859 1 87.06 141 CYS B C 1
ATOM 2594 O O . CYS B 1 141 ? 1.275 -21.047 -22.359 1 87.06 141 CYS B O 1
ATOM 2596 N N . ARG B 1 142 ? 2.725 -22.609 -22.578 1 86.44 142 ARG B N 1
ATOM 2597 C CA . ARG B 1 142 ? 2.803 -22.484 -24.031 1 86.44 142 ARG B CA 1
ATOM 2598 C C . ARG B 1 142 ? 1.459 -22.797 -24.672 1 86.44 142 ARG B C 1
ATOM 2600 O O . ARG B 1 142 ? 1.036 -22.109 -25.609 1 86.44 142 ARG B O 1
ATOM 2607 N N . GLN B 1 143 ? 0.805 -23.766 -24.219 1 85.88 143 GLN B N 1
ATOM 2608 C CA . GLN B 1 143 ? -0.494 -24.172 -24.75 1 85.88 143 GLN B CA 1
ATOM 2609 C C . GLN B 1 143 ? -1.546 -23.094 -24.5 1 85.88 143 GLN B C 1
ATOM 2611 O O . GLN B 1 143 ? -2.383 -22.812 -25.359 1 85.88 143 GLN B O 1
ATOM 2616 N N . SER B 1 144 ? -1.402 -22.594 -23.297 1 82.5 144 SER B N 1
ATOM 2617 C CA . SER B 1 144 ? -2.369 -21.562 -22.938 1 82.5 144 SER B CA 1
ATOM 2618 C C . SER B 1 144 ? -2.201 -20.312 -23.797 1 82.5 144 SER B C 1
ATOM 2620 O O . SER B 1 144 ? -3.184 -19.656 -24.141 1 82.5 144 SER B O 1
ATOM 2622 N N . LEU B 1 145 ? -1.044 -19.875 -24.078 1 75.94 145 LEU B N 1
ATOM 2623 C CA . LEU B 1 145 ? -0.751 -18.703 -24.922 1 75.94 145 LEU B CA 1
ATOM 2624 C C . LEU B 1 145 ? -1.29 -18.906 -26.328 1 75.94 145 LEU B C 1
ATOM 2626 O O . LEU B 1 145 ? -1.715 -17.938 -26.984 1 75.94 145 LEU B O 1
ATOM 2630 N N . ARG B 1 146 ? -1.274 -20.094 -26.75 1 73.25 146 ARG B N 1
ATOM 2631 C CA . ARG B 1 146 ? -1.786 -20.406 -28.094 1 73.25 146 ARG B CA 1
ATOM 2632 C C . ARG B 1 146 ? -3.311 -20.375 -28.109 1 73.25 146 ARG B C 1
ATOM 2634 O O . ARG B 1 146 ? -3.912 -19.938 -29.094 1 73.25 146 ARG B O 1
ATOM 2641 N N . ASP B 1 147 ? -3.93 -20.75 -27.062 1 70.06 147 ASP B N 1
ATOM 2642 C CA . ASP B 1 147 ? -5.387 -20.812 -26.969 1 70.06 147 ASP B CA 1
ATOM 2643 C C . ASP B 1 147 ? -5.977 -19.438 -26.688 1 70.06 147 ASP B C 1
ATOM 2645 O O . ASP B 1 147 ? -7.125 -19.156 -27.047 1 70.06 147 ASP B O 1
ATOM 2649 N N . ASP B 1 148 ? -5.441 -18.703 -25.75 1 58.72 148 ASP B N 1
ATOM 2650 C CA . ASP B 1 148 ? -5.973 -17.422 -25.281 1 58.72 148 ASP B CA 1
ATOM 2651 C C . ASP B 1 148 ? -5.898 -16.375 -26.375 1 58.72 148 ASP B C 1
ATOM 2653 O O . ASP B 1 148 ? -6.211 -15.203 -26.141 1 58.72 148 ASP B O 1
ATOM 2657 N N . ALA B 1 149 ? -5.504 -16.75 -27.547 1 50.38 149 ALA B N 1
ATOM 2658 C CA . ALA B 1 149 ? -5.605 -15.734 -28.578 1 50.38 149 ALA B CA 1
ATOM 2659 C C . ALA B 1 149 ? -7.004 -15.125 -28.625 1 50.38 149 ALA B C 1
ATOM 2661 O O . ALA B 1 149 ? -7.293 -14.281 -29.469 1 50.38 149 ALA B O 1
ATOM 2662 N N . PRO B 1 150 ? -8.055 -15.742 -28.125 1 44.09 150 PRO B N 1
ATOM 2663 C CA . PRO B 1 150 ? -9.211 -14.867 -28.297 1 44.09 150 PRO B CA 1
ATOM 2664 C C . PRO B 1 150 ? -9.172 -13.656 -27.359 1 44.09 150 PRO B C 1
ATOM 2666 O O . PRO B 1 150 ? -8.508 -13.695 -26.312 1 44.09 150 PRO B O 1
ATOM 2669 N N . GLU B 1 151 ? -9.797 -12.43 -27.812 1 42.59 151 GLU B N 1
ATOM 2670 C CA . GLU B 1 151 ? -9.719 -11.07 -27.281 1 42.59 151 GLU B CA 1
ATOM 2671 C C . GLU B 1 151 ? -9.836 -11.055 -25.766 1 42.59 151 GLU B C 1
ATOM 2673 O O . GLU B 1 151 ? -9.117 -10.32 -25.094 1 42.59 151 GLU B O 1
ATOM 2678 N N . GLY B 1 152 ? -11.102 -11.258 -25.219 1 40.5 152 GLY B N 1
ATOM 2679 C CA . GLY B 1 152 ? -11.695 -10.828 -23.953 1 40.5 152 GLY B CA 1
ATOM 2680 C C . GLY B 1 152 ? -11.203 -11.625 -22.766 1 40.5 152 GLY B C 1
ATOM 2681 O O . GLY B 1 152 ? -11.781 -11.539 -21.672 1 40.5 152 GLY B O 1
ATOM 2682 N N . SER B 1 153 ? -10.773 -12.828 -22.969 1 40.28 153 SER B N 1
ATOM 2683 C CA . SER B 1 153 ? -10.516 -13.609 -21.766 1 40.28 153 SER B CA 1
ATOM 2684 C C . SER B 1 153 ? -9.586 -12.859 -20.812 1 40.28 153 SER B C 1
ATOM 2686 O O . SER B 1 153 ? -8.492 -12.445 -21.203 1 40.28 153 SER B O 1
ATOM 2688 N N . LYS B 1 154 ? -10.172 -12.164 -20 1 43.62 154 LYS B N 1
ATOM 2689 C CA . LYS B 1 154 ? -9.43 -11.68 -18.844 1 43.62 154 LYS B CA 1
ATOM 2690 C C . LYS B 1 154 ? -8.391 -12.703 -18.391 1 43.62 154 LYS B C 1
ATOM 2692 O O . LYS B 1 154 ? -8.648 -13.906 -18.406 1 43.62 154 LYS B O 1
ATOM 2697 N N . GLY B 1 155 ? -7.137 -12.5 -18.578 1 46.75 155 GLY B N 1
ATOM 2698 C CA . GLY B 1 155 ? -5.871 -13.141 -18.266 1 46.75 155 GLY B CA 1
ATOM 2699 C C . GLY B 1 155 ? -5.992 -14.203 -17.172 1 46.75 155 GLY B C 1
ATOM 2700 O O . GLY B 1 155 ? -4.992 -14.578 -16.562 1 46.75 155 GLY B O 1
ATOM 2701 N N . ALA B 1 156 ? -7.207 -14.5 -16.656 1 48.91 156 ALA B N 1
ATOM 2702 C CA . ALA B 1 156 ? -7.344 -15.195 -15.383 1 48.91 156 ALA B CA 1
ATOM 2703 C C . ALA B 1 156 ? -6.801 -16.609 -15.469 1 48.91 156 ALA B C 1
ATOM 2705 O O . ALA B 1 156 ? -6.34 -17.172 -14.469 1 48.91 156 ALA B O 1
ATOM 2706 N N . GLY B 1 157 ? -6.852 -17.234 -16.625 1 52.88 157 GLY B N 1
ATOM 2707 C CA . GLY B 1 157 ? -6.504 -18.641 -16.547 1 52.88 157 GLY B CA 1
ATOM 2708 C C . GLY B 1 157 ? -5.008 -18.875 -16.469 1 52.88 157 GLY B C 1
ATOM 2709 O O . GLY B 1 157 ? -4.559 -19.844 -15.852 1 52.88 157 GLY B O 1
ATOM 2710 N N . MET B 1 158 ? -4.312 -17.906 -17 1 63.88 158 MET B N 1
ATOM 2711 C CA . MET B 1 158 ? -2.875 -18.109 -17.125 1 63.88 158 MET B CA 1
ATOM 2712 C C . MET B 1 158 ? -2.127 -17.562 -15.922 1 63.88 158 MET B C 1
ATOM 2714 O O . MET B 1 158 ? -0.952 -17.875 -15.719 1 63.88 158 MET B O 1
ATOM 2718 N N . GLY B 1 159 ? -2.889 -17.078 -14.961 1 86.5 159 GLY B N 1
ATOM 2719 C CA . GLY B 1 159 ? -2.174 -16.312 -13.953 1 86.5 159 GLY B CA 1
ATOM 2720 C C . GLY B 1 159 ? -1.391 -17.188 -12.984 1 86.5 159 GLY B C 1
ATOM 2721 O O . GLY B 1 159 ? -0.197 -16.969 -12.773 1 86.5 159 GLY B O 1
ATOM 2722 N N . PHE B 1 160 ? -2.037 -18.328 -12.625 1 92.88 160 PHE B N 1
ATOM 2723 C CA . PHE B 1 160 ? -1.354 -19.188 -11.672 1 92.88 160 PHE B CA 1
ATOM 2724 C C . PHE B 1 160 ? -0.213 -19.938 -12.352 1 92.88 160 PHE B C 1
ATOM 2726 O O . PHE B 1 160 ? 0.831 -20.172 -11.734 1 92.88 160 PHE B O 1
ATOM 2733 N N . LEU B 1 161 ? -0.452 -20.281 -13.641 1 92 161 LEU B N 1
ATOM 2734 C CA . LEU B 1 161 ? 0.572 -21 -14.391 1 92 161 LEU B CA 1
ATOM 2735 C C . LEU B 1 161 ? 1.832 -20.141 -14.531 1 92 161 LEU B C 1
ATOM 2737 O O . LEU B 1 161 ? 2.943 -20.641 -14.328 1 92 161 LEU B O 1
ATOM 2741 N N . THR B 1 162 ? 1.601 -18.938 -14.852 1 91.31 162 THR B N 1
ATOM 2742 C CA . THR B 1 162 ? 2.719 -18.016 -15.008 1 91.31 162 THR B CA 1
ATOM 2743 C C . THR B 1 162 ? 3.471 -17.859 -13.688 1 91.31 162 THR B C 1
ATOM 2745 O O . THR B 1 162 ? 4.703 -17.844 -13.672 1 91.31 162 THR B O 1
ATOM 2748 N N . LEU B 1 163 ? 2.756 -17.75 -12.648 1 95 163 LEU B N 1
ATOM 2749 C CA . LEU B 1 163 ? 3.359 -17.625 -11.328 1 95 163 LEU B CA 1
ATOM 2750 C C . LEU B 1 163 ? 4.164 -18.859 -10.977 1 95 163 LEU B C 1
ATOM 2752 O O . LEU B 1 163 ? 5.285 -18.766 -10.469 1 95 163 LEU B O 1
ATOM 2756 N N . ALA B 1 164 ? 3.59 -19.969 -11.242 1 94.88 164 ALA B N 1
ATOM 2757 C CA . ALA B 1 164 ? 4.262 -21.234 -10.945 1 94.88 164 ALA B CA 1
ATOM 2758 C C . ALA B 1 164 ? 5.527 -21.391 -11.789 1 94.88 164 ALA B C 1
ATOM 2760 O O . ALA B 1 164 ? 6.543 -21.891 -11.297 1 94.88 164 ALA B O 1
ATOM 2761 N N . ARG B 1 165 ? 5.449 -21 -13 1 93.62 165 ARG B N 1
ATOM 2762 C CA . ARG B 1 165 ? 6.59 -21.078 -13.906 1 93.62 165 ARG B CA 1
ATOM 2763 C C . ARG B 1 165 ? 7.754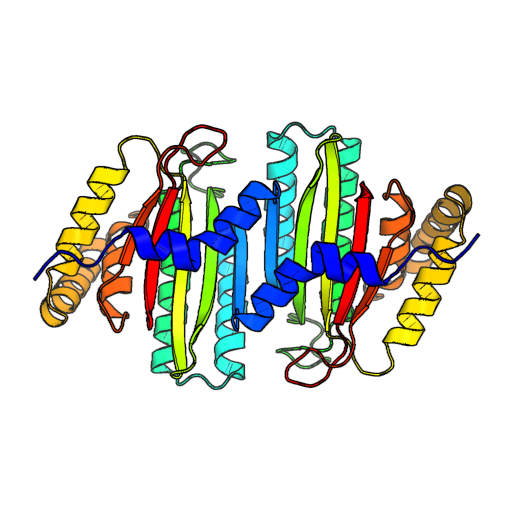 -20.234 -13.406 1 93.62 165 ARG B C 1
ATOM 2765 O O . ARG B 1 165 ? 8.914 -20.641 -13.5 1 93.62 165 ARG B O 1
ATOM 2772 N N . ASP B 1 166 ? 7.465 -19.094 -12.906 1 94.69 166 ASP B N 1
ATOM 2773 C CA . ASP B 1 166 ? 8.484 -18.125 -12.523 1 94.69 166 ASP B CA 1
ATOM 2774 C C . ASP B 1 166 ? 9 -18.391 -11.109 1 94.69 166 ASP B C 1
ATOM 2776 O O . ASP B 1 166 ? 10.07 -17.922 -10.727 1 94.69 166 ASP B O 1
ATOM 2780 N N . ALA B 1 167 ? 8.273 -19.109 -10.312 1 95.12 167 ALA B N 1
ATOM 2781 C CA . ALA B 1 167 ? 8.602 -19.359 -8.914 1 95.12 167 ALA B CA 1
ATOM 2782 C C . ALA B 1 167 ? 9.719 -20.391 -8.789 1 95.12 167 ALA B C 1
ATOM 2784 O O . ALA B 1 167 ? 9.812 -21.312 -9.602 1 95.12 167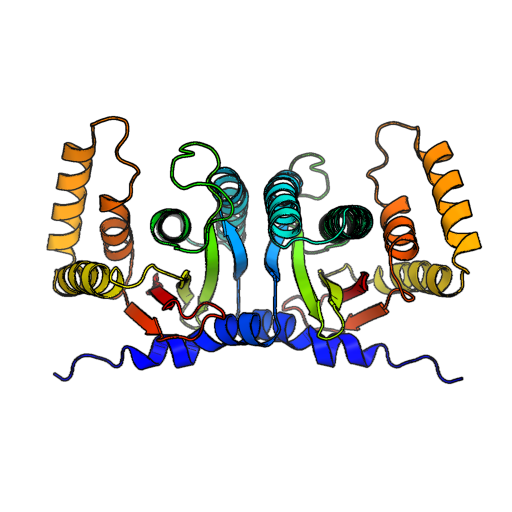 ALA B O 1
ATOM 2785 N N . ARG B 1 168 ? 10.539 -20.234 -7.781 1 93.31 168 ARG B N 1
ATOM 2786 C CA . ARG B 1 168 ? 11.641 -21.156 -7.496 1 93.31 168 ARG B CA 1
ATOM 2787 C C . ARG B 1 168 ? 11.133 -22.422 -6.805 1 93.31 168 ARG B C 1
ATOM 2789 O O . ARG B 1 168 ? 11.812 -23.453 -6.801 1 93.31 168 ARG B O 1
ATOM 2796 N N . GLU B 1 169 ? 10.078 -22.328 -6.133 1 92.38 169 GLU B N 1
ATOM 2797 C CA . GLU B 1 169 ? 9.422 -23.406 -5.402 1 92.38 169 GLU B CA 1
ATOM 2798 C C . GLU B 1 169 ? 7.926 -23.422 -5.672 1 92.38 169 GLU B C 1
ATOM 2800 O O . GLU B 1 169 ? 7.355 -22.438 -6.137 1 92.38 169 GLU B O 1
ATOM 2805 N N . PRO B 1 170 ? 7.301 -24.594 -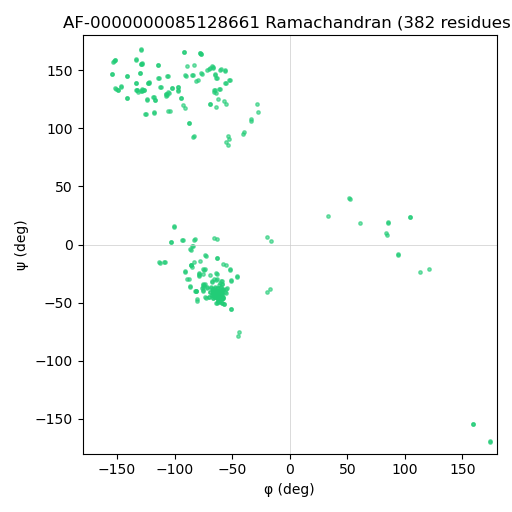5.426 1 93.62 170 PRO B N 1
ATOM 2806 C CA . PRO B 1 170 ? 5.852 -24.656 -5.629 1 93.62 170 PRO B CA 1
ATOM 2807 C C . PRO B 1 170 ? 5.105 -23.547 -4.887 1 93.62 170 PRO B C 1
ATOM 2809 O O . PRO B 1 170 ? 5.477 -23.188 -3.766 1 93.62 170 PRO B O 1
ATOM 2812 N N . LEU B 1 171 ? 4.086 -23.016 -5.531 1 94.88 171 LEU B N 1
ATOM 2813 C CA . LEU B 1 171 ? 3.262 -21.969 -4.91 1 94.88 171 LEU B CA 1
ATOM 2814 C C . LEU B 1 171 ? 2.697 -22.453 -3.578 1 94.88 171 LEU B C 1
ATOM 2816 O O . LEU B 1 171 ? 2.314 -23.625 -3.447 1 94.88 171 LEU B O 1
ATOM 2820 N N . GLN B 1 172 ? 2.701 -21.609 -2.652 1 93.75 172 GLN B N 1
ATOM 2821 C CA . GLN B 1 172 ? 2.045 -21.891 -1.378 1 93.75 172 GLN B CA 1
ATOM 2822 C C . GLN B 1 172 ? 0.753 -21.094 -1.244 1 93.75 172 GLN B C 1
ATOM 2824 O O . GLN B 1 172 ? 0.654 -19.969 -1.75 1 93.75 172 GLN B O 1
ATOM 2829 N N . PHE B 1 173 ? -0.217 -21.703 -0.608 1 92.75 173 PHE B N 1
ATOM 2830 C CA . PHE B 1 173 ? -1.487 -21.016 -0.443 1 92.75 173 PHE B CA 1
ATOM 2831 C C . PHE B 1 173 ? -2.201 -21.484 0.819 1 92.75 173 PHE B C 1
ATOM 2833 O O . PHE B 1 173 ? -1.865 -22.516 1.378 1 92.75 173 PHE B O 1
ATOM 2840 N N . ASP B 1 174 ? -3.096 -20.625 1.272 1 90.56 174 ASP B N 1
ATOM 2841 C CA . ASP B 1 174 ? -3.904 -20.922 2.451 1 90.56 174 ASP B CA 1
ATOM 2842 C C . ASP B 1 174 ? -5.238 -20.172 2.402 1 90.56 174 ASP B C 1
ATOM 2844 O O . ASP B 1 174 ? -5.395 -19.219 1.646 1 90.56 174 ASP B O 1
ATOM 2848 N N . PHE B 1 175 ? -6.188 -20.734 3.152 1 88.88 175 PHE B N 1
ATOM 2849 C CA . PHE B 1 175 ? -7.496 -20.109 3.316 1 88.88 175 PHE B CA 1
ATOM 2850 C C . PHE B 1 175 ? -7.82 -19.906 4.793 1 88.88 175 PHE B C 1
ATOM 2852 O O . PHE B 1 175 ? -7.824 -20.875 5.566 1 88.88 175 PHE B O 1
ATOM 2859 N N . ASP B 1 176 ? -7.867 -18.75 5.195 1 82.75 176 ASP B N 1
ATOM 2860 C CA . ASP B 1 176 ? -8.219 -18.438 6.578 1 82.75 176 ASP B CA 1
ATOM 2861 C C . ASP B 1 176 ? -9.727 -18.219 6.723 1 82.75 176 ASP B C 1
ATOM 2863 O O . ASP B 1 176 ? -10.281 -17.297 6.105 1 82.75 176 ASP B O 1
ATOM 2867 N N . PRO B 1 177 ? -10.305 -19.188 7.586 1 70.38 177 PRO B N 1
ATOM 2868 C CA . PRO B 1 177 ? -11.75 -19.047 7.816 1 70.38 177 PRO B CA 1
ATOM 2869 C C . PRO B 1 177 ? -12.109 -17.797 8.602 1 70.38 177 PRO B C 1
ATOM 2871 O O . PRO B 1 177 ? -11.297 -17.297 9.383 1 70.38 177 PRO B O 1
ATOM 2874 N N . ALA B 1 178 ? -13.492 -17.094 8.484 1 59.44 178 ALA B N 1
ATOM 2875 C CA . ALA B 1 178 ? -14.43 -16.094 8.977 1 59.44 178 ALA B CA 1
ATOM 2876 C C . ALA B 1 178 ? -13.703 -14.875 9.531 1 59.44 178 ALA B C 1
ATOM 2878 O O . ALA B 1 178 ? -14.242 -14.148 10.367 1 59.44 178 ALA B O 1
ATOM 2879 N N . GLN B 1 179 ? -12.531 -14.727 9.023 1 55.84 179 GLN B N 1
ATOM 2880 C CA . GLN B 1 179 ? -11.875 -13.672 9.789 1 55.84 179 GLN B CA 1
ATOM 2881 C C . GLN B 1 179 ? -12.375 -12.297 9.367 1 55.84 179 GLN B C 1
ATOM 2883 O O . GLN B 1 179 ? -12.078 -11.289 10.023 1 55.84 179 GLN B O 1
ATOM 2888 N N . THR B 1 180 ? -13.094 -12.164 8.195 1 56.03 180 THR B N 1
ATOM 2889 C CA . THR B 1 180 ? -13.445 -10.797 7.852 1 56.03 180 THR B CA 1
ATOM 2890 C C . THR B 1 180 ? -14.711 -10.359 8.586 1 56.03 180 THR B C 1
ATOM 2892 O O . THR B 1 180 ? -15.445 -11.203 9.117 1 56.03 180 THR B O 1
ATOM 2895 N N . VAL B 1 181 ? -14.805 -9.172 8.758 1 56.41 181 VAL B N 1
ATOM 2896 C CA . VAL B 1 181 ? -15.969 -8.562 9.383 1 56.41 181 VAL B CA 1
ATOM 2897 C C . VAL B 1 181 ? -17.25 -9.148 8.781 1 56.41 181 VAL B C 1
ATOM 2899 O O . VAL B 1 181 ? -18.219 -9.398 9.492 1 56.41 181 VAL B O 1
ATOM 2902 N N . ASP B 1 182 ? -17.172 -9.586 7.52 1 66.44 182 ASP B N 1
ATOM 2903 C CA . ASP B 1 182 ? -18.375 -10.047 6.832 1 66.44 182 ASP B CA 1
ATOM 2904 C C . ASP B 1 182 ? -18.422 -11.57 6.777 1 66.44 182 ASP B C 1
ATOM 2906 O O . ASP B 1 182 ? -19.281 -12.148 6.121 1 66.44 182 ASP B O 1
ATOM 2910 N N . GLY B 1 183 ? -17.375 -12.172 7.402 1 74.56 183 GLY B N 1
ATOM 2911 C CA . GLY B 1 183 ? -17.391 -13.617 7.512 1 74.56 183 GLY B CA 1
ATOM 2912 C C . GLY B 1 183 ? -16.859 -14.32 6.273 1 74.56 183 GLY B C 1
ATOM 2913 O O . GLY B 1 183 ? -17.047 -15.523 6.109 1 74.56 183 GLY B O 1
ATOM 2914 N N . ARG B 1 184 ? -16.281 -13.531 5.371 1 86.06 184 ARG B N 1
ATOM 2915 C CA . ARG B 1 184 ? -15.734 -14.141 4.164 1 86.06 184 ARG B CA 1
ATOM 2916 C C . ARG B 1 184 ? -14.352 -14.727 4.43 1 86.06 184 ARG B C 1
ATOM 2918 O O . ARG B 1 184 ? -13.555 -14.141 5.164 1 86.06 184 ARG B O 1
ATOM 2925 N N . PRO B 1 185 ? -14.055 -15.922 3.828 1 88.81 185 PRO B N 1
ATOM 2926 C CA . PRO B 1 185 ? -12.695 -16.438 3.949 1 88.81 185 PRO B CA 1
ATOM 2927 C C . PRO B 1 185 ? -11.664 -15.57 3.227 1 88.81 185 PRO B C 1
ATOM 2929 O O . PRO B 1 185 ? -12 -14.875 2.27 1 88.81 185 PRO B O 1
ATOM 2932 N N . VAL B 1 186 ? -10.469 -15.625 3.75 1 89.62 186 VAL B N 1
ATOM 2933 C CA . VAL B 1 186 ? -9.367 -14.906 3.111 1 89.62 186 VAL B CA 1
ATOM 2934 C C . VAL B 1 186 ? -8.438 -15.898 2.418 1 89.62 186 VAL B C 1
ATOM 2936 O O . VAL B 1 186 ? -8.023 -16.891 3.016 1 89.62 186 VAL B O 1
ATOM 2939 N N . PHE B 1 187 ? -8.172 -15.625 1.151 1 92.19 187 PHE B N 1
ATOM 2940 C CA . PHE B 1 187 ? -7.258 -16.406 0.331 1 92.19 187 PHE B CA 1
ATOM 2941 C C . PHE B 1 187 ? -5.859 -15.797 0.35 1 92.19 187 PHE B C 1
ATOM 2943 O O . PHE B 1 187 ? -5.691 -14.602 0.094 1 92.19 187 PHE B O 1
ATOM 2950 N N . TYR B 1 188 ? -4.867 -16.625 0.697 1 92.38 188 TYR B N 1
ATOM 2951 C CA . TYR B 1 188 ? -3.463 -16.234 0.672 1 92.38 188 TYR B CA 1
ATOM 2952 C C . TYR B 1 188 ? -2.703 -16.984 -0.406 1 92.38 188 TYR B C 1
ATOM 2954 O O . TYR B 1 188 ? -2.857 -18.203 -0.543 1 92.38 188 TYR B O 1
ATOM 2962 N N . LEU B 1 189 ? -1.906 -16.297 -1.134 1 93.25 189 LEU B N 1
ATOM 2963 C CA . LEU B 1 189 ? -1.028 -16.891 -2.143 1 93.25 189 LEU B CA 1
ATOM 2964 C C . LEU B 1 189 ? 0.392 -16.344 -2.004 1 93.25 189 LEU B C 1
ATOM 2966 O O . LEU B 1 189 ? 0.592 -15.141 -1.85 1 93.25 189 LEU B O 1
ATOM 2970 N N . LYS B 1 190 ? 1.347 -17.25 -2.02 1 93.81 190 LYS B N 1
ATOM 2971 C CA . LYS B 1 190 ? 2.75 -16.891 -1.841 1 93.81 190 LYS B CA 1
ATOM 2972 C C . LYS B 1 190 ? 3.617 -17.5 -2.945 1 93.81 190 LYS B C 1
ATOM 2974 O O . LYS B 1 190 ? 3.496 -18.672 -3.264 1 93.81 190 LYS B O 1
ATOM 2979 N N . ALA B 1 191 ? 4.445 -16.734 -3.529 1 94.94 191 ALA B N 1
ATOM 2980 C CA . ALA B 1 191 ? 5.434 -17.172 -4.516 1 94.94 191 ALA B CA 1
ATOM 2981 C C . ALA B 1 191 ? 6.836 -16.719 -4.121 1 94.94 191 ALA B C 1
ATOM 2983 O O . ALA B 1 191 ? 7.031 -15.578 -3.695 1 94.94 191 ALA B O 1
ATOM 2984 N N . THR B 1 192 ? 7.754 -17.594 -4.191 1 94.88 192 THR B N 1
ATOM 2985 C CA . THR B 1 192 ? 9.156 -17.266 -3.961 1 94.88 192 THR B CA 1
ATOM 2986 C C . THR B 1 192 ? 9.93 -17.234 -5.277 1 94.88 192 THR B C 1
ATOM 2988 O O . THR B 1 192 ? 9.875 -18.188 -6.055 1 94.88 192 THR B O 1
ATOM 2991 N N . LEU B 1 193 ? 10.656 -16.219 -5.484 1 95.31 193 LEU B N 1
ATOM 2992 C CA . LEU B 1 193 ? 11.367 -16.016 -6.742 1 95.31 193 LEU B CA 1
ATOM 2993 C C . LEU B 1 193 ? 12.867 -15.867 -6.5 1 95.31 193 LEU B C 1
ATOM 2995 O O . LEU B 1 193 ? 13.289 -15.242 -5.527 1 95.31 193 LEU B O 1
#

Foldseek 3Di:
DPDDDPVPCCVPVVVVVVVCVVQQWPDKDWFKDFPVNLVVVLVVLLVSCVVVPPDDLLSVLVSLLSSLQSLLQQVFAPAWPDDPPPPHTTIGTKMWIWHADPVRKIKIKIKHFGDDPVVVVVVVLLVVLLPDDLVRLVVVLVVVVVVPPPDPPSCNVCSLSSLCNSAPHRKDKDWAFQPDPVGTIMIMIMGMD/DPDDDPVPCCVPVVVVVVVCVVQQWPDKDWFKDDPVNLVVVLVVLLVSCVVVPPDDLLSVLVSLLSSLQSLLQQVFAPAWPDDPPPPHTTIGTWMWIWHADPVRKIKIKIKHFGDDPVVVVVVVLLVVLLPDDLVRLVVVLVVVVVVPPPDPPSCNPCSLSSLCNSAPHRKDKDWAFLPDPVGTIMIMIMGMD

InterPro domains:
  IPR046239 Protein of unknown function DUF6272 [PF19788] (52-179)

Radius of gyration: 21.78 Å; Cα contacts (8 Å, |Δi|>4): 651; chains: 2; bounding box: 42×72×59 Å

Solvent-accessible surface area (backbone atoms only — not comparable to full-atom values): 20538 Å² total; per-residue (Å²): 130,81,80,81,74,45,70,48,53,49,64,70,58,28,47,59,59,47,48,35,57,74,54,41,47,64,32,35,39,34,34,64,37,29,69,63,38,50,56,40,50,48,53,48,51,48,50,51,40,53,75,71,62,50,55,65,73,58,41,51,42,51,46,53,39,50,53,36,48,55,47,47,26,52,71,50,22,57,47,56,82,43,61,85,81,41,83,76,73,41,30,12,30,30,32,41,36,35,27,53,45,93,87,69,35,34,38,40,38,31,37,21,36,28,47,90,72,48,59,62,57,52,48,53,56,50,52,54,55,56,72,47,51,71,69,54,38,49,52,50,46,54,51,45,62,65,62,57,67,58,88,79,68,69,68,68,81,52,34,62,49,52,41,48,62,57,25,76,46,73,64,44,56,35,72,43,77,60,68,37,96,84,51,34,32,32,40,36,43,37,40,38,71,129,80,80,79,73,47,68,47,54,49,64,71,59,28,46,59,58,47,47,35,55,75,54,39,45,64,32,38,39,35,35,65,36,30,70,64,38,48,55,41,48,50,52,48,50,47,51,50,39,53,75,72,61,49,55,66,72,58,41,52,44,52,47,52,41,50,55,37,49,56,48,47,26,52,71,50,23,56,48,57,84,44,63,83,83,42,83,76,74,40,31,13,28,31,34,42,35,34,27,53,45,94,87,70,37,35,38,40,38,34,36,21,37,29,49,86,71,47,59,61,57,51,47,52,56,51,52,56,55,57,72,46,51,71,70,55,38,50,52,50,48,54,53,46,62,66,62,57,66,54,89,77,67,68,68,65,80,52,35,64,48,54,41,48,60,56,24,77,45,74,62,44,55,37,73,46,76,53,69,38,96,83,50,34,33,32,40,36,43,36,39,39,71

Organism: Delftia acidovorans (strain DSM 14801 / SPH-1) (NCBI:txid398578)

pLDDT: mean 83.15, std 17.17, range [26.3, 96.25]

Secondary structure (DSSP, 8-state):
-----THHHHHHHHHHHHHHHHTTEEEEEEEEE-HHHHHHHHHHHHHHHHHTT--HHHHHHHHHHHHHHHHHHHHH-S-BSS-TT--SS--EEEEEEEEE-TTS-EEEEEEEE--TTHHHHHHHHHHHHHTS-HHHHHHHHHHHHHH--STT--TTTTHHHHHHHH-SS--EEEEETT-STT---EEEEEEE-/-----THHHHHHHHHHHHHHHHTTEEEEEEEEE-HHHHHHHHHHHHHHHHHTT--HHHHHHHHHHHHHHHHHHHHH-S-BSS-TT--SS--EEEEEEEEE-TTS-EEEEEEEE--TTHHHHHHHHHHHHHTS-HHHHHHHHHHHHHH--STT--TTTTHHHHHHHH-SS--EEEEE-S-STT---EEEEEEE-

Nearest PDB structures (foldseek):
  6kko-assembly1_A  TM=8.700E-01  e=9.967E-13  Pseudomonas aeruginosa
  6kko-assembly1_B  TM=8.665E-01  e=2.894E-11  Pseudomonas aeruginosa
  6m37-assembly1_A-2  TM=6.860E-01  e=9.347E-02  Bacillus subtilis subsp. subtilis str. 168
  6m36-assembly1_G  TM=7.209E-01  e=3.039E-01  Bacillus subtilis subsp. subtilis str. 168
  6m37-assembly1_C-2  TM=6.019E-01  e=1.465E-01  Bacillus subtilis subsp. subtilis str. 168

Sequence (386 aa):
MPPMPSAQIADKYGSFFHLARQHQVIFYYVGYFSQNIVAAMAEAVRLQLEVAGVPGPTRRKLFSSFVEMAQNIIHYSADALTPPHQDDGELRHGAVCIRREDDGSFVLLCANPIEPGMGEALRAKLDALRSMTLDEIKKACRQSLRDDAPEGSKGAGMGFLTLARDAREPLQFDFDPAQTVDGRPVFYLKATLMPPMPSAQIADKYGSFFHLARQHQVIFYYVGYFSQNIVAAMAEAVRLQLEVAGVPGPTRRKLFSSFVEMAQNIIHYSADALTPPHQDDGELRHGAVCIRREDDGSFVLLCANPIEPGMGEALRAKLDALRSMTLDEIKKACRQSLRDDAPEGSKGAGMGFLTLARDAREPLQFDFDPAQTVDGRPVFYLKATL